Protein AF-0000000068189838 (afdb_homodimer)

Organism: Phaeodactylum tricornutum (strain CCAP 1055/1) (NCBI:txid556484)

Radius of gyration: 30.38 Å; Cα contacts (8 Å, |Δi|>4): 906; chains: 2; bounding box: 43×87×173 Å

Sequence (448 aa):
MSRKLQGMLAVVTLLLLLHHPIVLALGSSFTETLKPPLLDSPVFSLATVSPDGTLSTASPSTTNMNILTYATPVSMSPDRLWVIGLYKGTVTYDNFVASRRGTLQLLRPEHATLIPVLGGKSGRDTDKYNACKSLGFSWVASEMQSANNEEPWRLPSCSCYLQLECVELCEAGSHDVAICKVVGMQTDNSSNDDEDSGTRGTHLGTQALRSMGIITEQGRVAEQMSRKLQGMLAVVTLLLLLHHPIVLALGSSFTETLKPPLLDSPVFSLATVSPDGTLSTASPSTTNMNILTYATPVSMSPDRLWVIGLYKGTVTYDNFVASRRGTLQLLRPEHATLIPVLGGKSGRDTDKYNACKSLGFSWVASEMQSANNEEPWRLPSCSCYLQLECVELCEAGSHDVAICKVVGMQTDNSSNDDEDSGTRGTHLGTQALRSMGIITEQGRVAEQ

Solvent-accessible surface area (backbone atoms only — not comparable to full-atom values): 24982 Å² total; per-residue (Å²): 134,82,71,90,75,73,82,76,75,72,80,74,73,72,73,72,70,73,70,63,71,71,67,68,66,74,68,71,63,54,42,80,47,92,70,75,81,64,66,53,37,52,35,29,33,40,22,12,37,49,75,79,48,79,57,69,56,54,36,72,89,37,33,42,54,32,59,40,58,31,54,34,57,39,20,72,35,88,54,38,28,32,38,38,34,39,56,62,92,39,61,41,37,55,20,24,72,73,66,35,37,37,36,43,31,34,30,26,64,87,49,58,80,45,46,56,58,35,55,57,50,53,66,87,85,38,67,60,56,61,54,35,34,75,74,71,42,55,64,38,78,58,83,68,90,45,98,70,52,56,51,30,37,34,74,67,84,38,56,30,40,35,33,36,36,56,76,45,78,41,88,39,69,50,9,31,39,33,37,21,39,54,81,42,35,32,34,41,53,74,48,66,64,46,74,75,56,87,65,52,62,62,56,20,38,45,49,58,36,37,74,71,54,49,24,43,92,87,66,42,58,42,88,126,135,85,81,72,80,79,73,77,75,74,76,74,73,74,72,74,70,72,71,65,72,72,69,70,66,75,67,72,63,53,42,82,47,90,70,76,81,65,66,51,35,53,34,28,33,39,21,12,35,46,76,85,43,56,96,53,68,52,36,72,87,35,33,42,54,31,59,39,57,31,54,34,59,40,20,74,36,88,54,39,28,33,37,38,32,38,54,62,92,39,61,42,37,55,19,24,72,72,67,35,37,35,36,42,31,35,30,26,63,86,50,58,81,47,45,56,58,34,54,58,51,53,65,86,84,37,67,60,56,61,55,34,34,75,74,73,42,54,63,38,78,55,84,68,89,45,98,73,56,56,50,29,37,35,72,67,82,37,56,29,39,36,34,35,36,55,76,44,79,42,88,40,71,50,10,32,40,34,36,22,38,55,80,42,36,33,34,41,52,74,47,65,65,48,74,76,56,86,65,51,64,60,58,21,38,45,48,58,34,37,77,71,56,49,24,43,92,85,67,42,56,42,87,128

Structure (mmCIF, N/CA/C/O backbone):
data_AF-0000000068189838-model_v1
#
loop_
_entity.id
_entity.type
_entity.pdbx_description
1 polymer 'Flavin reductase like domain-containing protein'
#
loop_
_atom_site.group_PDB
_atom_site.id
_atom_site.type_symbol
_atom_site.label_atom_id
_atom_site.label_alt_id
_atom_site.label_comp_id
_atom_site.label_asym_id
_atom_site.label_entity_id
_atom_site.label_seq_id
_atom_site.pdbx_PDB_ins_code
_atom_site.Cartn_x
_atom_site.Cartn_y
_atom_site.Cartn_z
_atom_site.occupancy
_atom_site.B_iso_or_equiv
_atom_site.auth_seq_id
_atom_site.auth_comp_id
_atom_site.auth_asym_id
_atom_site.auth_atom_id
_atom_site.pdbx_PDB_model_num
ATOM 1 N N . MET A 1 1 ? 2.172 -43.531 -89.125 1 21.58 1 MET A N 1
ATOM 2 C CA . MET A 1 1 ? 0.889 -43.219 -88.5 1 21.58 1 MET A CA 1
ATOM 3 C C . MET A 1 1 ? 1.054 -42.969 -87 1 21.58 1 MET A C 1
ATOM 5 O O . MET A 1 1 ? 0.38 -42.094 -86.438 1 21.58 1 MET A O 1
ATOM 9 N N . SER A 1 2 ? 1.599 -44.031 -86.312 1 18.81 2 SER A N 1
ATOM 10 C CA . SER A 1 2 ? 0.991 -44.219 -85 1 18.81 2 SER A CA 1
ATOM 11 C C . SER A 1 2 ? 1.366 -43.094 -84.062 1 18.81 2 SER A C 1
ATOM 13 O O . SER A 1 2 ? 0.494 -42.375 -83.562 1 18.81 2 SER A O 1
ATOM 15 N N . ARG A 1 3 ? 1.93 -43.469 -82.812 1 18.61 3 ARG A N 1
ATOM 16 C CA . ARG A 1 3 ? 1.511 -43.406 -81.438 1 18.61 3 ARG A CA 1
ATOM 17 C C . ARG A 1 3 ? 2.057 -42.188 -80.75 1 18.61 3 ARG A C 1
ATOM 19 O O . ARG A 1 3 ? 2.152 -42.156 -79.5 1 18.61 3 ARG A O 1
ATOM 26 N N . LYS A 1 4 ? 3.053 -41.438 -81.438 1 27.55 4 LYS A N 1
ATOM 27 C CA . LYS A 1 4 ? 3.98 -40.781 -80.562 1 27.55 4 LYS A CA 1
ATOM 28 C C . LYS A 1 4 ? 3.256 -39.75 -79.688 1 27.55 4 LYS A C 1
ATOM 30 O O . LYS A 1 4 ? 2.992 -38.625 -80.125 1 27.55 4 LYS A O 1
ATOM 35 N N . LEU A 1 5 ? 2.059 -40.406 -78.938 1 22.31 5 LEU A N 1
ATOM 36 C CA . LEU A 1 5 ? 1.198 -39.656 -78 1 22.31 5 LEU A CA 1
ATOM 37 C C . LEU A 1 5 ? 2.025 -38.75 -77.125 1 22.31 5 LEU A C 1
ATOM 39 O O . LEU A 1 5 ? 3.057 -39.188 -76.562 1 22.31 5 LEU A O 1
ATOM 43 N N . GLN A 1 6 ? 1.684 -37.469 -76.938 1 23.56 6 GLN A N 1
ATOM 44 C CA . GLN A 1 6 ? 1.866 -36.125 -76.438 1 23.56 6 GLN A CA 1
ATOM 45 C C . GLN A 1 6 ? 1.918 -36.094 -74.938 1 23.56 6 GLN A C 1
ATOM 47 O O . GLN A 1 6 ? 2.402 -35.125 -74.312 1 23.56 6 GLN A O 1
ATOM 52 N N . GLY A 1 7 ? 1.148 -37.062 -74.125 1 23.88 7 GLY A N 1
ATOM 53 C CA . GLY A 1 7 ? 0.463 -36.375 -73.062 1 23.88 7 GLY A CA 1
ATOM 54 C C . GLY A 1 7 ? 1.399 -35.906 -71.938 1 23.88 7 GLY A C 1
ATOM 55 O O . GLY A 1 7 ? 2.262 -36.656 -71.5 1 23.88 7 GLY A O 1
ATOM 56 N N . MET A 1 8 ? 1.832 -34.625 -71.938 1 24.47 8 MET A N 1
ATOM 57 C CA . MET A 1 8 ? 2.574 -33.812 -70.938 1 24.47 8 MET A CA 1
ATOM 58 C C . MET A 1 8 ? 2.039 -34.031 -69.562 1 24.47 8 MET A C 1
ATOM 60 O O . MET A 1 8 ? 0.897 -33.688 -69.25 1 24.47 8 MET A O 1
ATOM 64 N N . LEU A 1 9 ? 2.156 -35.219 -68.938 1 25.8 9 LEU A N 1
ATOM 65 C CA . LEU A 1 9 ? 1.749 -35.5 -67.562 1 25.8 9 LEU A CA 1
ATOM 66 C C . LEU A 1 9 ? 2.369 -34.469 -66.625 1 25.8 9 LEU A C 1
ATOM 68 O O . LEU A 1 9 ? 3.586 -34.469 -66.438 1 25.8 9 LEU A O 1
ATOM 72 N N . ALA A 1 10 ? 2.236 -33.188 -66.875 1 26.25 10 ALA A N 1
ATOM 73 C CA . ALA A 1 10 ? 2.848 -32.344 -65.875 1 26.25 10 ALA A CA 1
ATOM 74 C C . ALA A 1 10 ? 2.371 -32.719 -64.438 1 26.25 10 ALA A C 1
ATOM 76 O O . ALA A 1 10 ? 1.178 -32.938 -64.25 1 26.25 10 ALA A O 1
ATOM 77 N N . VAL A 1 11 ? 3.186 -33.469 -63.656 1 26.7 11 VAL A N 1
ATOM 78 C CA . VAL A 1 11 ? 3.195 -33.75 -62.219 1 26.7 11 VAL A CA 1
ATOM 79 C C . VAL A 1 11 ? 2.801 -32.5 -61.438 1 26.7 11 VAL A C 1
ATOM 81 O O . VAL A 1 11 ? 3.486 -31.484 -61.5 1 26.7 11 VAL A O 1
ATOM 84 N N . VAL A 1 12 ? 1.462 -32.125 -61.375 1 25.47 12 VAL A N 1
ATOM 85 C CA . VAL A 1 12 ? 0.923 -31.156 -60.438 1 25.47 12 VAL A CA 1
ATOM 86 C C . VAL A 1 12 ? 1.459 -31.453 -59.031 1 25.47 12 VAL A C 1
ATOM 88 O O . VAL A 1 12 ? 1.178 -32.5 -58.469 1 25.47 12 VAL A O 1
ATOM 91 N N . THR A 1 13 ? 2.742 -31.188 -58.781 1 26.47 13 THR A N 1
ATOM 92 C CA . THR A 1 13 ? 3.172 -31.172 -57.406 1 26.47 13 THR A CA 1
ATOM 93 C C . THR A 1 13 ? 2.15 -30.453 -56.531 1 26.47 13 THR A C 1
ATOM 95 O O . THR A 1 13 ? 1.904 -29.266 -56.719 1 26.47 13 THR A O 1
ATOM 98 N N . LEU A 1 14 ? 0.998 -31.109 -56.281 1 27 14 LEU A N 1
ATOM 99 C CA . LEU A 1 14 ? 0.135 -30.625 -55.188 1 27 14 LEU A CA 1
ATOM 100 C C . LEU A 1 14 ? 0.961 -30.188 -54 1 27 14 LEU A C 1
ATOM 102 O O . LEU A 1 14 ? 1.624 -31 -53.375 1 27 14 LEU A O 1
ATOM 106 N N . LEU A 1 15 ? 1.656 -29.047 -54.125 1 26.8 15 LEU A N 1
ATOM 107 C CA . LEU A 1 15 ? 2.117 -28.391 -52.906 1 26.8 15 LEU A CA 1
ATOM 108 C C . LEU A 1 15 ? 1.039 -28.453 -51.812 1 26.8 15 LEU A C 1
ATOM 110 O O . LEU A 1 15 ? -0.02 -27.828 -51.969 1 26.8 15 LEU A O 1
ATOM 114 N N . LEU A 1 16 ? 0.743 -29.641 -51.312 1 26.95 16 LEU A N 1
ATOM 115 C CA . LEU A 1 16 ? 0.011 -29.656 -50.062 1 26.95 16 LEU A CA 1
ATOM 116 C C . LEU A 1 16 ? 0.484 -28.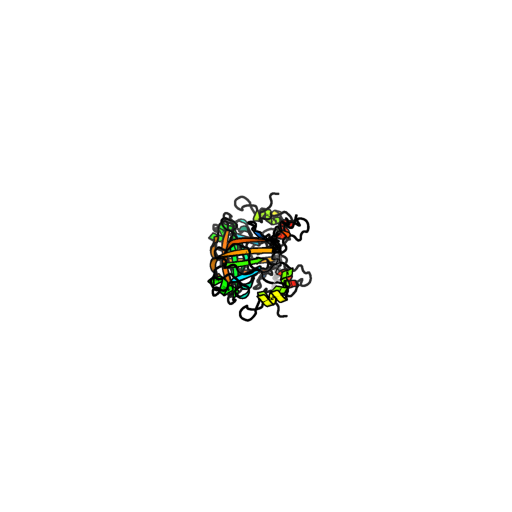547 -49.156 1 26.95 16 LEU A C 1
ATOM 118 O O . LEU A 1 16 ? 1.61 -28.578 -48.656 1 26.95 16 LEU A O 1
ATOM 122 N N . LEU A 1 17 ? 0.289 -27.266 -49.562 1 28.08 17 LEU A N 1
ATOM 123 C CA . LEU A 1 17 ? 0.357 -26.234 -48.531 1 28.08 17 LEU A CA 1
ATOM 124 C C . LEU A 1 17 ? -0.332 -26.688 -47.25 1 28.08 17 LEU A C 1
ATOM 126 O O . LEU A 1 17 ? -1.55 -26.891 -47.219 1 28.08 17 LEU A O 1
ATOM 130 N N . LEU A 1 18 ? 0.234 -27.688 -46.562 1 30.52 18 LEU A N 1
ATOM 131 C CA . LEU A 1 18 ? -0.16 -27.844 -45.188 1 30.52 18 LEU A CA 1
ATOM 132 C C . LEU A 1 18 ? -0.511 -26.5 -44.531 1 30.52 18 LEU A C 1
ATOM 134 O O . LEU A 1 18 ? 0.342 -25.609 -44.438 1 30.52 18 LEU A O 1
ATOM 138 N N . HIS A 1 19 ? -1.674 -25.938 -44.875 1 29.81 19 HIS A N 1
ATOM 139 C CA . HIS A 1 19 ? -2.279 -24.906 -44.062 1 29.81 19 HIS A CA 1
ATOM 140 C C . HIS A 1 19 ? -2.01 -25.156 -42.562 1 29.81 19 HIS A C 1
ATOM 142 O O . HIS A 1 19 ? -2.543 -26.109 -42 1 29.81 19 HIS A O 1
ATOM 148 N N . HIS A 1 20 ? -0.755 -25.188 -42.188 1 31.17 20 HIS A N 1
ATOM 149 C CA . HIS A 1 20 ? -0.669 -25.047 -40.719 1 31.17 20 HIS A CA 1
ATOM 150 C C . HIS A 1 20 ? -1.706 -24.062 -40.219 1 31.17 20 HIS A C 1
ATOM 152 O O . HIS A 1 20 ? -1.784 -22.938 -40.688 1 31.17 20 HIS A O 1
ATOM 158 N N . PRO A 1 21 ? -2.852 -24.531 -39.844 1 30.75 21 PRO A N 1
ATOM 159 C CA . PRO A 1 21 ? -3.682 -23.516 -39.219 1 30.75 21 PRO A CA 1
ATOM 160 C C . PRO A 1 21 ? -2.863 -22.531 -38.375 1 30.75 21 PRO A C 1
ATOM 162 O O . PRO A 1 21 ? -1.946 -22.938 -37.656 1 30.75 21 PRO A O 1
ATOM 165 N N . ILE A 1 22 ? -2.459 -21.438 -39.031 1 30.92 22 ILE A N 1
ATOM 166 C CA . ILE A 1 22 ? -2.092 -20.344 -38.125 1 30.92 22 ILE A CA 1
ATOM 167 C C . ILE A 1 22 ? -2.951 -20.422 -36.875 1 30.92 22 ILE A C 1
ATOM 169 O O . ILE A 1 22 ? -4.168 -20.234 -36.906 1 30.92 22 ILE A O 1
ATOM 173 N N . VAL A 1 23 ? -2.779 -21.422 -36.094 1 29.28 23 VAL A N 1
ATOM 174 C CA . VAL A 1 23 ? -3.326 -21.141 -34.781 1 29.28 23 VAL A CA 1
ATOM 175 C C . VAL A 1 23 ? -3.26 -19.641 -34.5 1 29.28 23 VAL A C 1
ATOM 177 O O . VAL A 1 23 ? -2.174 -19.062 -34.438 1 29.28 23 VAL A O 1
ATOM 180 N N . LEU A 1 24 ? -4.117 -18.906 -35.062 1 28.78 24 LEU A N 1
ATOM 181 C CA . LEU A 1 24 ? -4.32 -17.578 -34.5 1 28.78 24 LEU A CA 1
ATOM 182 C C . LEU A 1 24 ? -4.008 -17.578 -33 1 28.78 24 LEU A C 1
ATOM 184 O O . LEU A 1 24 ? -4.73 -18.188 -32.219 1 28.78 24 LEU A O 1
ATOM 188 N N . ALA A 1 25 ? -2.795 -17.734 -32.688 1 33.5 25 ALA A N 1
ATOM 189 C CA . ALA A 1 25 ? -2.512 -17.297 -31.344 1 33.5 25 ALA A CA 1
ATOM 190 C C . ALA A 1 25 ? -3.463 -16.172 -30.922 1 33.5 25 ALA A C 1
ATOM 192 O O . ALA A 1 25 ? -3.467 -15.094 -31.5 1 33.5 25 ALA A O 1
ATOM 193 N N . LEU A 1 26 ? -4.715 -16.375 -30.688 1 37.84 26 LEU A N 1
ATOM 194 C CA . LEU A 1 26 ? -5.52 -15.375 -30.016 1 37.84 26 LEU A CA 1
ATOM 195 C C . LEU A 1 26 ? -4.633 -14.359 -29.297 1 37.84 26 LEU A C 1
ATOM 197 O O . LEU A 1 26 ? -3.861 -14.727 -28.406 1 37.84 26 LEU A O 1
ATOM 201 N N . GLY A 1 27 ? -3.975 -13.438 -29.953 1 43.34 27 GLY A N 1
ATOM 202 C CA . GLY A 1 27 ? -3.111 -12.344 -29.531 1 43.34 27 GLY A CA 1
ATOM 203 C C . GLY A 1 27 ? -3.33 -11.93 -28.094 1 43.34 27 GLY A C 1
ATOM 204 O O . GLY A 1 27 ? -4.473 -11.805 -27.641 1 43.34 27 GLY A O 1
ATOM 205 N N . SER A 1 28 ? -2.494 -12.305 -27.219 1 54.62 28 SER A N 1
ATOM 206 C CA . SER A 1 28 ? -2.549 -11.883 -25.828 1 54.62 28 SER A CA 1
ATOM 207 C C . SER A 1 28 ? -3.021 -10.438 -25.703 1 54.62 28 SER A C 1
ATOM 209 O O . SER A 1 28 ? -2.521 -9.555 -26.406 1 54.62 28 SER A O 1
ATOM 211 N N . SER A 1 29 ? -4.289 -10.117 -25.422 1 67.69 29 SER A N 1
ATOM 212 C CA . SER A 1 29 ? -4.953 -8.852 -25.141 1 67.69 29 SER A CA 1
ATOM 213 C C . SER A 1 29 ? -4.117 -7.988 -24.203 1 67.69 29 SER A C 1
ATOM 215 O O . SER A 1 29 ? -4.539 -6.898 -23.812 1 67.69 29 SER A O 1
ATOM 217 N N . PHE A 1 30 ? -2.867 -8.469 -23.953 1 77.56 30 PHE A N 1
ATOM 218 C CA . PHE A 1 30 ? -2.053 -7.664 -23.047 1 77.56 30 PHE A CA 1
ATOM 219 C C . PHE A 1 30 ? -0.914 -6.992 -23.812 1 77.56 30 PHE A C 1
ATOM 221 O O . PHE A 1 30 ? -0.324 -7.586 -24.719 1 77.56 30 PHE A O 1
ATOM 228 N N . THR A 1 31 ? -0.65 -5.809 -23.578 1 80.31 31 THR A N 1
ATOM 229 C CA . THR A 1 31 ? 0.405 -5.012 -24.203 1 80.31 31 THR A CA 1
ATOM 230 C C . THR A 1 31 ? 1.404 -4.531 -23.141 1 80.31 31 THR A C 1
ATOM 232 O O . THR A 1 31 ? 1.021 -4.211 -22.016 1 80.31 31 THR A O 1
ATOM 235 N N . GLU A 1 32 ? 2.652 -4.574 -23.562 1 85.81 32 GLU A N 1
ATOM 236 C CA . GLU A 1 32 ? 3.666 -3.959 -22.703 1 85.81 32 GLU A CA 1
ATOM 237 C C . GLU A 1 32 ? 3.422 -2.461 -22.547 1 85.81 32 GLU A C 1
ATOM 239 O O . GLU A 1 32 ? 3.059 -1.783 -23.516 1 85.81 32 GLU A O 1
ATOM 244 N N . THR A 1 33 ? 3.557 -1.994 -21.328 1 83.44 33 THR A N 1
ATOM 245 C CA . THR A 1 33 ? 3.283 -0.583 -21.078 1 83.44 33 THR A CA 1
ATOM 246 C C . THR A 1 33 ? 4.281 -0.008 -20.078 1 83.44 33 THR A C 1
ATOM 248 O O . THR A 1 33 ? 4.871 -0.747 -19.281 1 83.44 33 THR A O 1
ATOM 251 N N . LEU A 1 34 ? 4.508 1.255 -20.203 1 81.06 34 LEU A N 1
ATOM 252 C CA . LEU A 1 34 ? 5.281 1.981 -19.188 1 81.06 34 LEU A CA 1
ATOM 253 C C . LEU A 1 34 ? 4.359 2.695 -18.203 1 81.06 34 LEU A C 1
ATOM 255 O O . LEU A 1 34 ? 4.816 3.221 -17.188 1 81.06 34 LEU A O 1
ATOM 259 N N . LYS A 1 35 ? 3.092 2.637 -18.484 1 82.38 35 LYS A N 1
ATOM 260 C CA . LYS A 1 35 ? 2.111 3.268 -17.609 1 82.38 35 LYS A CA 1
ATOM 261 C C . LYS A 1 35 ? 1.677 2.32 -16.5 1 82.38 35 LYS A C 1
ATOM 263 O O . LYS A 1 35 ? 1.223 1.206 -16.766 1 82.38 35 LYS A O 1
ATOM 268 N N . PRO A 1 36 ? 1.81 2.797 -15.289 1 85.38 36 PRO A N 1
ATOM 269 C CA . PRO A 1 36 ? 1.371 1.921 -14.203 1 85.38 36 PRO A CA 1
ATOM 270 C C . PRO A 1 36 ? -0.147 1.77 -14.141 1 85.38 36 PRO A C 1
ATOM 272 O O . PRO A 1 36 ? -0.877 2.602 -14.688 1 85.38 36 PRO A O 1
ATOM 275 N N . PRO A 1 37 ? -0.559 0.713 -13.531 1 84.94 37 PRO A N 1
ATOM 276 C CA . PRO A 1 37 ? -2.006 0.575 -13.352 1 84.94 37 PRO A CA 1
ATOM 277 C C . PRO A 1 37 ? -2.598 1.659 -12.453 1 84.94 37 PRO A C 1
ATOM 279 O O . PRO A 1 37 ? -1.925 2.141 -11.539 1 84.94 37 PRO A O 1
ATOM 282 N N . LEU A 1 38 ? -3.822 2.004 -12.758 1 88 38 LEU A N 1
ATOM 283 C CA . LEU A 1 38 ? -4.535 2.912 -11.867 1 88 38 LEU A CA 1
ATOM 284 C C . LEU A 1 38 ? -5.098 2.164 -10.664 1 88 38 LEU A C 1
ATOM 286 O O . LEU A 1 38 ? -6.109 1.469 -10.773 1 88 38 LEU A O 1
ATOM 290 N N . LEU A 1 39 ? -4.48 2.332 -9.594 1 92.44 39 LEU A N 1
ATOM 291 C CA . LEU A 1 39 ? -4.922 1.708 -8.352 1 92.44 39 LEU A CA 1
ATOM 292 C C . LEU A 1 39 ? -5.941 2.584 -7.637 1 92.44 39 LEU A C 1
ATOM 294 O O . LEU A 1 39 ? -5.973 3.801 -7.832 1 92.44 39 LEU A O 1
ATOM 298 N N . ASP A 1 40 ? -6.793 1.951 -6.926 1 94.12 40 ASP A N 1
ATOM 299 C CA . ASP A 1 40 ? -7.547 2.656 -5.895 1 94.12 40 ASP A CA 1
ATOM 300 C C . ASP A 1 40 ? -6.918 2.447 -4.516 1 94.12 40 ASP A C 1
ATOM 302 O O . ASP A 1 40 ? -7.203 1.455 -3.844 1 94.12 40 ASP A O 1
ATOM 306 N N . SER A 1 41 ? -6.145 3.406 -4.105 1 95.5 41 SER A N 1
ATOM 307 C CA . SER A 1 41 ? -5.398 3.322 -2.855 1 95.5 41 SER A CA 1
ATOM 308 C C . SER A 1 41 ? -6.016 4.211 -1.78 1 95.5 41 SER A C 1
ATOM 310 O O . SER A 1 41 ? -6.562 5.273 -2.084 1 95.5 41 SER A O 1
ATOM 312 N N . PRO A 1 42 ? -5.906 3.75 -0.537 1 96.75 42 PRO A N 1
ATOM 313 C CA . PRO A 1 42 ? -6.273 4.672 0.542 1 96.75 42 PRO A CA 1
ATOM 314 C C . PRO A 1 42 ? -5.461 5.965 0.517 1 96.75 42 PRO A C 1
ATOM 316 O O . PRO A 1 42 ? -4.285 5.953 0.153 1 96.75 42 PRO A O 1
ATOM 319 N N . VAL A 1 43 ? -6.055 7.027 0.912 1 98.25 43 VAL A N 1
ATOM 320 C CA . VAL A 1 43 ? -5.398 8.328 0.936 1 98.25 43 VAL A CA 1
ATOM 321 C C . VAL A 1 43 ? -5.094 8.727 2.377 1 98.25 43 VAL A C 1
ATOM 323 O O . VAL A 1 43 ? -5.98 8.703 3.236 1 98.25 43 VAL A O 1
ATOM 326 N N . PHE A 1 44 ? -3.857 9.133 2.592 1 98.62 44 PHE A N 1
ATOM 327 C CA . PHE A 1 44 ? -3.416 9.547 3.918 1 98.62 44 PHE A CA 1
ATOM 328 C C . PHE A 1 44 ? -2.877 10.977 3.893 1 98.62 44 PHE A C 1
ATOM 330 O O . PHE A 1 44 ? -2.492 11.477 2.834 1 98.62 44 PHE A O 1
ATOM 337 N N . SER A 1 45 ? -2.863 11.578 5.016 1 98.81 45 SER A N 1
ATOM 338 C CA . SER A 1 45 ? -2.002 12.727 5.305 1 98.81 45 SER A CA 1
ATOM 339 C C . SER A 1 45 ? -0.93 12.359 6.328 1 98.81 45 SER A C 1
ATOM 341 O O . SER A 1 45 ? -1.201 11.648 7.293 1 98.81 45 SER A O 1
ATOM 343 N N . LEU A 1 46 ? 0.253 12.805 6.129 1 98.69 46 LEU A N 1
ATOM 344 C CA . LEU A 1 46 ? 1.326 12.672 7.109 1 98.69 46 LEU A CA 1
ATOM 345 C C . LEU A 1 46 ? 1.603 14 7.801 1 98.69 46 LEU A C 1
ATOM 347 O O . LEU A 1 46 ? 2.006 14.969 7.152 1 98.69 46 LEU A O 1
ATOM 351 N N . ALA A 1 47 ? 1.398 14.031 9.055 1 97.38 47 ALA A N 1
ATOM 352 C CA . ALA A 1 47 ? 1.703 15.211 9.867 1 97.38 47 ALA A CA 1
ATOM 353 C C . ALA A 1 47 ? 3.066 15.078 10.531 1 97.38 47 ALA A C 1
ATOM 355 O O . ALA A 1 47 ? 3.408 14.008 11.055 1 97.38 47 ALA A O 1
ATOM 356 N N . THR A 1 48 ? 3.826 16.109 10.508 1 95.31 48 THR A N 1
ATOM 357 C CA . THR A 1 48 ? 5.156 16.141 11.109 1 95.31 48 THR A CA 1
ATOM 358 C C . THR A 1 48 ? 5.383 17.469 11.844 1 95.31 48 THR A C 1
ATOM 360 O O . THR A 1 48 ? 4.629 18.422 11.656 1 95.31 48 THR A O 1
ATOM 363 N N . VAL A 1 49 ? 6.41 17.484 12.68 1 92.44 49 VAL A N 1
ATOM 364 C CA . VAL A 1 49 ? 6.754 18.672 13.453 1 92.44 49 VAL A CA 1
ATOM 365 C C . VAL A 1 49 ? 8.141 19.156 13.047 1 92.44 49 VAL A C 1
ATOM 367 O O . VAL A 1 49 ? 9.062 18.359 12.875 1 92.44 49 VAL A O 1
ATOM 370 N N . SER A 1 50 ? 8.258 20.438 12.852 1 88.88 50 SER A N 1
ATOM 371 C CA . SER A 1 50 ? 9.57 21.031 12.609 1 88.88 50 SER A CA 1
ATOM 372 C C . SER A 1 50 ? 10.477 20.891 13.836 1 88.88 50 SER A C 1
ATOM 374 O O . SER A 1 50 ? 10.031 21.109 14.961 1 88.88 50 SER A O 1
ATOM 376 N N . PRO A 1 51 ? 11.695 20.391 13.578 1 76.44 51 PRO A N 1
ATOM 377 C CA . PRO A 1 51 ? 12.602 20.188 14.711 1 76.44 51 PRO A CA 1
ATOM 378 C C . PRO A 1 51 ? 12.914 21.484 15.453 1 76.44 51 PRO A C 1
ATOM 380 O O . PRO A 1 51 ? 13.281 21.453 16.625 1 76.44 51 PRO A O 1
ATOM 383 N N . ASP A 1 52 ? 13.234 22.594 14.68 1 64.88 52 ASP A N 1
ATOM 384 C CA . ASP A 1 52 ? 13.648 23.828 15.344 1 64.88 52 ASP A CA 1
ATOM 385 C C . ASP A 1 52 ? 12.586 24.297 16.344 1 64.88 52 ASP A C 1
ATOM 387 O O . ASP A 1 52 ? 12.766 25.328 17.016 1 64.88 52 ASP A O 1
ATOM 391 N N . GLY A 1 53 ? 11.562 23.75 16.203 1 51.44 53 GLY A N 1
ATOM 392 C CA . GLY A 1 53 ? 10.633 24.328 17.156 1 51.44 53 GLY A CA 1
ATOM 393 C C . GLY A 1 53 ? 11.117 24.25 18.594 1 51.44 53 GLY A C 1
ATOM 394 O O . GLY A 1 53 ? 11.43 23.172 19.094 1 51.44 53 GLY A O 1
ATOM 395 N N . THR A 1 54 ? 11.891 25.219 18.875 1 45.88 54 THR A N 1
ATOM 396 C CA . THR A 1 54 ? 12.273 25.469 20.25 1 45.88 54 THR A CA 1
ATOM 397 C C . THR A 1 54 ? 11.18 24.984 21.203 1 45.88 54 THR A C 1
ATOM 399 O O . THR A 1 54 ? 11.375 24.984 22.422 1 45.88 54 THR A O 1
ATOM 402 N N . LEU A 1 55 ? 9.945 25.203 20.75 1 47.25 55 LEU A N 1
ATOM 403 C CA . LEU A 1 55 ? 8.938 25 21.781 1 47.25 55 LEU A CA 1
ATOM 404 C C . LEU A 1 55 ? 8.578 23.531 21.922 1 47.25 55 LEU A C 1
ATOM 406 O O . LEU A 1 55 ? 8.445 22.828 20.906 1 47.25 55 LEU A O 1
ATOM 410 N N . SER A 1 56 ? 8.977 22.938 22.953 1 51.59 56 SER A N 1
ATOM 411 C CA . SER A 1 56 ? 8.711 21.672 23.609 1 51.59 56 SER A CA 1
ATOM 412 C C . SER A 1 56 ? 7.332 21.125 23.25 1 51.59 56 SER A C 1
ATOM 414 O O . SER A 1 56 ? 7.082 19.922 23.328 1 51.59 56 SER A O 1
ATOM 416 N N . THR A 1 57 ? 6.406 22.047 22.812 1 64.75 57 THR A N 1
ATOM 417 C CA . THR A 1 57 ? 5.035 21.594 22.609 1 64.75 57 THR A CA 1
ATOM 418 C C . THR A 1 57 ? 4.574 21.859 21.188 1 64.75 57 THR A C 1
ATOM 420 O O . THR A 1 57 ? 4.637 23 20.719 1 64.75 57 THR A O 1
ATOM 423 N N . ALA A 1 58 ? 4.328 20.891 20.391 1 71.88 58 ALA A N 1
ATOM 424 C CA . ALA A 1 58 ? 3.801 21.016 19.031 1 71.88 58 ALA A CA 1
ATOM 425 C C . ALA A 1 58 ? 2.629 22 19 1 71.88 58 ALA A C 1
ATOM 427 O O . ALA A 1 58 ? 1.869 22.109 19.953 1 71.88 58 ALA A O 1
ATOM 428 N N . SER A 1 59 ? 2.592 22.812 18.031 1 79.31 59 SER A N 1
ATOM 429 C CA . SER A 1 59 ? 1.567 23.812 17.734 1 79.31 59 SER A CA 1
ATOM 430 C C . SER A 1 59 ? 1.208 23.828 16.25 1 79.31 59 SER A C 1
ATOM 432 O O . SER A 1 59 ? 1.833 23.125 15.453 1 79.31 59 SER A O 1
ATOM 434 N N . PRO A 1 60 ? 0.127 24.484 15.922 1 84.88 60 PRO A N 1
ATOM 435 C CA . PRO A 1 60 ? -0.172 24.594 14.492 1 84.88 60 PRO A CA 1
ATOM 436 C C . PRO A 1 60 ? 0.986 25.188 13.695 1 84.88 60 PRO A C 1
ATOM 438 O O . PRO A 1 60 ? 1.217 24.781 12.547 1 84.88 60 PRO A O 1
ATOM 441 N N . SER A 1 61 ? 1.728 26.047 14.328 1 83.75 61 SER A N 1
ATOM 442 C CA . SER A 1 61 ? 2.801 26.734 13.609 1 83.75 61 SER A CA 1
ATOM 443 C C . SER A 1 61 ? 4.008 25.812 13.422 1 83.75 61 SER A C 1
ATOM 445 O O . SER A 1 61 ? 4.828 26.047 12.531 1 83.75 61 SER A O 1
ATOM 447 N N . THR A 1 62 ? 4.129 24.812 14.242 1 89.75 62 THR A N 1
ATOM 448 C CA . THR A 1 62 ? 5.277 23.922 14.117 1 89.75 62 THR A CA 1
ATOM 449 C C . THR A 1 62 ? 4.879 22.625 13.414 1 89.75 62 THR A C 1
ATOM 451 O O . THR A 1 62 ? 5.723 21.766 13.156 1 89.75 62 THR A O 1
ATOM 454 N N . THR A 1 63 ? 3.598 22.469 13.094 1 94.69 63 THR A N 1
ATOM 455 C CA . THR A 1 63 ? 3.098 21.281 12.414 1 94.69 63 THR A CA 1
ATOM 456 C C . THR A 1 63 ? 2.971 21.531 10.914 1 94.69 63 THR A C 1
ATOM 458 O O . THR A 1 63 ? 2.523 22.609 10.492 1 94.69 63 THR A O 1
ATOM 461 N N . ASN A 1 64 ? 3.451 20.609 10.102 1 96.31 64 ASN A N 1
ATOM 462 C CA . ASN A 1 64 ? 3.166 20.547 8.672 1 96.31 64 ASN A CA 1
ATOM 463 C C . ASN A 1 64 ? 2.617 19.172 8.273 1 96.31 64 ASN A C 1
ATOM 465 O O . ASN A 1 64 ? 2.836 18.188 8.969 1 96.31 64 ASN A O 1
ATOM 469 N N . MET A 1 65 ? 1.824 19.172 7.207 1 97.94 65 MET A N 1
ATOM 470 C CA . MET A 1 65 ? 1.356 17.875 6.723 1 97.94 65 MET A CA 1
ATOM 471 C C . MET A 1 65 ? 1.159 17.891 5.211 1 97.94 65 MET A C 1
ATOM 473 O O . MET A 1 65 ? 1.034 18.969 4.613 1 97.94 65 MET A O 1
ATOM 477 N N . ASN A 1 66 ? 1.239 16.797 4.594 1 98.38 66 ASN A N 1
ATOM 478 C CA . ASN A 1 66 ? 1.003 16.594 3.168 1 98.38 66 ASN A CA 1
ATOM 479 C C . ASN A 1 66 ? 0.135 15.359 2.912 1 98.38 66 ASN A C 1
ATOM 481 O O . ASN A 1 66 ? -0.492 14.836 3.832 1 98.38 66 ASN A O 1
ATOM 485 N N . ILE A 1 67 ? -0.061 15.023 1.605 1 98.44 67 ILE A N 1
ATOM 486 C CA . ILE A 1 67 ? -0.836 13.859 1.197 1 98.44 67 ILE A CA 1
ATOM 487 C C . ILE A 1 67 ? 0.107 12.719 0.827 1 98.44 67 ILE A C 1
ATOM 489 O O . ILE A 1 67 ? 1.151 12.938 0.21 1 98.44 67 ILE A O 1
ATOM 493 N N . LEU A 1 68 ? -0.267 11.609 1.243 1 96.88 68 LEU A N 1
ATOM 494 C CA . LEU A 1 68 ? 0.499 10.391 1.01 1 96.88 68 LEU A CA 1
ATOM 495 C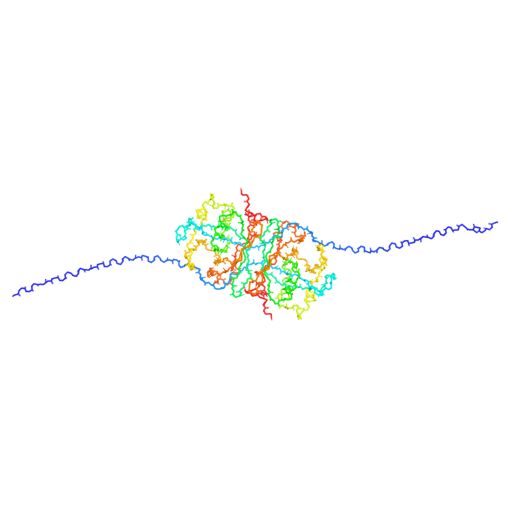 C . LEU A 1 68 ? -0.417 9.25 0.59 1 96.88 68 LEU A C 1
ATOM 497 O O . LEU A 1 68 ? -1.416 8.969 1.258 1 96.88 68 LEU A O 1
ATOM 501 N N . THR A 1 69 ? -0.102 8.57 -0.562 1 96.94 69 THR A N 1
ATOM 502 C CA . THR A 1 69 ? -0.888 7.418 -0.978 1 96.94 69 THR A CA 1
ATOM 503 C C . THR A 1 69 ? -0.009 6.172 -1.071 1 96.94 69 THR A C 1
ATOM 505 O O . THR A 1 69 ? -0.517 5.059 -1.205 1 96.94 69 THR A O 1
ATOM 508 N N . TYR A 1 70 ? 1.296 6.367 -1.057 1 97.12 70 TYR A N 1
ATOM 509 C CA . TYR A 1 70 ? 2.248 5.262 -1.015 1 97.12 70 TYR A CA 1
ATOM 510 C C . TYR A 1 70 ? 2.459 4.777 0.415 1 97.12 70 TYR A C 1
ATOM 512 O O . TYR A 1 70 ? 3.443 5.141 1.062 1 97.12 70 TYR A O 1
ATOM 520 N N . ALA A 1 71 ? 1.54 3.998 0.885 1 97.88 71 ALA A N 1
ATOM 521 C CA . ALA A 1 71 ? 1.559 3.504 2.26 1 97.88 71 ALA A CA 1
ATOM 522 C C . ALA A 1 71 ? 0.912 2.125 2.355 1 97.88 71 ALA A C 1
ATOM 524 O O . ALA A 1 71 ? -0.106 1.863 1.711 1 97.88 71 ALA A O 1
ATOM 525 N N . THR A 1 72 ? 1.511 1.271 3.16 1 97.12 72 THR A N 1
ATOM 526 C CA . THR A 1 72 ? 0.934 -0.052 3.379 1 97.12 72 THR A CA 1
ATOM 527 C C . THR A 1 72 ? 1.473 -0.67 4.664 1 97.12 72 THR A C 1
ATOM 529 O O . THR A 1 72 ? 2.637 -0.467 5.02 1 97.12 72 THR A O 1
ATOM 532 N N . PRO A 1 73 ? 0.595 -1.394 5.363 1 95.75 73 PRO A N 1
ATOM 533 C CA . PRO A 1 73 ? 1.175 -2.258 6.395 1 95.75 73 PRO A CA 1
ATOM 534 C C . PRO A 1 73 ? 2.1 -3.328 5.816 1 95.75 73 PRO A C 1
ATOM 536 O O . PRO A 1 73 ? 1.98 -3.68 4.641 1 95.75 73 PRO A O 1
ATOM 539 N N . VAL A 1 74 ? 3.029 -3.812 6.707 1 93.88 74 VAL A N 1
ATOM 540 C CA . VAL A 1 74 ? 3.932 -4.832 6.184 1 93.88 74 VAL A CA 1
ATOM 541 C C . VAL A 1 74 ? 4.195 -5.887 7.254 1 93.88 74 VAL A C 1
ATOM 543 O O . VAL A 1 74 ? 4.848 -6.902 6.988 1 93.88 74 VAL A O 1
ATOM 546 N N . SER A 1 75 ? 3.76 -5.66 8.414 1 88.81 75 SER A N 1
ATOM 547 C CA . SER A 1 75 ? 3.91 -6.652 9.477 1 88.81 75 SER A CA 1
ATOM 548 C C . SER A 1 75 ? 2.889 -6.43 10.586 1 88.81 75 SER A C 1
ATOM 550 O O . SER A 1 75 ? 2.588 -5.285 10.945 1 88.81 75 SER A O 1
ATOM 552 N N . MET A 1 76 ? 2.43 -7.461 11.117 1 83.12 76 MET A N 1
ATOM 553 C CA . MET A 1 76 ? 1.468 -7.387 12.211 1 83.12 76 MET A CA 1
ATOM 554 C C . MET A 1 76 ? 2.115 -7.785 13.531 1 83.12 76 MET A C 1
ATOM 556 O O . MET A 1 76 ? 1.7 -7.324 14.594 1 83.12 76 MET A O 1
ATOM 560 N N . SER A 1 77 ? 3.047 -8.664 13.438 1 84.56 77 SER A N 1
ATOM 561 C CA . SER A 1 77 ? 3.709 -9.195 14.625 1 84.56 77 SER A CA 1
ATOM 562 C C . SER A 1 77 ? 5.184 -9.477 14.352 1 84.56 77 SER A C 1
ATOM 564 O O . SER A 1 77 ? 5.555 -9.852 13.242 1 84.56 77 SER A O 1
ATOM 566 N N . PRO A 1 78 ? 6.016 -9.219 15.391 1 88.12 78 PRO A N 1
ATOM 567 C CA . PRO A 1 78 ? 5.699 -8.781 16.75 1 88.12 78 PRO A CA 1
ATOM 568 C C . PRO A 1 78 ? 5.348 -7.293 16.828 1 88.12 78 PRO A C 1
ATOM 570 O O . PRO A 1 78 ? 4.637 -6.867 17.734 1 88.12 78 PRO A O 1
ATOM 573 N N . ASP A 1 79 ? 5.996 -6.547 15.969 1 90.12 79 ASP A N 1
ATOM 574 C CA . ASP A 1 79 ? 5.656 -5.129 15.875 1 90.12 79 ASP A CA 1
ATOM 575 C C . ASP A 1 79 ? 4.797 -4.848 14.641 1 90.12 79 ASP A C 1
ATOM 577 O O . ASP A 1 79 ? 4.949 -5.508 13.617 1 90.12 79 ASP A O 1
ATOM 581 N N . ARG A 1 80 ? 3.926 -3.896 14.82 1 93.19 80 ARG A N 1
ATOM 582 C CA . ARG A 1 80 ? 3.217 -3.398 13.648 1 93.19 80 ARG A CA 1
ATOM 583 C C . ARG A 1 80 ? 4.094 -2.445 12.844 1 93.19 80 ARG A C 1
ATOM 585 O O . ARG A 1 80 ? 4.477 -1.383 13.336 1 93.19 80 ARG A O 1
ATOM 592 N N . LEU A 1 81 ? 4.398 -2.893 11.664 1 95.81 81 LEU A N 1
ATOM 593 C CA . LEU A 1 81 ? 5.254 -2.082 10.805 1 95.81 81 LEU A CA 1
ATOM 594 C C . LEU A 1 81 ? 4.488 -1.606 9.57 1 95.81 81 LEU A C 1
ATOM 596 O O . LEU A 1 81 ? 3.672 -2.348 9.023 1 95.81 81 LEU A O 1
ATOM 600 N N . TRP A 1 82 ? 4.758 -0.432 9.211 1 97.38 82 TRP A N 1
ATOM 601 C CA . TRP A 1 82 ? 4.25 0.17 7.984 1 97.38 82 TRP A CA 1
ATOM 602 C C . TRP A 1 82 ? 5.395 0.684 7.117 1 97.38 82 TRP A C 1
ATOM 604 O O . TRP A 1 82 ? 6.457 1.036 7.629 1 97.38 82 TRP A O 1
ATOM 614 N N . VAL A 1 83 ? 5.148 0.653 5.852 1 97.69 83 VAL A N 1
ATOM 615 C CA . VAL A 1 83 ? 6.023 1.345 4.91 1 97.69 83 VAL A CA 1
ATOM 616 C C . VAL A 1 83 ? 5.301 2.559 4.328 1 97.69 83 VAL A C 1
ATOM 618 O O . VAL A 1 83 ? 4.121 2.479 3.982 1 97.69 83 VAL A O 1
ATOM 621 N N . ILE A 1 84 ? 6.016 3.646 4.23 1 98.25 84 ILE A N 1
ATOM 622 C CA . ILE A 1 84 ? 5.484 4.832 3.566 1 98.25 84 ILE A CA 1
ATOM 623 C C . ILE A 1 84 ? 6.516 5.371 2.574 1 98.25 84 ILE A C 1
ATOM 625 O O . ILE A 1 84 ? 7.723 5.254 2.797 1 98.25 84 ILE A O 1
ATOM 629 N N . GLY A 1 85 ? 6.066 5.875 1.513 1 97.44 85 GLY A N 1
ATOM 630 C CA . GLY A 1 85 ? 6.891 6.609 0.565 1 97.44 85 GLY A CA 1
ATOM 631 C C . GLY A 1 85 ? 6.887 8.109 0.808 1 97.44 85 GLY A C 1
ATOM 632 O O . GLY A 1 85 ? 5.832 8.742 0.779 1 97.44 85 GLY A O 1
ATOM 633 N N . LEU A 1 86 ? 8.062 8.648 1.022 1 97.75 86 LEU A N 1
ATOM 634 C CA . LEU A 1 86 ? 8.203 10.07 1.332 1 97.75 86 LEU A CA 1
ATOM 635 C C . LEU A 1 86 ? 8.672 10.844 0.108 1 97.75 86 LEU A C 1
ATOM 637 O O . LEU A 1 86 ? 9.812 10.688 -0.335 1 97.75 86 LEU A O 1
ATOM 641 N N . TYR A 1 87 ? 7.746 11.695 -0.419 1 96.19 87 TYR A N 1
ATOM 642 C CA . TYR A 1 87 ? 8.148 12.547 -1.536 1 96.19 87 TYR A CA 1
ATOM 643 C C . TYR A 1 87 ? 9.211 13.547 -1.107 1 96.19 87 TYR A C 1
ATOM 645 O O . TYR A 1 87 ? 8.992 14.336 -0.19 1 96.19 87 TYR A O 1
ATOM 653 N N . LYS A 1 88 ? 10.312 13.516 -1.771 1 95.25 88 LYS A N 1
ATOM 654 C CA . LYS A 1 88 ? 11.445 14.352 -1.398 1 95.25 88 LYS A CA 1
ATOM 655 C C . LYS A 1 88 ? 11.188 15.812 -1.75 1 95.25 88 LYS A C 1
ATOM 657 O O . LYS A 1 88 ? 10.422 16.109 -2.664 1 95.25 88 LYS A O 1
ATOM 662 N N . GLY A 1 89 ? 11.812 16.672 -0.983 1 94.56 89 GLY A N 1
ATOM 663 C CA . GLY A 1 89 ? 11.766 18.094 -1.29 1 94.56 89 GLY A CA 1
ATOM 664 C C . GLY A 1 89 ? 10.594 18.797 -0.632 1 94.56 89 GLY A C 1
ATOM 665 O O . GLY A 1 89 ? 10.359 19.984 -0.892 1 94.56 89 GLY A O 1
ATOM 666 N N . THR A 1 90 ? 9.828 18.172 0.143 1 96.94 90 THR A N 1
ATOM 667 C CA . THR A 1 90 ? 8.742 18.797 0.885 1 96.94 90 THR A CA 1
ATOM 668 C C . THR A 1 90 ? 9.188 19.141 2.309 1 96.94 90 THR A C 1
ATOM 670 O O . THR A 1 90 ? 10.141 18.547 2.82 1 96.94 90 THR A O 1
ATOM 673 N N . VAL A 1 91 ? 8.508 20.031 2.943 1 96.75 91 VAL A N 1
ATOM 674 C CA . VAL A 1 91 ? 8.766 20.359 4.344 1 96.75 91 VAL A CA 1
ATOM 675 C C . VAL A 1 91 ? 8.492 19.125 5.211 1 96.75 91 VAL A C 1
ATOM 677 O O . VAL A 1 91 ? 9.258 18.828 6.133 1 96.75 91 VAL A O 1
ATOM 680 N N . THR A 1 92 ? 7.406 18.422 4.914 1 97 92 THR A N 1
ATOM 681 C CA . THR A 1 92 ? 7.051 17.219 5.664 1 97 92 THR A CA 1
ATOM 682 C C . THR A 1 92 ? 8.164 16.172 5.586 1 97 92 THR A C 1
ATOM 684 O O . THR A 1 92 ? 8.492 15.531 6.582 1 97 92 THR A O 1
ATOM 687 N N . TYR A 1 93 ? 8.75 16.062 4.414 1 97.44 93 TYR A N 1
ATOM 688 C CA . TYR A 1 93 ? 9.891 15.164 4.246 1 97.44 93 TYR A CA 1
ATOM 689 C C . TYR A 1 93 ? 11.039 15.578 5.16 1 97.44 93 TYR A C 1
ATOM 691 O O . TYR A 1 93 ? 11.578 14.75 5.898 1 97.44 93 TYR A O 1
ATOM 699 N N . ASP A 1 94 ? 11.43 16.797 5.078 1 96.44 94 ASP A N 1
ATOM 700 C CA . ASP A 1 94 ? 12.531 17.297 5.883 1 96.44 94 ASP A CA 1
ATOM 701 C C . ASP A 1 94 ? 12.281 17.078 7.371 1 96.44 94 ASP A C 1
ATOM 703 O O . ASP A 1 94 ? 13.172 16.609 8.094 1 96.44 94 ASP A O 1
ATOM 707 N N . ASN A 1 95 ? 11.07 17.422 7.793 1 94.56 95 ASN A N 1
ATOM 708 C CA . ASN A 1 95 ? 10.703 17.234 9.188 1 94.56 95 ASN A CA 1
ATOM 709 C C . ASN A 1 95 ? 10.82 15.766 9.602 1 94.56 95 ASN A C 1
ATOM 711 O O . ASN A 1 95 ? 11.367 15.461 10.656 1 94.56 95 ASN A O 1
ATOM 715 N N . PHE A 1 96 ? 10.305 14.867 8.812 1 96 96 PHE A N 1
ATOM 716 C CA . PHE A 1 96 ? 10.258 13.445 9.133 1 96 96 PHE A CA 1
ATOM 717 C C . PHE A 1 96 ? 11.656 12.859 9.219 1 96 96 PHE A C 1
ATOM 719 O O . PHE A 1 96 ? 11.961 12.086 10.125 1 96 96 PHE A O 1
ATOM 726 N N . VAL A 1 97 ? 12.469 13.219 8.242 1 95.56 97 VAL A N 1
ATOM 727 C CA . VAL A 1 97 ? 13.844 12.711 8.219 1 95.56 97 VAL A CA 1
ATOM 728 C C . VAL A 1 97 ? 14.586 13.188 9.469 1 95.56 97 VAL A C 1
ATOM 730 O O . VAL A 1 97 ? 15.359 12.43 10.062 1 95.56 97 VAL A O 1
ATOM 733 N N . ALA A 1 98 ? 14.328 14.367 9.867 1 93.12 98 ALA A N 1
ATOM 734 C CA . ALA A 1 98 ? 15.016 14.93 11.023 1 93.12 98 ALA A CA 1
ATOM 735 C C . ALA A 1 98 ? 14.523 14.289 12.32 1 93.12 98 ALA A C 1
ATOM 737 O O . ALA A 1 98 ? 15.32 13.953 13.195 1 93.12 98 ALA A O 1
ATOM 738 N N . SER A 1 99 ? 13.211 14.109 12.453 1 90.75 99 SER A N 1
ATOM 739 C CA . SER A 1 99 ? 12.633 13.672 13.719 1 90.75 99 SER A CA 1
ATOM 740 C C . SER A 1 99 ? 12.477 12.156 13.758 1 90.75 99 SER A C 1
ATOM 742 O O . SER A 1 99 ? 12.344 11.57 14.836 1 90.75 99 SER A O 1
ATOM 744 N N . ARG A 1 100 ? 12.281 11.586 12.547 1 94.38 100 ARG A N 1
ATOM 745 C CA . ARG A 1 100 ? 12.031 10.156 12.383 1 94.38 100 ARG A CA 1
ATOM 746 C C . ARG A 1 100 ? 10.672 9.766 12.953 1 94.38 100 ARG A C 1
ATOM 748 O O . ARG A 1 100 ? 10.477 8.625 13.391 1 94.38 100 ARG A O 1
ATOM 755 N N . ARG A 1 101 ? 9.82 10.766 13.023 1 93.88 101 ARG A N 1
ATOM 756 C CA . ARG A 1 101 ? 8.484 10.539 13.57 1 93.88 101 ARG A CA 1
ATOM 757 C C . ARG A 1 101 ? 7.426 11.289 12.766 1 93.88 101 ARG A C 1
ATOM 759 O O . ARG A 1 101 ? 7.723 12.305 12.141 1 93.88 101 ARG A O 1
ATOM 766 N N . GLY A 1 102 ? 6.207 10.852 12.859 1 95.31 102 GLY A N 1
ATOM 767 C CA . GLY A 1 102 ? 5.043 11.492 12.266 1 95.31 102 GLY A CA 1
ATOM 768 C C . GLY A 1 102 ? 3.742 10.781 12.586 1 95.31 102 GLY A C 1
ATOM 769 O O . GLY A 1 102 ? 3.75 9.703 13.195 1 95.31 102 GLY A O 1
ATOM 770 N N . THR A 1 103 ? 2.68 11.43 12.281 1 96.44 103 THR A N 1
ATOM 771 C CA . THR A 1 103 ? 1.36 10.828 12.422 1 96.44 103 THR A CA 1
ATOM 772 C C . THR A 1 103 ? 0.708 10.625 11.055 1 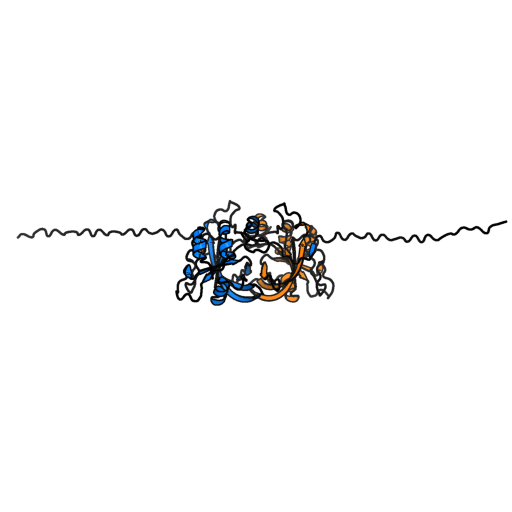96.44 103 THR A C 1
ATOM 774 O O . THR A 1 103 ? 0.479 11.594 10.328 1 96.44 103 THR A O 1
ATOM 777 N N . LEU A 1 104 ? 0.517 9.406 10.734 1 98 104 LEU A N 1
ATOM 778 C CA . LEU A 1 104 ? -0.211 9.047 9.523 1 98 104 LEU A CA 1
ATOM 779 C C . LEU A 1 104 ? -1.716 9.055 9.773 1 98 104 LEU A C 1
ATOM 781 O O . LEU A 1 104 ? -2.199 8.375 10.688 1 98 104 LEU A O 1
ATOM 785 N N . GLN A 1 105 ? -2.439 9.82 9.008 1 97.62 105 GLN A N 1
ATOM 786 C CA . GLN A 1 105 ? -3.865 10.039 9.219 1 97.62 105 GLN A CA 1
ATOM 787 C C . GLN A 1 105 ? -4.684 9.516 8.039 1 97.62 105 GLN A C 1
ATOM 789 O O . GLN A 1 105 ? -4.523 9.984 6.91 1 97.62 105 GLN A O 1
ATOM 794 N N . LEU A 1 106 ? -5.531 8.539 8.258 1 97.5 106 LEU A N 1
ATOM 795 C CA . LEU A 1 106 ? -6.375 7.961 7.219 1 97.5 106 LEU A CA 1
ATOM 796 C C . LEU A 1 106 ? -7.582 8.852 6.941 1 97.5 106 LEU A C 1
ATOM 798 O O . LEU A 1 106 ? -8.469 8.984 7.789 1 97.5 106 LEU A O 1
ATOM 802 N N . LEU A 1 107 ? -7.664 9.398 5.715 1 97.56 107 LEU A N 1
ATOM 803 C CA . LEU A 1 107 ? -8.648 10.43 5.387 1 97.56 107 LEU A CA 1
ATOM 804 C C . LEU A 1 107 ? -9.992 9.797 5.027 1 97.56 107 LEU A C 1
ATOM 806 O O . LEU A 1 107 ? -10.039 8.664 4.547 1 97.56 107 LEU A O 1
ATOM 810 N N . ARG A 1 108 ? -11.008 10.547 5.254 1 96.12 108 ARG A N 1
ATOM 811 C CA . ARG A 1 108 ? -12.367 10.219 4.848 1 96.12 108 ARG A CA 1
ATOM 812 C C . ARG A 1 108 ? -12.789 11.047 3.639 1 96.12 108 ARG A C 1
ATOM 814 O O . ARG A 1 108 ? -12.102 11.992 3.256 1 96.12 108 ARG A O 1
ATOM 821 N N . PRO A 1 109 ? -13.883 10.617 3.047 1 96.19 109 PRO A N 1
ATOM 822 C CA . PRO A 1 109 ? -14.336 11.352 1.862 1 96.19 109 PRO A CA 1
ATOM 823 C C . PRO A 1 109 ? -14.531 12.836 2.127 1 96.19 109 PRO A C 1
ATOM 825 O O . PRO A 1 109 ? -14.297 13.664 1.239 1 96.19 109 PRO A O 1
ATOM 828 N N . GLU A 1 110 ? -14.914 13.25 3.307 1 96.12 110 GLU A N 1
ATOM 829 C CA . GLU A 1 110 ? -15.148 14.656 3.619 1 96.12 110 GLU A CA 1
ATOM 830 C C . GLU A 1 110 ? -13.852 15.453 3.547 1 96.12 110 GLU A C 1
ATOM 832 O O . GLU A 1 110 ? -13.875 16.688 3.443 1 96.12 110 GLU A O 1
ATOM 837 N N . HIS A 1 111 ? -12.75 14.797 3.58 1 97.94 111 HIS A N 1
ATOM 838 C CA . HIS A 1 111 ? -11.461 15.477 3.561 1 97.94 111 HIS A CA 1
ATOM 839 C C . HIS A 1 111 ? -11.008 15.758 2.133 1 97.94 111 HIS A C 1
ATOM 841 O O . HIS A 1 111 ? -9.945 16.359 1.918 1 97.94 111 HIS A O 1
ATOM 847 N N . ALA A 1 112 ? -11.766 15.367 1.14 1 98.12 112 ALA A N 1
ATOM 848 C CA . ALA A 1 112 ? -11.375 15.5 -0.262 1 98.12 112 ALA A CA 1
ATOM 849 C C . ALA A 1 112 ? -11.016 16.938 -0.602 1 98.12 112 ALA A C 1
ATOM 851 O O . ALA A 1 112 ? -10.109 17.188 -1.395 1 98.12 112 ALA A O 1
ATOM 852 N N . THR A 1 113 ? -11.648 17.875 -0.011 1 97.81 113 THR A N 1
ATOM 853 C CA . THR A 1 113 ? -11.453 19.297 -0.317 1 97.81 113 THR A CA 1
ATOM 854 C C . THR A 1 113 ? -10.07 19.75 0.143 1 97.81 113 THR A C 1
ATOM 856 O O . THR A 1 113 ? -9.602 20.812 -0.262 1 97.81 113 THR A O 1
ATOM 859 N N . LEU A 1 114 ? -9.398 19.016 0.972 1 98.56 114 LEU A N 1
ATOM 860 C CA . LEU A 1 114 ? -8.102 19.391 1.528 1 98.56 114 LEU A CA 1
ATOM 861 C C . LEU A 1 114 ? -6.969 19.031 0.577 1 98.56 114 LEU A C 1
ATOM 863 O O . LEU A 1 114 ? -5.844 19.5 0.733 1 98.56 114 LEU A O 1
ATOM 867 N N . ILE A 1 115 ? -7.215 18.172 -0.392 1 98.56 115 ILE A N 1
ATOM 868 C CA . ILE A 1 115 ? -6.176 17.547 -1.21 1 98.56 115 ILE A CA 1
ATOM 869 C C . ILE A 1 115 ? -5.41 18.625 -1.973 1 98.56 115 ILE A C 1
ATOM 871 O O . ILE A 1 115 ? -4.176 18.625 -1.98 1 98.56 115 ILE A O 1
ATOM 875 N N . PRO A 1 116 ? -6.035 19.656 -2.533 1 97.88 116 PRO A N 1
ATOM 876 C CA . PRO A 1 116 ? -5.262 20.672 -3.234 1 97.88 116 PRO A CA 1
ATOM 877 C C . PRO A 1 116 ? -4.32 21.438 -2.309 1 97.88 116 PRO A C 1
ATOM 879 O O . PRO A 1 116 ? -3.221 21.828 -2.719 1 97.88 116 PRO A O 1
ATOM 882 N N . VAL A 1 117 ? -4.727 21.672 -1.107 1 98 117 VAL A N 1
ATOM 883 C CA . VAL A 1 117 ? -3.916 22.422 -0.153 1 98 117 VAL A CA 1
ATOM 884 C C . VAL A 1 117 ? -2.777 21.547 0.361 1 98 117 VAL A C 1
ATOM 886 O O . VAL A 1 117 ? -1.606 21.938 0.28 1 98 117 VAL A O 1
ATOM 889 N N . LEU A 1 118 ? -3.092 20.359 0.801 1 98.44 118 LEU A N 1
ATOM 890 C CA . LEU A 1 118 ? -2.123 19.516 1.488 1 98.44 118 LEU A CA 1
ATOM 891 C C . LEU A 1 118 ? -1.237 18.781 0.488 1 98.44 118 LEU A C 1
ATOM 893 O O . LEU A 1 118 ? -0.104 18.406 0.808 1 98.44 118 LEU A O 1
ATOM 897 N N . GLY A 1 119 ? -1.75 18.5 -0.685 1 97.62 119 GLY A N 1
ATOM 898 C CA . GLY A 1 119 ? -1.006 17.75 -1.68 1 97.62 119 GLY A CA 1
ATOM 899 C C . GLY A 1 119 ? -0.474 18.609 -2.811 1 97.62 119 GLY A C 1
ATOM 900 O O . GLY A 1 119 ? 0.402 18.172 -3.564 1 97.62 119 GLY A O 1
ATOM 901 N N . GLY A 1 120 ? -0.932 19.812 -2.922 1 96.38 120 GLY A N 1
ATOM 902 C CA . GLY A 1 120 ? -0.609 20.625 -4.082 1 96.38 120 GLY A CA 1
ATOM 903 C C . GLY A 1 120 ? 0.163 21.891 -3.729 1 96.38 120 GLY A C 1
ATOM 904 O O . GLY A 1 120 ? 0.594 22.625 -4.617 1 96.38 120 GLY A O 1
ATOM 905 N N . LYS A 1 121 ? 0.332 22.172 -2.498 1 95.94 121 LYS A N 1
ATOM 906 C CA . LYS A 1 121 ? 1.054 23.375 -2.053 1 95.94 121 LYS A CA 1
ATOM 907 C C . LYS A 1 121 ? 2.162 23 -1.07 1 95.94 121 LYS A C 1
ATOM 909 O O . LYS A 1 121 ? 2.057 22 -0.35 1 95.94 121 LYS A O 1
ATOM 914 N N . SER A 1 122 ? 3.16 23.828 -1.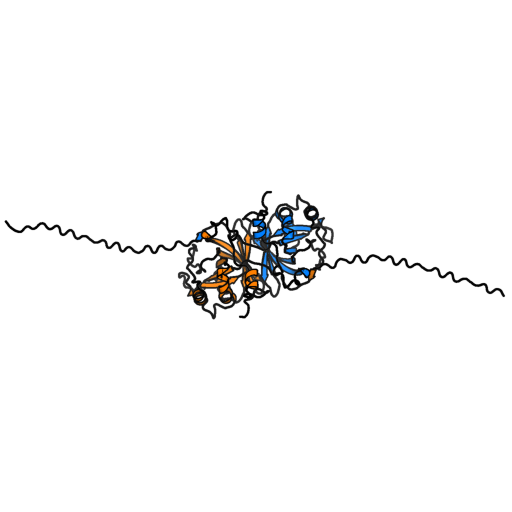019 1 96.5 122 SER A N 1
ATOM 915 C CA . SER A 1 122 ? 4.273 23.625 -0.095 1 96.5 122 SER A CA 1
ATOM 916 C C . SER A 1 122 ? 4.078 24.438 1.186 1 96.5 122 SER A C 1
ATOM 918 O O . SER A 1 122 ? 3.629 25.578 1.142 1 96.5 122 SER A O 1
ATOM 920 N N . GLY A 1 123 ? 4.426 23.844 2.262 1 95.69 123 GLY A N 1
ATOM 921 C CA . GLY A 1 123 ? 4.418 24.547 3.531 1 95.69 123 GLY A CA 1
ATOM 922 C C . GLY A 1 123 ? 5.453 25.656 3.605 1 95.69 123 GLY A C 1
ATOM 923 O O . GLY A 1 123 ? 5.453 26.438 4.547 1 95.69 123 GLY A O 1
ATOM 924 N N . ARG A 1 124 ? 6.293 25.703 2.654 1 95.44 124 ARG A N 1
ATOM 925 C CA . ARG A 1 124 ? 7.297 26.766 2.604 1 95.44 124 ARG A CA 1
ATOM 926 C C . ARG A 1 124 ? 6.668 28.094 2.242 1 95.44 124 ARG A C 1
ATOM 928 O O . ARG A 1 124 ? 7.121 29.156 2.699 1 95.44 124 ARG A O 1
ATOM 935 N N . ASP A 1 125 ? 5.578 28.047 1.46 1 95.5 125 ASP A N 1
ATOM 936 C CA . ASP A 1 125 ? 5 29.281 0.935 1 95.5 125 ASP A CA 1
ATOM 937 C C . ASP A 1 125 ? 3.529 29.406 1.323 1 95.5 125 ASP A C 1
ATOM 939 O O . ASP A 1 125 ? 2.889 30.406 1.028 1 95.5 125 ASP A O 1
ATOM 943 N N . THR A 1 126 ? 3.027 28.391 1.907 1 96.19 126 THR A N 1
ATOM 944 C CA . THR A 1 126 ? 1.612 28.375 2.262 1 96.19 126 THR A CA 1
ATOM 945 C C . THR A 1 126 ? 1.431 28.031 3.738 1 96.19 126 THR A C 1
ATOM 947 O O . THR A 1 126 ? 2.051 27.094 4.25 1 96.19 126 THR A O 1
ATOM 950 N N . ASP A 1 127 ? 0.649 28.844 4.41 1 96.69 127 ASP A N 1
ATOM 951 C CA . ASP A 1 127 ? 0.173 28.469 5.738 1 96.69 127 ASP A CA 1
ATOM 952 C C . ASP A 1 127 ? -0.928 27.422 5.656 1 96.69 127 ASP A C 1
ATOM 954 O O . ASP A 1 127 ? -2.109 27.75 5.555 1 96.69 127 ASP A O 1
ATOM 958 N N . LYS A 1 128 ? -0.601 26.25 5.793 1 97.31 128 LYS A N 1
ATOM 959 C CA . LYS A 1 128 ? -1.528 25.156 5.527 1 97.31 128 LYS A CA 1
ATOM 960 C C . LYS A 1 128 ? -2.543 25 6.66 1 97.31 128 LYS A C 1
ATOM 962 O O . LYS A 1 128 ? -3.67 24.562 6.434 1 97.31 128 LYS A O 1
ATOM 967 N N . TYR A 1 129 ? -2.139 25.406 7.844 1 97.56 129 TYR A N 1
ATOM 968 C CA . TYR A 1 129 ? -3.1 25.359 8.938 1 97.56 129 TYR A CA 1
ATOM 969 C C . TYR A 1 129 ? -4.277 26.297 8.672 1 97.56 129 TYR A C 1
ATOM 971 O O . TYR A 1 129 ? -5.434 25.859 8.711 1 97.56 129 TYR A O 1
ATOM 979 N N . ASN A 1 130 ? -3.945 27.469 8.391 1 97.88 130 ASN A N 1
ATOM 980 C CA . ASN A 1 130 ? -5.012 28.438 8.148 1 97.88 130 ASN A CA 1
ATOM 981 C C . ASN A 1 130 ? -5.824 28.078 6.91 1 97.88 130 ASN A C 1
ATOM 983 O O . ASN A 1 130 ? -7.035 28.281 6.871 1 97.88 130 ASN A O 1
ATOM 987 N N . ALA A 1 131 ? -5.164 27.609 5.902 1 98 131 ALA A N 1
ATOM 988 C CA . ALA A 1 131 ? -5.879 27.172 4.707 1 98 131 ALA A CA 1
ATOM 989 C C . ALA A 1 131 ? -6.871 26.062 5.039 1 98 131 ALA A C 1
ATOM 991 O O . ALA A 1 131 ? -8.023 26.094 4.602 1 98 131 ALA A O 1
ATOM 992 N N . CYS A 1 132 ? -6.453 25.094 5.812 1 98.38 132 CYS A N 1
ATOM 993 C CA . CYS A 1 132 ? -7.34 24 6.211 1 98.38 132 CYS A CA 1
ATOM 994 C C . CYS A 1 132 ? -8.469 24.516 7.09 1 98.38 132 CYS A C 1
ATOM 996 O O . CYS A 1 132 ? -9.617 24.094 6.945 1 98.38 132 CYS A O 1
ATOM 998 N N . LYS A 1 133 ? -8.109 25.406 7.965 1 98.12 133 LYS A N 1
ATOM 999 C CA . LYS A 1 133 ? -9.109 26 8.844 1 98.12 133 LYS A CA 1
ATOM 1000 C C . LYS A 1 133 ? -10.203 26.703 8.047 1 98.12 133 LYS A C 1
ATOM 1002 O O . LYS A 1 133 ? -11.391 26.578 8.352 1 98.12 133 LYS A O 1
ATOM 1007 N N . SER A 1 134 ? -9.805 27.406 7.047 1 98.12 134 SER A N 1
ATOM 1008 C CA . SER A 1 134 ? -10.758 28.125 6.207 1 98.12 134 SER A CA 1
ATOM 1009 C C . SER A 1 134 ? -11.68 27.156 5.465 1 98.12 134 SER A C 1
ATOM 1011 O O . SER A 1 134 ? -12.773 27.547 5.039 1 98.12 134 SER A O 1
ATOM 1013 N N . LEU A 1 135 ? -11.273 25.953 5.309 1 98.06 135 LEU A N 1
ATOM 1014 C CA . LEU A 1 135 ? -12.078 24.938 4.645 1 98.06 135 LEU A CA 1
ATOM 1015 C C . LEU A 1 135 ? -12.891 24.141 5.66 1 98.06 135 LEU A C 1
ATOM 1017 O O . LEU A 1 135 ? -13.547 23.156 5.305 1 98.06 135 LEU A O 1
ATOM 1021 N N . GLY A 1 136 ? -12.734 24.5 6.945 1 97.88 136 GLY A N 1
ATOM 1022 C CA . GLY A 1 136 ? -13.562 23.875 7.969 1 97.88 136 GLY A CA 1
ATOM 1023 C C . GLY A 1 136 ? -12.836 22.812 8.758 1 97.88 136 GLY A C 1
ATOM 1024 O O . GLY A 1 136 ? -13.453 22.047 9.5 1 97.88 136 GLY A O 1
ATOM 1025 N N . PHE A 1 137 ? -11.523 22.734 8.57 1 97.94 137 PHE A N 1
ATOM 1026 C CA . PHE A 1 137 ? -10.758 21.688 9.242 1 97.94 137 PHE A CA 1
ATOM 1027 C C . PHE A 1 137 ? -9.641 22.297 10.086 1 97.94 137 PHE A C 1
ATOM 1029 O O . PHE A 1 137 ? -8.469 22.25 9.703 1 97.94 137 PHE A O 1
ATOM 1036 N N . SER A 1 138 ? -10.016 22.734 11.234 1 97.69 138 SER A N 1
ATOM 1037 C CA . SER A 1 138 ? -9.008 23.203 12.18 1 97.69 138 SER A CA 1
ATOM 1038 C C . SER A 1 138 ? -8.242 22.047 12.797 1 97.69 138 SER A C 1
ATOM 1040 O O . SER A 1 138 ? -8.836 21.125 13.352 1 97.69 138 SER A O 1
ATOM 1042 N N . TRP A 1 139 ? -6.941 22.156 12.641 1 97.06 139 TRP A N 1
ATOM 1043 C CA . TRP A 1 139 ? -6.133 21.109 13.242 1 97.06 139 TRP A CA 1
ATOM 1044 C C . TRP A 1 139 ? -6.305 21.078 14.758 1 97.06 139 TRP A C 1
ATOM 1046 O O . TRP A 1 139 ? -6.586 22.125 15.375 1 97.06 139 TRP A O 1
ATOM 1056 N N . VAL A 1 140 ? -6.16 19.938 15.367 1 93.38 140 VAL A N 1
ATOM 1057 C CA . VAL A 1 140 ? -6.336 19.797 16.812 1 93.38 140 VAL A CA 1
ATOM 1058 C C . VAL A 1 140 ? -5.105 19.109 17.406 1 93.38 140 VAL A C 1
ATOM 1060 O O . VAL A 1 140 ? -4.41 18.359 16.734 1 93.38 140 VAL A O 1
ATOM 1063 N N . ALA A 1 141 ? -4.832 19.406 18.656 1 89.38 141 ALA A N 1
ATOM 1064 C CA . ALA A 1 141 ? -3.727 18.75 19.359 1 89.38 141 ALA A CA 1
ATOM 1065 C C . ALA A 1 141 ? -3.945 17.25 19.453 1 89.38 141 ALA A C 1
ATOM 1067 O O . ALA A 1 141 ? -5.078 16.781 19.625 1 89.38 141 ALA A O 1
ATOM 1068 N N . SER A 1 142 ? -2.865 16.562 19.312 1 87.75 142 SER A N 1
ATOM 1069 C CA . SER A 1 142 ? -2.953 15.117 19.469 1 87.75 142 SER A CA 1
ATOM 1070 C C . SER A 1 142 ? -3.164 14.727 20.922 1 87.75 142 SER A C 1
ATOM 1072 O O . SER A 1 142 ? -2.566 15.32 21.828 1 87.75 142 SER A O 1
ATOM 1074 N N . GLU A 1 143 ? -3.992 13.711 21.172 1 78.38 143 GLU A N 1
ATOM 1075 C CA . GLU A 1 143 ? -4.195 13.172 22.5 1 78.38 143 GLU A CA 1
ATOM 1076 C C . GLU A 1 143 ? -3.334 11.938 22.734 1 78.38 143 GLU A C 1
ATOM 1078 O O . GLU A 1 143 ? -3.334 11.367 23.828 1 78.38 143 GLU A O 1
ATOM 1083 N N . MET A 1 144 ? -2.717 11.602 21.703 1 78.62 144 MET A N 1
ATOM 1084 C CA . MET A 1 144 ? -1.9 10.398 21.828 1 78.62 144 MET A CA 1
ATOM 1085 C C . MET A 1 144 ? -0.604 10.695 22.578 1 78.62 144 MET A C 1
ATOM 1087 O O . MET A 1 144 ? -0.002 11.75 22.391 1 78.62 144 MET A O 1
ATOM 1091 N N . GLN A 1 145 ? -0.361 9.797 23.547 1 65.81 145 GLN A N 1
ATOM 1092 C CA . GLN A 1 145 ? 0.827 9.961 24.391 1 65.81 145 GLN A CA 1
ATOM 1093 C C . GLN A 1 145 ? 2.102 9.742 23.578 1 65.81 145 GLN A C 1
ATOM 1095 O O . GLN A 1 145 ? 2.143 8.875 22.688 1 65.81 145 GLN A O 1
ATOM 1100 N N . SER A 1 146 ? 2.932 10.773 23.406 1 64.25 146 SER A N 1
ATOM 1101 C CA . SER A 1 146 ? 4.273 10.523 22.875 1 64.25 146 SER A CA 1
ATOM 1102 C C . SER A 1 146 ? 5.34 10.859 23.906 1 64.25 146 SER A C 1
ATOM 1104 O O . SER A 1 146 ? 5.109 11.672 24.812 1 64.25 146 SER A O 1
ATOM 1106 N N . ALA A 1 147 ? 6.316 9.945 24.016 1 53.62 147 ALA A N 1
ATOM 1107 C CA . ALA A 1 147 ? 7.371 10.125 25.016 1 53.62 147 ALA A CA 1
ATOM 1108 C C . ALA A 1 147 ? 7.848 11.578 25.062 1 53.62 147 ALA A C 1
ATOM 1110 O O . ALA A 1 147 ? 8.211 12.086 26.125 1 53.62 147 ALA A O 1
ATOM 1111 N N . ASN A 1 148 ? 7.977 12.242 23.969 1 54.09 148 ASN A N 1
ATOM 1112 C CA . ASN A 1 148 ? 8.602 13.555 24.047 1 54.09 148 ASN A CA 1
ATOM 1113 C C . ASN A 1 148 ? 7.613 14.664 23.672 1 54.09 148 ASN A C 1
ATOM 1115 O O . ASN A 1 148 ? 8.016 15.805 23.422 1 54.09 148 ASN A O 1
ATOM 1119 N N . ASN A 1 149 ? 6.273 14.438 24.062 1 53.56 149 ASN A N 1
ATOM 1120 C CA . ASN A 1 149 ? 5.234 15.453 23.953 1 53.56 149 ASN A CA 1
ATOM 1121 C C . ASN A 1 149 ? 5.316 16.188 22.625 1 53.56 149 ASN A C 1
ATOM 1123 O O . ASN A 1 149 ? 5.02 17.391 22.562 1 53.56 149 ASN A O 1
ATOM 1127 N N . GLU A 1 150 ? 5.961 15.562 21.703 1 71.81 150 GLU A N 1
ATOM 1128 C CA . GLU A 1 150 ? 6.125 16.344 20.469 1 71.81 150 GLU A CA 1
ATOM 1129 C C . GLU A 1 150 ? 5.332 15.734 19.328 1 71.81 150 GLU A C 1
ATOM 1131 O O . GLU A 1 150 ? 5.836 15.625 18.203 1 71.81 150 GLU A O 1
ATOM 1136 N N . GLU A 1 151 ? 4 15.523 19.594 1 85.62 151 GLU A N 1
ATOM 1137 C CA . GLU A 1 151 ? 3.186 14.992 18.5 1 85.62 151 GLU A CA 1
ATOM 1138 C C . GLU A 1 151 ? 2.6 16.109 17.656 1 85.62 151 GLU A C 1
ATOM 1140 O O . GLU A 1 151 ? 2.107 17.109 18.188 1 85.62 151 GLU A O 1
ATOM 1145 N N . PRO A 1 152 ? 2.76 15.961 16.375 1 92.81 152 PRO A N 1
ATOM 1146 C CA . PRO A 1 152 ? 2.141 16.984 15.531 1 92.81 152 PRO A CA 1
ATOM 1147 C C . PRO A 1 152 ? 0.636 17.109 15.766 1 92.81 152 PRO A C 1
ATOM 1149 O O . PRO A 1 152 ? -0.007 16.156 16.203 1 92.81 152 PRO A O 1
ATOM 1152 N N . TRP A 1 153 ? 0.123 18.297 15.547 1 93.44 153 TRP A N 1
ATOM 1153 C CA . TRP A 1 153 ? -1.329 18.438 15.523 1 93.44 153 TRP A CA 1
ATOM 1154 C C . TRP A 1 153 ? -1.944 17.609 14.406 1 93.44 153 TRP A C 1
ATOM 1156 O O . TRP A 1 153 ? -1.25 17.203 13.469 1 93.44 153 TRP A O 1
ATOM 1166 N N . ARG A 1 154 ? -3.197 17.328 14.516 1 95.38 154 ARG A N 1
ATOM 1167 C CA . ARG A 1 154 ? -3.834 16.391 13.602 1 95.38 154 ARG A CA 1
ATOM 1168 C C . ARG A 1 154 ? -5.078 17 12.961 1 95.38 154 ARG A C 1
ATOM 1170 O O . ARG A 1 154 ? -5.641 17.969 13.492 1 95.38 154 ARG A O 1
ATOM 1177 N N . LEU A 1 155 ? -5.453 16.469 11.797 1 96.88 155 LEU A N 1
ATOM 1178 C CA . LEU A 1 155 ? -6.754 16.781 11.203 1 96.88 155 LEU A CA 1
ATOM 1179 C C . LEU A 1 155 ? -7.883 16.188 12.047 1 96.88 155 LEU A C 1
ATOM 1181 O O . LEU A 1 155 ? -7.758 15.094 12.586 1 96.88 155 LEU A O 1
ATOM 1185 N N . PRO A 1 156 ? -8.977 16.891 12.094 1 94.75 156 PRO A N 1
ATOM 1186 C CA . PRO A 1 156 ? -10.133 16.297 12.773 1 94.75 156 PRO A CA 1
ATOM 1187 C C . PRO A 1 156 ? -10.828 15.234 11.93 1 94.75 156 PRO A C 1
ATOM 1189 O O . PRO A 1 156 ? -10.727 15.25 10.703 1 94.75 156 PRO A O 1
ATOM 1192 N N . SER A 1 157 ? -11.445 14.227 12.516 1 92.12 157 SER A N 1
ATOM 1193 C CA . SER A 1 157 ? -12.461 13.328 11.977 1 92.12 157 SER A CA 1
ATOM 1194 C C . SER A 1 157 ? -11.844 12.312 11.023 1 92.12 157 SER A C 1
ATOM 1196 O O . SER A 1 157 ? -12.539 11.742 10.172 1 92.12 157 SER A O 1
ATOM 1198 N N . CYS A 1 158 ? -10.586 12.117 11.094 1 94.5 158 CYS A N 1
ATOM 1199 C CA . CYS A 1 158 ? -10.008 11.047 10.281 1 94.5 158 CYS A CA 1
ATOM 1200 C C . CYS A 1 158 ? -10.5 9.68 10.758 1 94.5 158 CYS A C 1
ATOM 1202 O O . CYS A 1 158 ? -10.992 9.547 11.875 1 94.5 158 CYS A O 1
ATOM 1204 N N . SER A 1 159 ? -10.398 8.727 9.859 1 92.81 159 SER A N 1
ATOM 1205 C CA . SER A 1 159 ? -10.836 7.379 10.188 1 92.81 159 SER A CA 1
ATOM 1206 C C . SER A 1 159 ? -9.914 6.738 11.219 1 92.81 159 SER A C 1
ATOM 1208 O O . SER A 1 159 ? -10.352 5.93 12.039 1 92.81 159 SER A O 1
ATOM 1210 N N . CYS A 1 160 ? -8.664 7.078 11.141 1 93.69 160 CYS A N 1
ATOM 1211 C CA . CYS A 1 160 ? -7.641 6.5 12 1 93.69 160 CYS A CA 1
ATOM 1212 C C . CYS A 1 160 ? -6.402 7.387 12.047 1 93.69 160 CYS A C 1
ATOM 1214 O O . CYS A 1 160 ? -6.113 8.109 11.094 1 93.69 160 CYS A O 1
ATOM 1216 N N . TYR A 1 161 ? -5.754 7.363 13.172 1 95.69 161 TYR A N 1
ATOM 1217 C CA . TYR A 1 161 ? -4.441 7.973 13.352 1 95.69 161 TYR A CA 1
ATOM 1218 C C . TYR A 1 161 ? -3.402 6.93 13.742 1 95.69 161 TYR A C 1
ATOM 1220 O O . TYR A 1 161 ? -3.617 6.145 14.664 1 95.69 161 TYR A O 1
ATOM 1228 N N . LEU A 1 162 ? -2.295 6.918 13.062 1 95.62 162 LEU A N 1
ATOM 1229 C CA . LEU A 1 162 ? -1.178 6.031 13.375 1 95.62 162 LEU A CA 1
ATOM 1230 C C . LEU A 1 162 ? 0.069 6.836 13.734 1 95.62 162 LEU A C 1
ATOM 1232 O O . LEU A 1 162 ? 0.579 7.598 12.914 1 95.62 162 LEU A O 1
ATOM 1236 N N . GLN A 1 163 ? 0.555 6.66 14.883 1 95.44 163 GLN A N 1
ATOM 1237 C CA . GLN A 1 163 ? 1.832 7.25 15.273 1 95.44 163 GLN A CA 1
ATOM 1238 C C . GLN A 1 163 ? 3.002 6.395 14.789 1 95.44 163 GLN A C 1
ATOM 1240 O O . GLN A 1 163 ? 3.09 5.211 15.125 1 95.44 163 GLN A O 1
ATOM 1245 N N . LEU A 1 164 ? 3.883 7.062 14.094 1 95.75 164 LEU A N 1
ATOM 1246 C CA . LEU A 1 164 ? 4.953 6.32 13.438 1 95.75 164 LEU A CA 1
ATOM 1247 C C . LEU A 1 164 ? 6.312 6.711 14 1 95.75 164 LEU A C 1
ATOM 1249 O O . LEU A 1 164 ? 6.562 7.891 14.258 1 95.75 164 LEU A O 1
ATOM 1253 N N . GLU A 1 165 ? 7.105 5.727 14.148 1 95.31 165 GLU A N 1
ATOM 1254 C CA . GLU A 1 165 ? 8.539 5.883 14.383 1 95.31 165 GLU A CA 1
ATOM 1255 C C . GLU A 1 165 ? 9.352 5.168 13.312 1 95.31 165 GLU A C 1
ATOM 1257 O O . GLU A 1 165 ? 9.227 3.955 13.133 1 95.31 165 GLU A O 1
ATOM 1262 N N . CYS A 1 166 ? 10.188 5.895 12.695 1 96.62 166 CYS A N 1
ATOM 1263 C CA . CYS A 1 166 ? 10.969 5.355 11.586 1 96.62 166 CYS A CA 1
ATOM 1264 C C . CYS A 1 166 ? 12.078 4.449 12.086 1 96.62 166 CYS A C 1
ATOM 1266 O O . CYS A 1 166 ? 12.883 4.852 12.93 1 96.62 166 CYS A O 1
ATOM 1268 N N . VAL A 1 167 ? 12.156 3.285 11.531 1 95.38 167 VAL A N 1
ATOM 1269 C CA . VAL A 1 167 ? 13.203 2.354 11.945 1 95.38 167 VAL A CA 1
ATOM 1270 C C . VAL A 1 167 ? 14.234 2.203 10.828 1 95.38 167 VAL A C 1
ATOM 1272 O O . VAL A 1 167 ? 15.398 1.885 11.094 1 95.38 167 VAL A O 1
ATOM 1275 N N . GLU A 1 168 ? 13.797 2.377 9.648 1 95.31 168 GLU A N 1
ATOM 1276 C CA . GLU A 1 168 ? 14.695 2.32 8.5 1 95.31 168 GLU A CA 1
ATOM 1277 C C . GLU A 1 168 ? 14.266 3.299 7.414 1 95.31 168 GLU A C 1
ATOM 1279 O O . GLU A 1 168 ? 13.07 3.453 7.148 1 95.31 168 GLU A O 1
ATOM 1284 N N . LEU A 1 169 ? 15.242 3.959 6.809 1 96.06 169 LEU A N 1
ATOM 1285 C CA . LEU A 1 169 ? 15.023 4.879 5.699 1 96.06 169 LEU A CA 1
ATOM 1286 C C . LEU A 1 169 ? 15.883 4.5 4.5 1 96.06 169 LEU A C 1
ATOM 1288 O O . LEU A 1 169 ? 17.109 4.477 4.594 1 96.06 169 LEU A O 1
ATOM 1292 N N . CYS A 1 170 ? 15.227 4.211 3.395 1 93.75 170 CYS A N 1
ATOM 1293 C CA . CYS A 1 170 ? 15.93 3.762 2.195 1 93.75 170 CYS A CA 1
ATOM 1294 C C . CYS A 1 170 ? 15.758 4.762 1.059 1 93.75 170 CYS A C 1
ATOM 1296 O O . CYS A 1 170 ? 14.641 5.199 0.772 1 93.75 170 CYS A O 1
ATOM 1298 N N . GLU A 1 171 ? 16.828 5.039 0.394 1 91.62 171 GLU A N 1
ATOM 1299 C CA . GLU A 1 171 ? 16.75 5.891 -0.789 1 91.62 171 GLU A CA 1
ATOM 1300 C C . GLU A 1 171 ? 16.062 5.16 -1.945 1 91.62 171 GLU A C 1
ATOM 1302 O O . GLU A 1 171 ? 16.344 3.99 -2.203 1 91.62 171 GLU A O 1
ATOM 1307 N N . ALA A 1 172 ? 15.102 5.863 -2.594 1 90.31 172 ALA A N 1
ATOM 1308 C CA . ALA A 1 172 ? 14.375 5.219 -3.688 1 90.31 172 ALA A CA 1
ATOM 1309 C C . ALA A 1 172 ? 13.969 6.23 -4.754 1 90.31 172 ALA A C 1
ATOM 1311 O O . ALA A 1 172 ? 12.82 6.246 -5.199 1 90.31 172 ALA A O 1
ATOM 1312 N N . GLY A 1 173 ? 14.883 7.094 -5.215 1 88.88 173 GLY A N 1
ATOM 1313 C CA . GLY A 1 173 ? 14.609 8.016 -6.305 1 88.88 173 GLY A CA 1
ATOM 1314 C C . GLY A 1 173 ? 13.867 9.258 -5.863 1 88.88 173 GLY A C 1
ATOM 1315 O O . GLY A 1 173 ? 14.344 10 -5.004 1 88.88 173 GLY A O 1
ATOM 1316 N N . SER A 1 174 ? 12.555 9.398 -6.465 1 89.38 174 SER A N 1
ATOM 1317 C CA . SER A 1 174 ? 11.734 10.57 -6.164 1 89.38 174 SER A CA 1
ATOM 1318 C C . SER A 1 174 ? 11.211 10.523 -4.734 1 89.38 174 SER A C 1
ATOM 1320 O O . SER A 1 174 ? 10.906 11.562 -4.145 1 89.38 174 SER A O 1
ATOM 1322 N N . HIS A 1 175 ? 11.016 9.359 -4.234 1 95.06 175 HIS A N 1
ATOM 1323 C CA . HIS A 1 175 ? 10.625 9.133 -2.848 1 95.06 175 HIS A CA 1
ATOM 1324 C C . HIS A 1 175 ? 11.703 8.375 -2.086 1 95.06 175 HIS A C 1
ATOM 1326 O O . HIS A 1 175 ? 12.492 7.637 -2.684 1 95.06 175 HIS A O 1
ATOM 1332 N N . ASP A 1 176 ? 11.781 8.609 -0.816 1 96.44 176 ASP A N 1
ATOM 1333 C CA . ASP A 1 176 ? 12.43 7.641 0.062 1 96.44 176 ASP A CA 1
ATOM 1334 C C . ASP A 1 176 ? 11.398 6.699 0.689 1 96.44 176 ASP A C 1
ATOM 1336 O O . ASP A 1 176 ? 10.227 7.051 0.819 1 96.44 176 ASP A O 1
ATOM 1340 N N . VAL A 1 177 ? 11.867 5.527 0.988 1 96.62 177 VAL A N 1
ATOM 1341 C CA . VAL A 1 177 ? 11.039 4.52 1.632 1 96.62 177 VAL A CA 1
ATOM 1342 C C . VAL A 1 177 ? 11.336 4.48 3.129 1 96.62 177 VAL A C 1
ATOM 1344 O O . VAL A 1 177 ? 12.477 4.25 3.535 1 96.62 177 VAL A O 1
ATOM 1347 N N . ALA A 1 178 ? 10.367 4.711 3.938 1 97.75 178 ALA A N 1
ATOM 1348 C CA . ALA A 1 178 ? 10.516 4.617 5.387 1 97.75 178 ALA A CA 1
ATOM 1349 C C . ALA A 1 178 ? 9.773 3.404 5.938 1 97.75 178 ALA A C 1
ATOM 1351 O O . ALA A 1 178 ? 8.586 3.225 5.676 1 97.75 178 ALA A O 1
ATOM 1352 N N . ILE A 1 179 ? 10.43 2.561 6.559 1 96.94 179 ILE A N 1
ATOM 1353 C CA . ILE A 1 179 ? 9.82 1.516 7.371 1 96.94 179 ILE A CA 1
ATOM 1354 C C . ILE A 1 179 ? 9.617 2.021 8.797 1 96.94 179 ILE A C 1
ATOM 1356 O O . ILE A 1 179 ? 10.57 2.459 9.453 1 96.94 179 ILE A O 1
ATOM 1360 N N . CYS A 1 180 ? 8.398 1.92 9.242 1 96.81 180 CYS A N 1
ATOM 1361 C CA . CYS A 1 180 ? 8.062 2.559 10.508 1 96.81 180 CYS A CA 1
ATOM 1362 C C . CYS A 1 180 ? 7.375 1.578 11.453 1 96.81 180 CYS A C 1
ATOM 1364 O O . CYS A 1 180 ? 6.551 0.771 11.016 1 96.81 180 CYS A O 1
ATOM 1366 N N . LYS A 1 181 ? 7.707 1.704 12.703 1 95.88 181 LYS A N 1
ATOM 1367 C CA . LYS A 1 181 ? 6.906 1.093 13.758 1 95.88 181 LYS A CA 1
ATOM 1368 C C . LYS A 1 181 ? 5.684 1.946 14.086 1 95.88 181 LYS A C 1
ATOM 1370 O O . LYS A 1 181 ? 5.781 3.172 14.18 1 95.88 181 LYS A O 1
ATOM 1375 N N . VAL A 1 182 ? 4.527 1.298 14.164 1 95.38 182 VAL A N 1
ATOM 1376 C CA . VAL A 1 182 ? 3.348 1.973 14.703 1 95.38 182 VAL A CA 1
ATOM 1377 C C . VAL A 1 182 ? 3.354 1.887 16.234 1 95.38 182 VAL A C 1
ATOM 1379 O O . VAL A 1 182 ? 3.127 0.816 16.797 1 95.38 182 VAL A O 1
ATOM 1382 N N . VAL A 1 183 ? 3.516 3.018 16.875 1 93.44 183 VAL A N 1
ATOM 1383 C CA . VAL A 1 183 ? 3.705 2.996 18.328 1 93.44 183 VAL A CA 1
ATOM 1384 C C . VAL A 1 183 ? 2.414 3.42 19.016 1 93.44 183 VAL A C 1
ATOM 1386 O O . VAL A 1 183 ? 2.316 3.361 20.25 1 93.44 183 VAL A O 1
ATOM 1389 N N . GLY A 1 184 ? 1.471 3.867 18.281 1 92.31 184 GLY A N 1
ATOM 1390 C CA . GLY A 1 184 ? 0.147 4.238 18.75 1 92.31 184 GLY A CA 1
ATOM 1391 C C . GLY A 1 184 ? -0.878 4.348 17.641 1 92.31 184 GLY A C 1
ATOM 1392 O O . GLY A 1 184 ? -0.545 4.738 16.516 1 92.31 184 GLY A O 1
ATOM 1393 N N . MET A 1 185 ? -2.072 4.027 18 1 93.06 185 MET A N 1
ATOM 1394 C CA . MET A 1 185 ? -3.164 4.152 17.031 1 93.06 185 MET A CA 1
ATOM 1395 C C . MET A 1 185 ? -4.445 4.605 17.719 1 93.06 185 MET A C 1
ATOM 1397 O O . MET A 1 185 ? -4.742 4.176 18.844 1 93.06 185 MET A O 1
ATOM 1401 N N . GLN A 1 186 ? -5.191 5.41 17.016 1 91.75 186 GLN A N 1
ATOM 1402 C CA . GLN A 1 186 ? -6.523 5.82 17.438 1 91.75 186 GLN A CA 1
ATOM 1403 C C . GLN A 1 186 ? -7.535 5.691 16.312 1 91.75 186 GLN A C 1
ATOM 1405 O O . GLN A 1 186 ? -7.227 6.008 15.156 1 91.75 186 GLN A O 1
ATOM 1410 N N . THR A 1 187 ? -8.641 5.137 16.609 1 87.88 187 THR A N 1
ATOM 1411 C CA . THR A 1 187 ? -9.727 5.035 15.633 1 87.88 187 THR A CA 1
ATOM 1412 C C . THR A 1 187 ? -10.984 5.723 16.156 1 87.88 187 THR A C 1
ATOM 1414 O O . THR A 1 187 ? -11.141 5.918 17.359 1 87.88 187 THR A O 1
ATOM 1417 N N . ASP A 1 188 ? -11.766 6.188 15.133 1 75.62 188 ASP A N 1
ATOM 1418 C CA . ASP A 1 188 ? -13.039 6.809 15.492 1 75.62 188 ASP A CA 1
ATOM 1419 C C . ASP A 1 188 ? -14.07 5.762 15.883 1 75.62 188 ASP A C 1
ATOM 1421 O O . ASP A 1 188 ? -14.328 4.82 15.133 1 75.62 188 ASP A O 1
ATOM 1425 N N . ASN A 1 189 ? -14.43 5.676 17.125 1 62.78 189 ASN A N 1
ATOM 1426 C CA . ASN A 1 189 ? -15.414 4.738 17.656 1 62.78 189 ASN A CA 1
ATOM 1427 C C . ASN A 1 189 ? -16.781 4.945 17.031 1 62.78 189 ASN A C 1
ATOM 1429 O O . ASN A 1 189 ? -17.672 4.105 17.188 1 62.78 189 ASN A O 1
ATOM 1433 N N . SER A 1 190 ? -17.062 6.121 16.625 1 56.09 190 SER A N 1
ATOM 1434 C CA . SER A 1 190 ? -18.406 6.328 16.094 1 56.09 190 SER A CA 1
ATOM 1435 C C . SER A 1 190 ? -18.672 5.426 14.891 1 56.09 190 SER A C 1
ATOM 1437 O O . SER A 1 190 ? -19.828 5.121 14.578 1 56.09 190 SER A O 1
ATOM 1439 N N . SER A 1 191 ? -17.609 5.098 14.203 1 51.09 191 SER A N 1
ATOM 1440 C CA . SER A 1 191 ? -17.766 4.293 13 1 51.09 191 SER A CA 1
ATOM 1441 C C . SER A 1 191 ? -18.016 2.826 13.336 1 51.09 191 SER A C 1
ATOM 1443 O O . SER A 1 191 ? -18.406 2.041 12.477 1 51.09 191 SER A O 1
ATOM 1445 N N . ASN A 1 192 ? -17.438 2.389 14.469 1 46.72 192 ASN A N 1
ATOM 1446 C CA . ASN A 1 192 ? -17.609 0.979 14.805 1 46.72 192 ASN A CA 1
ATOM 1447 C C . ASN A 1 192 ? -19.094 0.632 15.016 1 46.72 192 ASN A C 1
ATOM 1449 O O . ASN A 1 192 ? -19.453 -0.544 15.047 1 46.72 192 ASN A O 1
ATOM 1453 N N . ASP A 1 193 ? -19.812 1.53 15.602 1 43.03 193 ASP A N 1
ATOM 1454 C CA . ASP A 1 193 ? -21.156 1.095 15.977 1 43.03 193 ASP A CA 1
ATOM 1455 C C . ASP A 1 193 ? -22 0.781 14.742 1 43.03 193 ASP A C 1
ATOM 1457 O O . ASP A 1 193 ? -23.109 0.243 14.859 1 43.03 193 ASP A O 1
ATOM 1461 N N . ASP A 1 194 ? -22.031 1.645 13.766 1 40.44 194 ASP A N 1
ATOM 1462 C CA . ASP A 1 194 ? -23.094 1.298 12.82 1 40.44 194 ASP A CA 1
ATOM 1463 C C . ASP A 1 194 ? -22.719 0.048 12.023 1 40.44 194 ASP A C 1
ATOM 1465 O O . ASP A 1 194 ? -22.031 0.132 11.008 1 40.44 194 ASP A O 1
ATOM 1469 N N . GLU A 1 195 ? -22.609 -0.987 12.648 1 41.25 195 GLU A N 1
ATOM 1470 C CA . GLU A 1 195 ? -22.609 -2.332 12.078 1 41.25 195 GLU A CA 1
ATOM 1471 C C . GLU A 1 195 ? -23.344 -2.371 10.742 1 41.25 195 GLU A C 1
ATOM 1473 O O . GLU A 1 195 ? -23.078 -3.234 9.906 1 41.25 195 GLU A O 1
ATOM 1478 N N . ASP A 1 196 ? -24.578 -1.845 10.695 1 39.22 196 ASP A N 1
ATOM 1479 C CA . ASP A 1 196 ? -25.562 -2.047 9.641 1 39.22 196 ASP A CA 1
ATOM 1480 C C . ASP A 1 196 ? -25.156 -1.319 8.367 1 39.22 196 ASP A C 1
ATOM 1482 O O . ASP A 1 196 ? -25.672 -1.622 7.285 1 39.22 196 ASP A O 1
ATOM 1486 N N . SER A 1 197 ? -24.891 -0.056 8.422 1 38.47 197 SER A N 1
ATOM 1487 C CA . SER A 1 197 ? -24.844 0.643 7.141 1 38.47 197 SER A CA 1
ATOM 1488 C C . SER A 1 197 ? -23.5 0.443 6.453 1 38.47 197 SER A C 1
ATOM 1490 O O . SER A 1 197 ? -22.453 0.583 7.082 1 38.47 197 SER A O 1
ATOM 1492 N N . GLY A 1 198 ? -23.297 -0.614 5.758 1 41.12 198 GLY A N 1
ATOM 1493 C CA . GLY A 1 198 ? -22.312 -0.945 4.75 1 41.12 198 GLY A CA 1
ATOM 1494 C C . GLY A 1 198 ? -21.172 0.064 4.672 1 41.12 198 GLY A C 1
ATOM 1495 O O . GLY A 1 198 ? -20.297 -0.037 3.807 1 41.12 198 GLY A O 1
ATOM 1496 N N . THR A 1 199 ? -21.5 1.261 5.188 1 41.03 199 THR A N 1
ATOM 1497 C CA . THR A 1 199 ? -20.547 2.346 4.961 1 41.03 199 THR A CA 1
ATOM 1498 C C . THR A 1 199 ? -19.469 2.352 6.031 1 41.03 199 THR A C 1
ATOM 1500 O O . THR A 1 199 ? -18.828 3.381 6.277 1 41.03 199 THR A O 1
ATOM 1503 N N . ARG A 1 200 ? -19.5 1.46 7.074 1 42.28 200 ARG A N 1
ATOM 1504 C CA . ARG A 1 200 ? -18.438 1.358 8.07 1 42.28 200 ARG A CA 1
ATOM 1505 C C . ARG A 1 200 ? -17.062 1.301 7.406 1 42.28 200 ARG A C 1
ATOM 1507 O O . ARG A 1 200 ? -16.812 0.427 6.574 1 42.28 200 ARG A O 1
ATOM 1514 N N . GLY A 1 201 ? -16.203 2.354 7.707 1 56.94 201 GLY A N 1
ATOM 1515 C CA . GLY A 1 201 ? -14.805 2.061 7.441 1 56.94 201 GLY A CA 1
ATOM 1516 C C . GLY A 1 201 ? -14.32 2.621 6.117 1 56.94 201 GLY A C 1
ATOM 1517 O O . GLY A 1 201 ? -13.352 2.119 5.539 1 56.94 201 GLY A O 1
ATOM 1518 N N . THR A 1 202 ? -15.227 3.697 5.727 1 79.88 202 THR A N 1
ATOM 1519 C CA . THR A 1 202 ? -14.867 4.059 4.359 1 79.88 202 THR A CA 1
ATOM 1520 C C . THR A 1 202 ? -13.805 5.152 4.348 1 79.88 202 THR 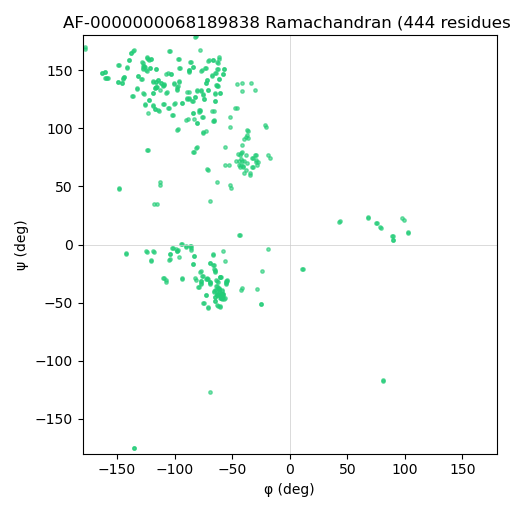A C 1
ATOM 1522 O O . THR A 1 202 ? -13.992 6.207 4.953 1 79.88 202 THR A O 1
ATOM 1525 N N . HIS A 1 203 ? -12.766 4.867 4.051 1 93.31 203 HIS A N 1
ATOM 1526 C CA . HIS A 1 203 ? -11.719 5.859 3.842 1 93.31 203 HIS A CA 1
ATOM 1527 C C . HIS A 1 203 ? -11.75 6.41 2.42 1 93.31 203 HIS A C 1
ATOM 1529 O O . HIS A 1 203 ? -12.391 5.828 1.542 1 93.31 203 HIS A O 1
ATOM 1535 N N . LEU A 1 204 ? -11.203 7.582 2.279 1 97 204 LEU A N 1
ATOM 1536 C CA . LEU A 1 204 ? -11.023 8.195 0.968 1 97 204 LEU A CA 1
ATOM 1537 C C . LEU A 1 204 ? -10.078 7.367 0.103 1 97 204 LEU A C 1
ATOM 1539 O O . LEU A 1 204 ? -9.07 6.855 0.593 1 97 204 LEU A O 1
ATOM 1543 N N . GLY A 1 205 ? -10.461 7.223 -1.159 1 96.25 205 GLY A N 1
ATOM 1544 C CA . GLY A 1 205 ? -9.633 6.512 -2.119 1 96.25 205 GLY A CA 1
ATOM 1545 C C . GLY A 1 205 ? -9.219 7.367 -3.301 1 96.25 205 GLY A C 1
ATOM 1546 O O . GLY A 1 205 ? -9.875 8.367 -3.607 1 96.25 205 GLY A O 1
ATOM 1547 N N . THR A 1 206 ? -8.172 6.945 -3.971 1 96.44 206 THR A N 1
ATOM 1548 C CA . THR A 1 206 ? -7.656 7.715 -5.102 1 96.44 206 THR A CA 1
ATOM 1549 C C . THR A 1 206 ? -8.625 7.66 -6.277 1 96.44 206 THR A C 1
ATOM 1551 O O . THR A 1 206 ? -8.695 8.594 -7.074 1 96.44 206 THR A O 1
ATOM 1554 N N . GLN A 1 207 ? -9.312 6.566 -6.398 1 93.81 207 GLN A N 1
ATOM 1555 C CA . GLN A 1 207 ? -10.305 6.496 -7.469 1 93.81 207 GLN A CA 1
ATOM 1556 C C . GLN A 1 207 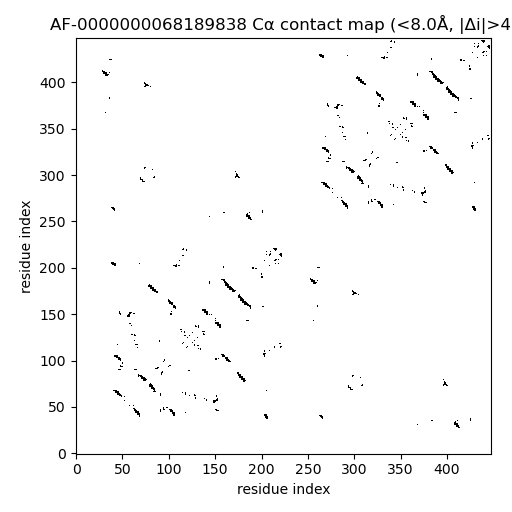? -11.359 7.586 -7.316 1 93.81 207 GLN A C 1
ATOM 1558 O O . GLN A 1 207 ? -11.75 8.227 -8.297 1 93.81 207 GLN A O 1
ATOM 1563 N N . ALA A 1 208 ? -11.852 7.742 -6.109 1 94.56 208 ALA A N 1
ATOM 1564 C CA . ALA A 1 208 ? -12.836 8.797 -5.852 1 94.56 208 ALA A CA 1
ATOM 1565 C C . ALA A 1 208 ? -12.273 10.164 -6.211 1 94.56 208 ALA A C 1
ATOM 1567 O O . ALA A 1 208 ? -12.961 10.984 -6.832 1 94.56 208 ALA A O 1
ATOM 1568 N N . LEU A 1 209 ? -11.078 10.414 -5.863 1 96.75 209 LEU A N 1
ATOM 1569 C CA . LEU A 1 209 ? -10.445 11.695 -6.16 1 96.75 209 LEU A CA 1
ATOM 1570 C C . LEU A 1 209 ? -10.328 11.906 -7.664 1 96.75 209 LEU A C 1
ATOM 1572 O O . LEU A 1 209 ? -10.547 13.016 -8.156 1 96.75 209 LEU A O 1
ATOM 1576 N N . ARG A 1 210 ? -9.938 10.898 -8.359 1 94.56 210 ARG A N 1
ATOM 1577 C CA . ARG A 1 210 ? -9.852 10.992 -9.812 1 94.56 210 ARG A CA 1
ATOM 1578 C C . ARG A 1 210 ? -11.211 11.281 -10.43 1 94.56 210 ARG A C 1
ATOM 1580 O O . ARG A 1 210 ? -11.336 12.125 -11.32 1 94.56 210 ARG A O 1
ATOM 1587 N N . SER A 1 211 ? -12.203 10.617 -9.938 1 93.56 211 SER A N 1
ATOM 1588 C CA . SER A 1 211 ? -13.555 10.789 -10.453 1 93.56 211 SER A CA 1
ATOM 1589 C C . SER A 1 211 ? -14.062 12.211 -10.219 1 93.56 211 SER A C 1
ATOM 1591 O O . SER A 1 211 ? -14.844 12.734 -11.016 1 93.56 211 SER A O 1
ATOM 1593 N N . MET A 1 212 ? -13.594 12.805 -9.148 1 95.44 212 MET A N 1
ATOM 1594 C CA . MET A 1 212 ? -13.977 14.172 -8.812 1 95.44 212 MET A CA 1
ATOM 1595 C C . MET A 1 212 ? -13.133 15.18 -9.578 1 95.44 212 MET A C 1
ATOM 1597 O O . MET A 1 212 ? -13.375 16.391 -9.508 1 95.44 212 MET A O 1
ATOM 1601 N N . GLY A 1 213 ? -12.07 14.68 -10.25 1 95.31 213 GLY A N 1
ATOM 1602 C CA . GLY A 1 213 ? -11.172 15.555 -10.992 1 95.31 213 GLY A CA 1
ATOM 1603 C C . GLY A 1 213 ? -10.18 16.281 -10.102 1 95.31 213 GLY A C 1
ATOM 1604 O O . GLY A 1 213 ? -9.602 17.297 -10.5 1 95.31 213 GLY A O 1
ATOM 1605 N N . ILE A 1 214 ? -10.062 15.836 -8.969 1 96.88 214 ILE A N 1
ATOM 1606 C CA . ILE A 1 214 ? -9.188 16.484 -8.008 1 96.88 214 ILE A CA 1
ATOM 1607 C C . ILE A 1 214 ? -7.734 16.109 -8.281 1 96.88 214 ILE A C 1
ATOM 1609 O O . ILE A 1 214 ? -6.828 16.922 -8.133 1 96.88 214 ILE A O 1
ATOM 1613 N N . ILE A 1 215 ? -7.52 14.844 -8.688 1 95.88 215 ILE A N 1
ATOM 1614 C CA . ILE A 1 215 ? -6.172 14.43 -9.062 1 95.88 215 ILE A CA 1
ATOM 1615 C C . ILE A 1 215 ? -6.176 13.867 -10.477 1 95.88 215 ILE A C 1
ATOM 1617 O O . ILE A 1 215 ? -7.223 13.453 -10.984 1 95.88 215 ILE A O 1
ATOM 1621 N N . THR A 1 216 ? -5.004 13.844 -11.055 1 92.06 216 THR A N 1
ATOM 1622 C CA . THR A 1 216 ? -4.793 13.25 -12.367 1 92.06 216 THR A CA 1
ATOM 1623 C C . THR A 1 216 ? -4.637 11.734 -12.258 1 92.06 216 THR A C 1
ATOM 1625 O O . THR A 1 216 ? -4.641 11.18 -11.156 1 92.06 216 THR A O 1
ATOM 1628 N N . GLU A 1 217 ? -4.461 11.07 -13.367 1 83.94 217 GLU A N 1
ATOM 1629 C CA . GLU A 1 217 ? -4.215 9.633 -13.406 1 83.94 217 GLU A CA 1
ATOM 1630 C C . GLU A 1 217 ? -2.885 9.289 -12.742 1 83.94 217 GLU A C 1
ATOM 1632 O O . GLU A 1 217 ? -2.725 8.188 -12.195 1 83.94 217 GLU A O 1
ATOM 1637 N N . GLN A 1 218 ? -2.021 10.273 -12.711 1 80.19 218 GLN A N 1
ATOM 1638 C CA . GLN A 1 218 ? -0.707 10.047 -12.117 1 80.19 218 GLN A CA 1
ATOM 1639 C C . GLN A 1 218 ? -0.714 10.359 -10.625 1 80.19 218 GLN A C 1
ATOM 1641 O O . GLN A 1 218 ? 0.312 10.234 -9.953 1 80.19 218 GLN A O 1
ATOM 1646 N N . GLY A 1 219 ? -1.891 10.82 -10.148 1 85.56 219 GLY A N 1
ATOM 1647 C CA . GLY A 1 219 ? -2.02 11.062 -8.727 1 85.56 219 GLY A CA 1
ATOM 1648 C C . GLY A 1 219 ? -1.625 12.469 -8.32 1 85.56 219 GLY A C 1
ATOM 1649 O O . GLY A 1 219 ? -1.516 12.766 -7.125 1 85.56 219 GLY A O 1
ATOM 1650 N N . ARG A 1 220 ? -1.384 13.273 -9.273 1 88.56 220 ARG A N 1
ATOM 1651 C CA . ARG A 1 220 ? -1.055 14.664 -8.977 1 88.56 220 ARG A CA 1
ATOM 1652 C C . ARG A 1 220 ? -2.314 15.516 -8.867 1 88.56 220 ARG A C 1
ATOM 1654 O O . ARG A 1 220 ? -3.316 15.234 -9.531 1 88.56 220 ARG A O 1
ATOM 1661 N N . VAL A 1 221 ? -2.172 16.562 -7.977 1 92.75 221 VAL A N 1
ATOM 1662 C CA . VAL A 1 221 ? -3.297 17.484 -7.887 1 92.75 221 VAL A CA 1
ATOM 1663 C C . VAL A 1 221 ? -3.541 18.141 -9.242 1 92.75 221 VAL A C 1
ATOM 1665 O O . VAL A 1 221 ? -2.609 18.641 -9.875 1 92.75 221 VAL A O 1
ATOM 1668 N N . ALA A 1 222 ? -4.754 18.094 -9.609 1 86.5 222 ALA A N 1
ATOM 1669 C CA . ALA A 1 222 ? -5.121 18.641 -10.906 1 86.5 222 ALA A CA 1
ATOM 1670 C C . ALA A 1 222 ? -5.07 20.172 -10.891 1 86.5 222 ALA A C 1
ATOM 1672 O O . ALA A 1 222 ? -5.355 20.797 -9.867 1 86.5 222 ALA A O 1
ATOM 1673 N N . GLU A 1 223 ? -4.559 20.656 -11.984 1 77.12 223 GLU A N 1
ATOM 1674 C CA . GLU A 1 223 ? -4.539 22.109 -12.125 1 77.12 223 GLU A CA 1
ATOM 1675 C C . GLU A 1 223 ? -5.957 22.672 -12.242 1 77.12 223 GLU A C 1
ATOM 1677 O O . GLU A 1 223 ? -6.77 22.156 -13.016 1 77.12 223 GLU A O 1
ATOM 1682 N N . GLN A 1 224 ? -6.543 23.359 -11.195 1 58.44 224 GLN A N 1
ATOM 1683 C CA . GLN A 1 224 ? -7.84 24.016 -11.312 1 58.44 224 GLN A CA 1
ATOM 1684 C C . GLN A 1 224 ? -7.727 25.328 -12.078 1 58.44 224 GLN A C 1
ATOM 1686 O O . GLN A 1 224 ? -6.68 25.984 -12.062 1 58.44 224 GLN A O 1
ATOM 1691 N N . MET B 1 1 ? -25.719 42.375 85.5 1 25.11 1 MET B N 1
ATOM 1692 C CA . MET B 1 1 ? -24.531 42.25 84.688 1 25.11 1 MET B CA 1
ATOM 1693 C C . MET B 1 1 ? -24.906 41.812 83.25 1 25.11 1 MET B C 1
ATOM 1695 O O . MET B 1 1 ? -25.641 40.844 83.062 1 25.11 1 MET B O 1
ATOM 1699 N N . SER B 1 2 ? -24.812 42.781 82.312 1 24.06 2 SER B N 1
ATOM 1700 C CA . SER B 1 2 ? -25.266 43.094 80.938 1 24.06 2 SER B CA 1
ATOM 1701 C C . SER B 1 2 ? -24.594 42.188 79.875 1 24.06 2 SER B C 1
ATOM 1703 O O . SER B 1 2 ? -23.516 42.5 79.375 1 24.06 2 SER B O 1
ATOM 1705 N N . ARG B 1 3 ? -24.391 40.938 80.188 1 21.7 3 ARG B N 1
ATOM 1706 C CA . ARG B 1 3 ? -23.656 40.094 79.25 1 21.7 3 ARG B CA 1
ATOM 1707 C C . ARG B 1 3 ? -24.328 40.094 77.875 1 21.7 3 ARG B C 1
ATOM 1709 O O . ARG B 1 3 ? -25.391 39.5 77.688 1 21.7 3 ARG B O 1
ATOM 1716 N N . LYS B 1 4 ? -24.234 41.375 77.188 1 24.88 4 LYS B N 1
ATOM 1717 C CA . LYS B 1 4 ? -24.688 41.719 75.875 1 24.88 4 LYS B CA 1
ATOM 1718 C C . LYS B 1 4 ? -24.375 40.594 74.875 1 24.88 4 LYS B C 1
ATOM 1720 O O . LYS B 1 4 ? -23.391 39.875 75.062 1 24.88 4 LYS B O 1
ATOM 1725 N N . LEU B 1 5 ? -25.312 40.312 74 1 23.69 5 LEU B N 1
ATOM 1726 C CA . LEU B 1 5 ? -25.734 39.5 72.812 1 23.69 5 LEU B CA 1
ATOM 1727 C C . LEU B 1 5 ? -24.703 39.562 71.688 1 23.69 5 LEU B C 1
ATOM 1729 O O . LEU B 1 5 ? -24.531 40.625 71.062 1 23.69 5 LEU B O 1
ATOM 1733 N N . GLN B 1 6 ? -23.391 39.344 72 1 25.78 6 GLN B N 1
ATOM 1734 C CA . GLN B 1 6 ? -22.422 39.344 70.938 1 25.78 6 GLN B CA 1
ATOM 1735 C C . GLN B 1 6 ? -22.969 38.594 69.688 1 25.78 6 GLN B C 1
ATOM 1737 O O . GLN B 1 6 ? -23.328 37.406 69.812 1 25.78 6 GLN B O 1
ATOM 1742 N N . GLY B 1 7 ? -23.781 39.281 68.938 1 24.14 7 GLY B N 1
ATOM 1743 C CA . GLY B 1 7 ? -24.359 38.969 67.625 1 24.14 7 GLY B CA 1
ATOM 1744 C C . GLY B 1 7 ? -23.375 38.344 66.625 1 24.14 7 GLY B C 1
ATOM 1745 O O . GLY B 1 7 ? -22.312 38.906 66.375 1 24.14 7 GLY B O 1
ATOM 1746 N N . MET B 1 8 ? -23.094 37.031 66.75 1 25.48 8 MET B N 1
ATOM 1747 C CA . MET B 1 8 ? -22.266 36.188 65.875 1 25.48 8 MET B CA 1
ATOM 1748 C C . MET B 1 8 ? -22.594 36.469 64.375 1 25.48 8 MET B C 1
ATOM 1750 O O . MET B 1 8 ? -23.719 36.188 63.938 1 25.48 8 MET B O 1
ATOM 1754 N N . LEU B 1 9 ? -22.203 37.625 63.812 1 26.91 9 LEU B N 1
ATOM 1755 C CA . LEU B 1 9 ? -22.281 37.938 62.406 1 26.91 9 LEU B CA 1
ATOM 1756 C C . LEU B 1 9 ? -21.781 36.781 61.562 1 26.91 9 LEU B C 1
ATOM 1758 O O . LEU B 1 9 ? -20.609 36.406 61.656 1 26.91 9 LEU B O 1
ATOM 1762 N N . ALA B 1 10 ? -22.578 35.688 61.344 1 26.47 10 ALA B N 1
ATOM 1763 C CA . ALA B 1 10 ? -22.312 34.594 60.438 1 26.47 10 ALA B CA 1
ATOM 1764 C C . ALA B 1 10 ? -22.016 35.125 59.031 1 26.47 10 ALA B C 1
ATOM 1766 O O . ALA B 1 10 ? -22.859 35.75 58.406 1 26.47 10 ALA B O 1
ATOM 1767 N N . VAL B 1 11 ? -20.828 35.844 58.844 1 27.89 11 VAL B N 1
ATOM 1768 C CA . VAL B 1 11 ? -20.406 36.156 57.469 1 27.89 11 VAL B CA 1
ATOM 1769 C C . VAL B 1 11 ? -20.641 34.938 56.562 1 27.89 11 VAL B C 1
ATOM 1771 O O . VAL B 1 11 ? -20.109 33.844 56.812 1 27.89 11 VAL B O 1
ATOM 1774 N N . VAL B 1 12 ? -21.844 34.75 56 1 25.52 12 VAL B N 1
ATOM 1775 C CA . VAL B 1 12 ? -22.188 33.875 54.875 1 25.52 12 VAL B CA 1
ATOM 1776 C C . VAL B 1 12 ? -21.156 34 53.781 1 25.52 12 VAL B C 1
ATOM 1778 O O . VAL B 1 12 ? -21.031 35.062 53.156 1 25.52 12 VAL B O 1
ATOM 1781 N N . THR B 1 13 ? -19.906 33.531 54 1 26.33 13 THR B N 1
ATOM 1782 C CA . THR B 1 13 ? -19 33.406 52.875 1 26.33 13 THR B CA 1
ATOM 1783 C C . THR B 1 13 ? -19.719 32.812 51.656 1 26.33 13 THR B C 1
ATOM 1785 O O . THR B 1 13 ? -20.188 31.688 51.719 1 26.33 13 THR B O 1
ATOM 1788 N N . LEU B 1 14 ? -20.531 33.625 50.938 1 27.36 14 LEU B N 1
ATOM 1789 C CA . LEU B 1 14 ? -20.984 33.25 49.625 1 27.36 14 LEU B CA 1
ATOM 1790 C C . LEU B 1 14 ? -19.844 32.594 48.812 1 27.36 14 LEU B C 1
ATOM 1792 O O . LEU B 1 14 ? -18.844 33.25 48.5 1 27.36 14 LEU B O 1
ATOM 1796 N N . LEU B 1 15 ? -19.5 31.359 49.219 1 26.73 15 LEU B N 1
ATOM 1797 C CA . LEU B 1 15 ? -18.688 30.562 48.281 1 26.73 15 LEU B CA 1
ATOM 1798 C C . LEU B 1 15 ? -19.188 30.703 46.844 1 26.73 15 LEU B C 1
ATOM 1800 O O . LEU B 1 15 ? -20.297 30.281 46.531 1 26.73 15 LEU B O 1
ATOM 1804 N N . LEU B 1 16 ? -19.031 31.922 46.25 1 27.38 16 LEU B N 1
ATOM 1805 C CA . LEU B 1 16 ? -19.141 31.969 44.781 1 27.38 16 LEU B CA 1
ATOM 1806 C C . LEU B 1 16 ? -18.516 30.719 44.156 1 27.38 16 LEU B C 1
ATOM 1808 O O . LEU B 1 16 ? -17.297 30.531 44.25 1 27.38 16 LEU B O 1
ATOM 1812 N N . LEU B 1 17 ? -19.172 29.547 44.344 1 28.23 17 LEU B N 1
ATOM 1813 C CA . LEU B 1 17 ? -18.891 28.422 43.469 1 28.23 17 LEU B CA 1
ATOM 1814 C C . LEU B 1 17 ? -18.719 28.875 42.031 1 28.23 17 LEU B C 1
ATOM 1816 O O . LEU B 1 17 ? -19.688 29.312 41.375 1 28.23 17 LEU B O 1
ATOM 1820 N N . LEU B 1 18 ? -17.719 29.719 41.75 1 30.52 18 LEU B N 1
ATOM 1821 C CA . LEU B 1 18 ? -17.344 29.828 40.344 1 30.52 18 LEU B CA 1
ATOM 1822 C C . LEU B 1 18 ? -17.531 28.5 39.625 1 30.52 18 LEU B C 1
ATOM 1824 O O . LEU B 1 18 ? -16.875 27.516 39.969 1 30.52 18 LEU B O 1
ATOM 1828 N N . HIS B 1 19 ? -18.797 28.125 39.344 1 30.23 19 HIS B N 1
ATOM 1829 C CA . HIS B 1 19 ? -19.078 27.109 38.312 1 30.23 19 HIS B CA 1
ATOM 1830 C C . HIS B 1 19 ? -18.094 27.203 37.156 1 30.23 19 HIS B C 1
ATOM 1832 O O . HIS B 1 19 ? -18.125 28.156 36.375 1 30.23 19 HIS B O 1
ATOM 1838 N N . HIS B 1 20 ? -16.844 27.016 37.406 1 31.38 20 HIS B N 1
ATOM 1839 C CA . HIS B 1 20 ? -16.078 26.766 36.188 1 31.38 20 HIS B CA 1
ATOM 1840 C C . HIS B 1 20 ? -16.859 25.875 35.219 1 31.38 20 HIS B C 1
ATOM 1842 O O . HIS B 1 20 ? -17.281 24.781 35.594 1 31.38 20 HIS B O 1
ATOM 1848 N N . PRO B 1 21 ? -17.609 26.422 34.344 1 31.23 21 PRO B N 1
ATOM 1849 C CA . PRO B 1 21 ? -18.188 25.484 33.375 1 31.23 21 PRO B CA 1
ATOM 1850 C C . PRO B 1 21 ? -17.203 24.375 33 1 31.23 21 PRO B C 1
ATOM 1852 O O . PRO B 1 21 ? -16.016 24.625 32.812 1 31.23 21 PRO B O 1
ATOM 1855 N N . ILE B 1 22 ? -17.312 23.25 33.719 1 31.22 22 ILE B N 1
ATOM 1856 C CA . ILE B 1 22 ? -16.719 22.078 33.094 1 31.22 22 ILE B CA 1
ATOM 1857 C C . ILE B 1 22 ? -16.859 22.188 31.578 1 31.22 22 ILE B C 1
ATOM 1859 O O . ILE B 1 22 ? -17.984 22.141 31.047 1 31.22 22 ILE B O 1
ATOM 1863 N N . VAL B 1 23 ? -16.234 23.094 30.969 1 29.5 23 VAL B N 1
ATOM 1864 C CA . VAL B 1 23 ? -16.125 22.828 29.547 1 29.5 23 VAL B CA 1
ATOM 1865 C C . VAL B 1 23 ? -16.094 21.312 29.312 1 29.5 23 VAL B C 1
ATOM 1867 O O . VAL B 1 23 ? -15.18 20.625 29.766 1 29.5 23 VAL B O 1
ATOM 1870 N N . LEU B 1 24 ? -17.219 20.672 29.391 1 29.23 24 LEU B N 1
ATOM 1871 C CA . LEU B 1 24 ? -17.281 19.344 28.766 1 29.23 24 LEU B CA 1
ATOM 1872 C C . LEU B 1 24 ? -16.297 19.25 27.594 1 29.23 24 LEU B C 1
ATOM 1874 O O . LEU B 1 24 ? -16.484 19.906 26.578 1 29.23 24 LEU B O 1
ATOM 1878 N N . ALA B 1 25 ? -15.086 19.219 27.891 1 33.47 25 ALA B N 1
ATOM 1879 C CA . ALA B 1 25 ? -14.242 18.688 26.828 1 33.47 25 ALA B CA 1
ATOM 1880 C C . ALA B 1 25 ? -15 17.688 25.969 1 33.47 25 ALA B C 1
ATOM 1882 O O . ALA B 1 25 ? -15.438 16.641 26.453 1 33.47 25 ALA B O 1
ATOM 1883 N N . LEU B 1 26 ? -15.914 18.031 25.125 1 38.16 26 LEU B N 1
ATOM 1884 C CA . LEU B 1 26 ? -16.453 17.125 24.125 1 38.16 26 LEU B CA 1
ATOM 1885 C C . LEU B 1 26 ? -15.516 15.945 23.891 1 38.16 26 LEU B C 1
ATOM 1887 O O . LEU B 1 26 ? -14.359 16.141 23.5 1 38.16 26 LEU B O 1
ATOM 1891 N N . GLY B 1 27 ? -15.43 14.938 24.719 1 43.62 27 GLY B N 1
ATOM 1892 C CA . GLY B 1 27 ? -14.68 13.695 24.719 1 43.62 27 GLY B CA 1
ATOM 1893 C C . GLY B 1 27 ? -14.211 13.273 23.344 1 43.62 27 GLY B C 1
ATOM 1894 O O . GLY B 1 27 ? -14.984 13.312 22.375 1 43.62 27 GLY B O 1
ATOM 1895 N N . SER B 1 28 ? -13.008 13.477 23.016 1 54.44 28 SER B N 1
ATOM 1896 C CA . SER B 1 28 ? -12.445 13.016 21.75 1 54.44 28 SER B CA 1
ATOM 1897 C C . SER B 1 28 ? -13.016 11.656 21.359 1 54.44 28 SER B C 1
ATOM 1899 O O . SER B 1 28 ? -13.047 10.734 22.172 1 54.44 28 SER B O 1
ATOM 1901 N N . SER B 1 29 ? -14.008 11.508 20.5 1 68 29 SER B N 1
ATOM 1902 C CA . SER B 1 29 ? -14.648 10.344 19.891 1 68 29 SER B CA 1
ATOM 1903 C C . SER B 1 29 ? -13.609 9.328 19.422 1 68 29 SER B C 1
ATOM 1905 O O . SER B 1 29 ? -13.961 8.305 18.828 1 68 29 SER B O 1
ATOM 1907 N N . PHE B 1 30 ? -12.328 9.602 19.797 1 77.69 30 PHE B N 1
ATOM 1908 C CA . PHE B 1 30 ? -11.32 8.648 19.359 1 77.69 30 PHE B CA 1
ATOM 1909 C C . PHE B 1 30 ? -10.781 7.844 20.531 1 77.69 30 PHE B C 1
ATOM 1911 O O . PHE B 1 30 ? -10.602 8.375 21.625 1 77.69 30 PHE B O 1
ATOM 1918 N N . THR B 1 31 ? -10.602 6.633 20.406 1 80.62 31 THR B N 1
ATOM 1919 C CA . THR B 1 31 ? -10.086 5.711 21.406 1 80.62 31 THR B CA 1
ATOM 1920 C C . THR B 1 31 ? -8.797 5.055 20.938 1 80.62 31 THR B C 1
ATOM 1922 O O . THR B 1 31 ? -8.648 4.754 19.75 1 80.62 31 THR B O 1
ATOM 1925 N N . GLU B 1 32 ? -7.895 4.926 21.891 1 86 32 GLU B N 1
ATOM 1926 C CA . GLU B 1 32 ? -6.703 4.141 21.578 1 86 32 GLU B CA 1
ATOM 1927 C C . GLU B 1 32 ? -7.062 2.689 21.281 1 86 32 GLU B C 1
ATOM 1929 O O . GLU B 1 32 ? -7.93 2.107 21.938 1 86 32 GLU B O 1
ATOM 1934 N N . THR B 1 33 ? -6.434 2.162 20.234 1 83.88 33 THR B N 1
ATOM 1935 C CA . THR B 1 33 ? -6.758 0.797 19.844 1 83.88 33 THR B CA 1
ATOM 1936 C C . THR B 1 33 ? -5.504 0.051 19.391 1 83.88 33 THR B C 1
ATOM 1938 O O . THR B 1 33 ? -4.516 0.67 19 1 83.88 33 THR B O 1
ATOM 1941 N N . LEU B 1 34 ? -5.555 -1.239 19.562 1 81.38 34 LEU B N 1
ATOM 1942 C CA . LEU B 1 34 ? -4.52 -2.102 19 1 81.38 34 LEU B CA 1
ATOM 1943 C C . LEU B 1 34 ? -4.973 -2.707 17.688 1 81.38 34 LEU B C 1
ATOM 1945 O O . LEU B 1 34 ? -4.172 -3.32 16.969 1 81.38 34 LEU B O 1
ATOM 1949 N N . LYS B 1 35 ? -6.191 -2.461 17.344 1 82.56 35 LYS B N 1
ATOM 1950 C CA . LYS B 1 35 ? -6.734 -2.973 16.078 1 82.56 35 LYS B CA 1
ATOM 1951 C C . LYS B 1 35 ? -6.461 -2.012 14.93 1 82.56 35 LYS B C 1
ATOM 1953 O O . LYS B 1 35 ? -6.82 -0.833 15 1 82.56 35 LYS B O 1
ATOM 1958 N N . PRO B 1 36 ? -5.844 -2.537 13.922 1 85.44 36 PRO B N 1
ATOM 1959 C CA . PRO B 1 36 ? -5.594 -1.644 12.789 1 85.44 36 PRO B CA 1
ATOM 1960 C C . PRO B 1 36 ? -6.871 -1.274 12.031 1 85.44 36 PRO B C 1
ATOM 1962 O O . PRO B 1 36 ? -7.883 -1.976 12.141 1 85.44 36 PRO B O 1
ATOM 1965 N N . PRO B 1 37 ? -6.801 -0.189 11.328 1 85.06 37 PRO B N 1
ATOM 1966 C CA . PRO B 1 37 ? -7.961 0.149 10.5 1 85.06 37 PRO B CA 1
ATOM 1967 C C . PRO B 1 37 ? -8.211 -0.87 9.391 1 85.06 37 PRO B C 1
ATOM 1969 O O . PRO B 1 37 ? -7.27 -1.474 8.875 1 85.06 37 PRO B O 1
ATOM 1972 N N . LEU B 1 38 ? -9.477 -1.026 9.078 1 88.19 38 LEU B N 1
ATOM 1973 C CA . LEU B 1 38 ? -9.812 -1.853 7.926 1 88.19 38 LEU B CA 1
ATOM 1974 C C . LEU B 1 38 ? -9.641 -1.072 6.629 1 88.19 38 LEU B C 1
ATOM 1976 O O . LEU B 1 38 ? -10.477 -0.236 6.285 1 88.19 38 LEU B O 1
ATOM 1980 N N . LEU B 1 39 ? -8.625 -1.366 5.969 1 92.56 39 LEU B N 1
ATOM 1981 C CA . LEU B 1 39 ? -8.352 -0.727 4.688 1 92.56 39 LEU B CA 1
ATOM 1982 C C . LEU B 1 39 ? -9.031 -1.473 3.545 1 92.56 39 LEU B C 1
ATOM 1984 O O . LEU B 1 39 ? -9.312 -2.668 3.658 1 92.56 39 LEU B O 1
ATOM 1988 N N . ASP B 1 40 ? -9.367 -0.747 2.551 1 94.12 40 ASP B N 1
ATOM 1989 C CA . ASP B 1 40 ? -9.633 -1.373 1.26 1 94.12 40 ASP B CA 1
ATOM 1990 C C . ASP B 1 40 ? -8.414 -1.304 0.35 1 94.12 40 ASP B C 1
ATOM 1992 O O . ASP B 1 40 ? -8.188 -0.294 -0.321 1 94.12 40 ASP B O 1
ATOM 1996 N N . SER B 1 41 ? -7.703 -2.389 0.303 1 95.56 41 SER B N 1
ATOM 1997 C CA . SER B 1 41 ? -6.457 -2.461 -0.449 1 95.56 41 SER B CA 1
ATOM 1998 C C . SER B 1 41 ? -6.621 -3.289 -1.718 1 95.56 41 SER B C 1
ATOM 2000 O O . SER B 1 41 ? -7.391 -4.25 -1.742 1 95.56 41 SER B O 1
ATOM 2002 N N . PRO B 1 42 ? -5.875 -2.891 -2.756 1 96.69 42 PRO B N 1
ATOM 2003 C CA . PRO B 1 42 ? -5.828 -3.783 -3.916 1 96.69 42 PRO B CA 1
ATOM 2004 C C . PRO B 1 42 ? -5.316 -5.18 -3.566 1 96.69 42 PRO B C 1
ATOM 2006 O O . PRO B 1 42 ? -4.449 -5.324 -2.701 1 96.69 42 PRO B O 1
ATOM 2009 N N . VAL B 1 43 ? -5.812 -6.16 -4.227 1 98.25 43 VAL B N 1
ATOM 2010 C CA . VAL B 1 43 ? -5.418 -7.543 -3.988 1 98.25 43 VAL B CA 1
ATOM 2011 C C . VAL B 1 43 ? -4.539 -8.031 -5.137 1 98.25 43 VAL B C 1
ATOM 2013 O O . VAL B 1 43 ? -4.914 -7.91 -6.309 1 98.25 43 VAL B O 1
ATOM 2016 N N . PHE B 1 44 ? -3.42 -8.625 -4.77 1 98.62 44 PHE B N 1
ATOM 2017 C CA . PHE B 1 44 ? -2.479 -9.148 -5.754 1 98.62 44 PHE B CA 1
ATOM 2018 C C . PHE B 1 44 ? -2.229 -10.633 -5.535 1 98.62 44 PHE B C 1
ATOM 2020 O O . PHE B 1 44 ? -2.461 -11.148 -4.438 1 98.62 44 PHE B O 1
ATOM 2027 N N . SER B 1 45 ? -1.771 -11.273 -6.531 1 98.81 45 SER B N 1
ATOM 2028 C CA . SER B 1 45 ? -1.05 -12.539 -6.43 1 98.81 45 SER B CA 1
ATOM 2029 C C . SER B 1 45 ? 0.416 -12.367 -6.816 1 98.81 45 SER B C 1
ATOM 2031 O O . SER B 1 45 ? 0.734 -11.656 -7.766 1 98.81 45 SER B O 1
ATOM 2033 N N . LEU B 1 46 ? 1.288 -12.977 -6.117 1 98.75 46 LEU B N 1
ATOM 2034 C CA . LEU B 1 46 ? 2.701 -13.039 -6.48 1 98.75 46 LEU B CA 1
ATOM 2035 C C . LEU B 1 46 ? 3.066 -14.422 -7.012 1 98.75 46 LEU B C 1
ATOM 2037 O O . LEU B 1 46 ? 2.965 -15.414 -6.289 1 98.75 46 LEU B O 1
ATOM 2041 N N . ALA B 1 47 ? 3.475 -14.461 -8.211 1 97.5 47 ALA B N 1
ATOM 2042 C CA . ALA B 1 47 ? 3.941 -15.703 -8.828 1 97.5 47 ALA B CA 1
ATOM 2043 C C . ALA B 1 47 ? 5.465 -15.789 -8.789 1 97.5 47 ALA B C 1
ATOM 2045 O O . ALA B 1 47 ? 6.16 -14.812 -9.047 1 97.5 47 ALA B O 1
ATOM 2046 N N . THR B 1 48 ? 5.965 -16.922 -8.445 1 95.5 48 THR B N 1
ATOM 2047 C CA . THR B 1 48 ? 7.402 -17.172 -8.359 1 95.5 48 THR B CA 1
ATOM 2048 C C . THR B 1 48 ? 7.75 -18.531 -8.945 1 95.5 48 THR B C 1
ATOM 2050 O O . THR B 1 48 ? 6.863 -19.359 -9.18 1 95.5 48 THR B O 1
ATOM 2053 N N . VAL B 1 49 ? 9.023 -18.734 -9.211 1 92.81 49 VAL B N 1
ATOM 2054 C CA . VAL B 1 49 ? 9.508 -20 -9.773 1 92.81 49 VAL B CA 1
ATOM 2055 C C . VAL B 1 49 ? 10.461 -20.672 -8.797 1 92.81 49 VAL B C 1
ATOM 2057 O O . VAL B 1 49 ? 11.297 -20 -8.18 1 92.81 49 VAL B O 1
ATOM 2060 N N . SER B 1 50 ? 10.273 -21.953 -8.617 1 89.31 50 SER B N 1
ATOM 2061 C CA . SER B 1 50 ? 11.227 -22.719 -7.816 1 89.31 50 SER B CA 1
ATOM 2062 C C . SER B 1 50 ? 12.602 -22.75 -8.477 1 89.31 50 SER B C 1
ATOM 2064 O O . SER B 1 50 ? 12.711 -22.922 -9.695 1 89.31 50 SER B O 1
ATOM 2066 N N . PRO B 1 51 ? 13.617 -22.406 -7.645 1 78.56 51 PRO B N 1
ATOM 2067 C CA . PRO B 1 51 ? 14.969 -22.375 -8.219 1 78.56 51 PRO B CA 1
ATOM 2068 C C . PRO B 1 51 ? 15.383 -23.703 -8.82 1 78.56 51 PRO B C 1
ATOM 2070 O O . PRO B 1 51 ? 16.266 -23.75 -9.695 1 78.56 51 PRO B O 1
ATOM 2073 N N . ASP B 1 52 ? 15.109 -24.859 -8.102 1 65.81 52 ASP B N 1
ATOM 2074 C CA . ASP B 1 52 ? 15.562 -26.141 -8.609 1 65.81 52 ASP B CA 1
ATOM 2075 C C . ASP B 1 52 ? 14.992 -26.422 -10.008 1 65.81 52 ASP B C 1
ATOM 2077 O O . ASP B 1 52 ? 15.25 -27.469 -10.586 1 65.81 52 ASP B O 1
ATOM 2081 N N . GLY B 1 53 ? 14.195 -25.578 -10.352 1 54.41 53 GLY B N 1
ATOM 2082 C CA . GLY B 1 53 ? 13.781 -25.844 -11.719 1 54.41 53 GLY B CA 1
ATOM 2083 C C . GLY B 1 53 ? 14.906 -25.688 -12.727 1 54.41 53 GLY B C 1
ATOM 2084 O O . GLY B 1 53 ? 15.867 -24.969 -12.484 1 54.41 53 GLY B O 1
ATOM 2085 N N . THR B 1 54 ? 15.336 -26.797 -13.195 1 48.78 54 THR B N 1
ATOM 2086 C CA . THR B 1 54 ? 16.359 -26.766 -14.242 1 48.78 54 THR B CA 1
ATOM 2087 C C . THR B 1 54 ? 16.219 -25.5 -15.094 1 48.78 54 THR B C 1
ATOM 2089 O O . THR B 1 54 ? 15.164 -24.891 -15.125 1 48.78 54 THR B O 1
ATOM 2092 N N . LEU B 1 55 ? 17.422 -24.859 -15.297 1 48.69 55 LEU B N 1
ATOM 2093 C CA . LEU B 1 55 ? 17.594 -23.766 -16.234 1 48.69 55 LEU B CA 1
ATOM 2094 C C . LEU B 1 55 ? 16.469 -23.734 -17.266 1 48.69 55 LEU B C 1
ATOM 2096 O O . LEU B 1 55 ? 16.516 -22.953 -18.219 1 48.69 55 LEU B O 1
ATOM 2100 N N . SER B 1 56 ? 15.625 -24.75 -17.141 1 53.44 56 SER B N 1
ATOM 2101 C CA . SER B 1 56 ? 14.617 -24.844 -18.203 1 53.44 56 SER B CA 1
ATOM 2102 C C . SER B 1 56 ? 13.492 -23.828 -17.969 1 53.44 56 SER B C 1
ATOM 2104 O O . SER B 1 56 ? 13.391 -23.234 -16.891 1 53.44 56 SER B O 1
ATOM 2106 N N . THR B 1 57 ? 12.641 -23.625 -18.984 1 65.12 57 THR B N 1
ATOM 2107 C CA . THR B 1 57 ? 11.453 -22.828 -19.234 1 65.12 57 THR B CA 1
ATOM 2108 C C . THR B 1 57 ? 10.414 -23.047 -18.141 1 65.12 57 THR B C 1
ATOM 2110 O O . THR B 1 57 ? 10.117 -24.188 -17.781 1 65.12 57 THR B O 1
ATOM 2113 N N . ALA B 1 58 ? 10.164 -22.016 -17.266 1 74.94 58 ALA B N 1
ATOM 2114 C CA . ALA B 1 58 ? 9.102 -22.078 -16.266 1 74.94 58 ALA B CA 1
ATOM 2115 C C . ALA B 1 58 ? 7.906 -22.875 -16.781 1 74.94 58 ALA B C 1
ATOM 2117 O O . ALA B 1 58 ? 7.617 -22.859 -17.984 1 74.94 58 ALA B O 1
ATOM 2118 N N . SER B 1 59 ? 7.387 -23.641 -15.938 1 80.12 59 SER B N 1
ATOM 2119 C CA . SER B 1 59 ? 6.211 -24.469 -16.188 1 80.12 59 SER B CA 1
ATOM 2120 C C . SER B 1 59 ? 5.219 -24.391 -15.031 1 80.12 59 SER B C 1
ATOM 2122 O O . SER B 1 59 ? 5.504 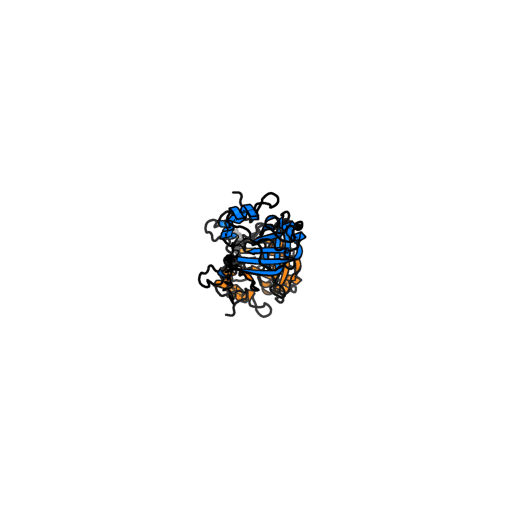-23.766 -14.008 1 80.12 59 SER B O 1
ATOM 2124 N N . PRO B 1 60 ? 4.035 -24.875 -15.266 1 84.75 60 PRO B N 1
ATOM 2125 C CA . PRO B 1 60 ? 3.096 -24.906 -14.141 1 84.75 60 PRO B CA 1
ATOM 2126 C C . PRO B 1 60 ? 3.654 -25.625 -12.922 1 84.75 60 PRO B C 1
ATOM 2128 O O . PRO B 1 60 ? 3.379 -25.219 -11.781 1 84.75 60 PRO B O 1
ATOM 2131 N N . SER B 1 61 ? 4.48 -26.578 -13.164 1 85.12 61 SER B N 1
ATOM 2132 C CA . SER B 1 61 ? 4.988 -27.391 -12.055 1 85.12 61 SER B CA 1
ATOM 2133 C C . SER B 1 61 ? 6.078 -26.641 -11.289 1 85.12 61 SER B C 1
ATOM 2135 O O . SER B 1 61 ? 6.344 -26.953 -10.125 1 85.12 61 SER B O 1
ATOM 2137 N N . THR B 1 62 ? 6.699 -25.719 -11.922 1 89.94 62 THR B N 1
ATOM 2138 C CA . THR B 1 62 ? 7.773 -25 -11.242 1 89.94 62 THR B CA 1
ATOM 2139 C C . THR B 1 62 ? 7.289 -23.625 -10.766 1 89.94 62 THR B C 1
ATOM 2141 O O . THR B 1 62 ? 8.039 -22.891 -10.125 1 89.94 62 THR B O 1
ATOM 2144 N N . THR B 1 63 ? 6.039 -23.281 -11.086 1 94.81 63 THR B N 1
ATOM 2145 C CA . THR B 1 63 ? 5.457 -22 -10.672 1 94.81 63 THR B CA 1
ATOM 2146 C C . THR B 1 63 ? 4.609 -22.188 -9.414 1 94.81 63 THR B C 1
ATOM 2148 O O . THR B 1 63 ? 3.863 -23.156 -9.297 1 94.81 63 THR B O 1
ATOM 2151 N N . ASN B 1 64 ? 4.793 -21.297 -8.438 1 96.5 64 ASN B N 1
ATOM 2152 C CA . ASN B 1 64 ? 3.885 -21.141 -7.305 1 96.5 64 ASN B CA 1
ATOM 2153 C C . ASN B 1 64 ? 3.416 -19.703 -7.152 1 96.5 64 ASN B C 1
ATOM 2155 O O . ASN B 1 64 ? 4.07 -18.781 -7.637 1 96.5 64 ASN B O 1
ATOM 2159 N N . MET B 1 65 ? 2.229 -19.547 -6.574 1 98 65 MET B N 1
ATOM 2160 C CA . MET B 1 65 ? 1.784 -18.172 -6.32 1 98 65 MET B CA 1
ATOM 2161 C C . MET B 1 65 ? 0.903 -18.109 -5.078 1 98 65 MET B C 1
ATOM 2163 O O . MET B 1 65 ? 0.355 -19.125 -4.648 1 98 65 MET B O 1
ATOM 2167 N N . ASN B 1 66 ? 0.842 -17.016 -4.449 1 98.38 66 ASN B N 1
ATOM 2168 C CA . ASN B 1 66 ? -0.002 -16.734 -3.293 1 98.38 66 ASN B CA 1
ATOM 2169 C C . ASN B 1 66 ? -0.695 -15.375 -3.426 1 98.38 66 ASN B C 1
ATOM 2171 O O . ASN B 1 66 ? -0.737 -14.805 -4.516 1 98.38 66 ASN B O 1
ATOM 2175 N N . ILE B 1 67 ? -1.427 -14.961 -2.35 1 98.5 67 ILE B N 1
ATOM 2176 C CA . ILE B 1 67 ? -2.121 -13.68 -2.309 1 98.5 67 ILE B CA 1
ATOM 2177 C C . ILE B 1 67 ? -1.302 -12.68 -1.498 1 98.5 67 ILE B C 1
ATOM 2179 O O . ILE B 1 67 ? -0.71 -13.031 -0.475 1 98.5 67 ILE B O 1
ATOM 2183 N N . LEU B 1 68 ? -1.279 -11.547 -1.989 1 96.88 68 LEU B N 1
ATOM 2184 C CA . LEU B 1 68 ? -0.543 -10.453 -1.375 1 96.88 68 LEU B CA 1
ATOM 2185 C C . LEU B 1 68 ? -1.369 -9.164 -1.388 1 96.88 68 LEU B C 1
ATOM 2187 O O . LEU B 1 68 ? -1.882 -8.766 -2.436 1 96.88 68 LEU B O 1
ATOM 2191 N N . THR B 1 69 ? -1.536 -8.5 -0.202 1 96.94 69 THR B N 1
ATOM 2192 C CA . THR B 1 69 ? -2.246 -7.23 -0.154 1 96.94 69 THR B CA 1
ATOM 2193 C C . THR B 1 69 ? -1.341 -6.125 0.384 1 96.94 69 THR B C 1
ATOM 2195 O O . THR B 1 69 ? -1.687 -4.945 0.317 1 96.94 69 THR B O 1
ATOM 2198 N N . TYR B 1 70 ? -0.211 -6.508 0.962 1 97.06 70 TYR B N 1
ATOM 2199 C CA . TYR B 1 70 ? 0.801 -5.559 1.408 1 97.06 70 TYR B CA 1
ATOM 2200 C C . TYR B 1 70 ? 1.722 -5.164 0.259 1 97.06 70 TYR B C 1
ATOM 2202 O O . TYR B 1 70 ? 2.826 -5.695 0.13 1 97.06 70 TYR B O 1
ATOM 2210 N N . ALA B 1 71 ? 1.252 -4.273 -0.562 1 97.88 71 ALA B N 1
ATOM 2211 C CA . ALA B 1 71 ? 1.979 -3.838 -1.751 1 97.88 71 ALA B CA 1
ATOM 2212 C C . ALA B 1 71 ? 1.662 -2.383 -2.084 1 97.88 71 ALA B C 1
ATOM 2214 O O . ALA B 1 71 ? 0.512 -1.95 -1.977 1 97.88 71 ALA B O 1
ATOM 2215 N N . THR B 1 72 ? 2.68 -1.654 -2.482 1 97.12 72 THR B N 1
ATOM 2216 C CA . THR B 1 72 ? 2.471 -0.271 -2.896 1 97.12 72 THR B CA 1
ATOM 2217 C C . THR B 1 72 ? 3.629 0.215 -3.762 1 97.12 72 THR B C 1
ATOM 2219 O O . THR B 1 72 ? 4.781 -0.161 -3.535 1 97.12 72 THR B O 1
ATOM 2222 N N . PRO B 1 73 ? 3.301 1.03 -4.762 1 95.81 73 PRO B N 1
ATOM 2223 C CA . PRO B 1 73 ? 4.41 1.765 -5.371 1 95.81 73 PRO B CA 1
ATOM 2224 C C . PRO B 1 73 ? 5.105 2.707 -4.391 1 95.81 73 PRO B C 1
ATOM 2226 O O . PRO B 1 73 ? 4.504 3.115 -3.395 1 95.81 73 PRO B O 1
ATOM 2229 N N . VAL B 1 74 ? 6.402 3.016 -4.723 1 94 74 VAL B N 1
ATOM 2230 C CA . VAL B 1 74 ? 7.098 3.912 -3.803 1 94 74 VAL B CA 1
ATOM 2231 C C . VAL B 1 74 ? 7.984 4.875 -4.586 1 94 74 VAL B C 1
ATOM 2233 O O . VAL B 1 74 ? 8.586 5.785 -4.012 1 94 74 VAL B O 1
ATOM 2236 N N . SER B 1 75 ? 8.102 4.68 -5.832 1 88.94 75 SER B N 1
ATOM 2237 C CA . SER B 1 75 ? 8.875 5.598 -6.66 1 88.94 75 SER B CA 1
ATOM 2238 C C . SER B 1 75 ? 8.477 5.488 -8.125 1 88.94 75 SER B C 1
ATOM 2240 O O . SER B 1 75 ? 8.219 4.391 -8.625 1 88.94 75 SER B O 1
ATOM 2242 N N . MET B 1 76 ? 8.469 6.559 -8.766 1 83.38 76 MET B N 1
ATOM 2243 C CA . MET B 1 76 ? 8.133 6.582 -10.188 1 83.38 76 MET B CA 1
ATOM 2244 C C . MET B 1 76 ? 9.367 6.844 -11.039 1 83.38 76 MET B C 1
ATOM 2246 O O . MET B 1 76 ? 9.438 6.422 -12.195 1 83.38 76 MET B O 1
ATOM 2250 N N . SER B 1 77 ? 10.273 7.582 -10.477 1 84.88 77 SER B N 1
ATOM 2251 C CA . SER B 1 77 ? 11.484 7.973 -11.195 1 84.88 77 SER B CA 1
ATOM 2252 C C . SER B 1 77 ? 12.688 8.039 -10.266 1 84.88 77 SER B C 1
ATOM 2254 O O . SER B 1 77 ? 12.547 8.391 -9.086 1 84.88 77 SER B O 1
ATOM 2256 N N . PRO B 1 78 ? 13.859 7.613 -10.797 1 88.25 78 PRO B N 1
ATOM 2257 C CA . PRO B 1 78 ? 14.156 7.18 -12.172 1 88.25 78 PRO B CA 1
ATOM 2258 C C . PRO B 1 78 ? 13.656 5.762 -12.453 1 88.25 78 PRO B C 1
ATOM 2260 O O . PRO B 1 78 ? 13.398 5.418 -13.609 1 88.25 78 PRO B O 1
ATOM 2263 N N . ASP B 1 79 ? 13.711 4.953 -11.422 1 90.31 79 ASP B N 1
ATOM 2264 C CA . ASP B 1 79 ? 13.164 3.607 -11.555 1 90.31 79 ASP B CA 1
ATOM 2265 C C . ASP B 1 79 ? 11.797 3.504 -10.875 1 90.31 79 ASP B C 1
ATOM 2267 O O . ASP B 1 79 ? 11.539 4.176 -9.875 1 90.31 79 ASP B O 1
ATOM 2271 N N . ARG B 1 80 ? 10.984 2.676 -11.477 1 93.38 80 ARG B N 1
ATOM 2272 C CA . ARG B 1 80 ? 9.742 2.332 -10.789 1 93.38 80 ARG B CA 1
ATOM 2273 C C . ARG B 1 80 ? 9.984 1.289 -9.703 1 93.38 80 ARG B C 1
ATOM 2275 O O . ARG B 1 80 ? 10.391 0.163 -10 1 93.38 80 ARG B O 1
ATOM 2282 N N . LEU B 1 81 ? 9.766 1.736 -8.516 1 95.94 81 LEU B N 1
ATOM 2283 C CA . LEU B 1 81 ? 9.992 0.839 -7.387 1 95.94 81 LEU B CA 1
ATOM 2284 C C . LEU B 1 81 ? 8.688 0.525 -6.672 1 95.94 81 LEU B C 1
ATOM 2286 O O . LEU B 1 81 ? 7.82 1.396 -6.539 1 95.94 81 LEU B O 1
ATOM 2290 N N . TRP B 1 82 ? 8.578 -0.668 -6.27 1 97.44 82 TRP B N 1
ATOM 2291 C CA . TRP B 1 82 ? 7.477 -1.146 -5.441 1 97.44 82 TRP B CA 1
ATOM 2292 C C . TRP B 1 82 ? 7.996 -1.791 -4.16 1 97.44 82 TRP B C 1
ATOM 2294 O O . TRP B 1 82 ? 9.109 -2.318 -4.133 1 97.44 82 TRP B O 1
ATOM 2304 N N . VAL B 1 83 ? 7.195 -1.671 -3.152 1 97.75 83 VAL B N 1
ATOM 2305 C CA . VAL B 1 83 ? 7.422 -2.447 -1.938 1 97.75 83 VAL B CA 1
ATOM 2306 C C . VAL B 1 83 ? 6.344 -3.521 -1.803 1 97.75 83 VAL B C 1
ATOM 2308 O O . VAL B 1 83 ? 5.164 -3.258 -2.041 1 97.75 83 VAL B O 1
ATOM 2311 N N . ILE B 1 84 ? 6.77 -4.707 -1.415 1 98.31 84 ILE B N 1
ATOM 2312 C CA . ILE B 1 84 ? 5.824 -5.781 -1.12 1 98.31 84 ILE B CA 1
ATOM 2313 C C . ILE B 1 84 ? 6.18 -6.426 0.217 1 98.31 84 ILE B C 1
ATOM 2315 O O . ILE B 1 84 ? 7.355 -6.488 0.591 1 98.31 84 ILE B O 1
ATOM 2319 N N . GLY B 1 85 ? 5.215 -6.816 0.919 1 97.38 85 GLY B N 1
ATOM 2320 C CA . GLY B 1 85 ? 5.387 -7.625 2.115 1 97.38 85 GLY B CA 1
ATOM 2321 C C . GLY B 1 85 ? 5.281 -9.117 1.847 1 97.38 85 GLY B C 1
ATOM 2322 O O . GLY B 1 85 ? 4.254 -9.594 1.361 1 97.38 85 GLY B O 1
ATOM 2323 N N . LEU B 1 86 ? 6.332 -9.828 2.184 1 97.75 86 LEU B N 1
ATOM 2324 C CA . LEU B 1 86 ? 6.391 -11.266 1.928 1 97.75 86 LEU B CA 1
ATOM 2325 C C . LEU B 1 86 ? 6.109 -12.055 3.201 1 97.75 86 LEU B C 1
ATOM 2327 O O . LEU B 1 86 ? 6.918 -12.047 4.133 1 97.75 86 LEU B O 1
ATOM 2331 N N . TYR B 1 87 ? 4.938 -12.734 3.203 1 96.19 87 TYR B N 1
ATOM 2332 C CA . TYR B 1 87 ? 4.637 -13.594 4.344 1 96.19 87 TYR B CA 1
ATOM 2333 C C . TYR B 1 87 ? 5.621 -14.75 4.43 1 96.19 87 TYR B C 1
ATOM 2335 O O . TYR B 1 87 ? 5.742 -15.547 3.49 1 96.19 87 TYR B O 1
ATOM 2343 N N . LYS B 1 88 ? 6.273 -14.859 5.539 1 95.31 88 LYS B N 1
ATOM 2344 C CA . LYS B 1 88 ? 7.316 -15.859 5.711 1 95.31 88 LYS B CA 1
ATOM 2345 C C . LYS B 1 88 ? 6.719 -17.266 5.852 1 95.31 88 LYS B C 1
ATOM 2347 O O . LYS B 1 88 ? 5.574 -17.406 6.289 1 95.31 88 LYS B O 1
ATOM 2352 N N . GLY B 1 89 ? 7.5 -18.234 5.438 1 94.69 89 GLY B N 1
ATOM 2353 C CA . GLY B 1 89 ? 7.102 -19.609 5.629 1 94.69 89 GLY B CA 1
ATOM 2354 C C . GLY B 1 89 ? 6.285 -20.156 4.473 1 94.69 89 GLY B C 1
ATOM 2355 O O . GLY B 1 89 ? 5.781 -21.281 4.547 1 94.69 89 GLY B O 1
ATOM 2356 N N . THR B 1 90 ? 6.074 -19.469 3.447 1 97 90 THR B N 1
ATOM 2357 C CA . THR B 1 90 ? 5.379 -19.953 2.262 1 97 90 THR B CA 1
ATOM 2358 C C . THR B 1 90 ? 6.375 -20.406 1.196 1 97 90 THR B C 1
ATOM 2360 O O . THR B 1 90 ? 7.535 -19.984 1.213 1 97 90 THR B O 1
ATOM 2363 N N . VAL B 1 91 ? 5.949 -21.203 0.279 1 96.88 91 VAL B N 1
ATOM 2364 C CA . VAL B 1 91 ? 6.773 -21.625 -0.854 1 96.88 91 VAL B CA 1
ATOM 2365 C C . VAL B 1 91 ? 7.125 -20.391 -1.703 1 96.88 91 VAL B C 1
ATOM 2367 O O . VAL B 1 91 ? 8.266 -20.25 -2.152 1 96.88 91 VAL B O 1
ATOM 2370 N N . THR B 1 92 ? 6.137 -19.531 -1.922 1 97.19 92 THR B N 1
ATOM 2371 C CA . THR B 1 92 ? 6.348 -18.312 -2.707 1 97.19 92 THR B CA 1
ATOM 2372 C C . THR B 1 92 ? 7.434 -17.453 -2.08 1 97.19 92 THR B C 1
ATOM 2374 O O . THR B 1 92 ? 8.273 -16.891 -2.787 1 97.19 92 THR B O 1
ATOM 2377 N N . TYR B 1 93 ? 7.422 -17.375 -0.764 1 97.44 93 TYR B N 1
ATOM 2378 C CA . TYR B 1 93 ? 8.469 -16.641 -0.05 1 97.44 93 TYR B CA 1
ATOM 2379 C C . TYR B 1 93 ? 9.836 -17.25 -0.334 1 97.44 93 TYR B C 1
ATOM 2381 O O . TYR B 1 93 ? 10.773 -16.547 -0.71 1 97.44 93 TYR B O 1
ATOM 2389 N N . ASP B 1 94 ? 9.961 -18.516 -0.133 1 96.62 94 ASP B N 1
ATOM 2390 C CA . ASP B 1 94 ? 11.227 -19.203 -0.345 1 96.62 94 ASP B CA 1
ATOM 2391 C C . ASP B 1 94 ? 11.734 -19 -1.771 1 96.62 94 ASP B C 1
ATOM 2393 O O . ASP B 1 94 ? 12.914 -18.703 -1.979 1 96.62 94 ASP B O 1
ATOM 2397 N N . ASN B 1 95 ? 10.828 -19.188 -2.725 1 94.75 95 ASN B N 1
ATOM 2398 C CA . ASN B 1 95 ? 11.188 -19 -4.125 1 94.75 95 ASN B CA 1
ATOM 2399 C C . ASN B 1 95 ? 11.695 -17.578 -4.387 1 94.75 95 ASN B C 1
ATOM 2401 O O . ASN B 1 95 ? 12.711 -17.406 -5.051 1 94.75 95 ASN B O 1
ATOM 2405 N N . PHE B 1 96 ? 11 -16.594 -3.885 1 96.19 96 PHE B N 1
ATOM 2406 C CA . PHE B 1 96 ? 11.312 -15.188 -4.141 1 96.19 96 PHE B CA 1
ATOM 2407 C C . PHE B 1 96 ? 12.664 -14.82 -3.539 1 96.19 96 PHE B C 1
ATOM 2409 O O . PHE B 1 96 ? 13.461 -14.133 -4.176 1 96.19 96 PHE B O 1
ATOM 2416 N N . VAL B 1 97 ? 12.867 -15.25 -2.314 1 95.69 97 VAL B N 1
ATOM 2417 C CA . VAL B 1 97 ? 14.125 -14.953 -1.638 1 95.69 97 VAL B CA 1
ATOM 2418 C C . VAL B 1 97 ? 15.289 -15.57 -2.412 1 95.69 97 VAL B C 1
ATOM 2420 O O . VAL B 1 97 ? 16.344 -14.953 -2.547 1 95.69 97 VAL B O 1
ATOM 2423 N N . ALA B 1 98 ? 15.086 -16.703 -2.93 1 93.25 98 ALA B N 1
ATOM 2424 C CA . ALA B 1 98 ? 16.141 -17.406 -3.66 1 93.25 98 ALA B CA 1
ATOM 2425 C C . ALA B 1 98 ? 16.406 -16.75 -5.012 1 93.25 98 ALA B C 1
ATOM 2427 O O . ALA B 1 98 ? 17.562 -16.562 -5.402 1 93.25 98 ALA B O 1
ATOM 2428 N N . SER B 1 99 ? 15.344 -16.391 -5.73 1 90.94 99 SER B N 1
ATOM 2429 C CA . SER B 1 99 ? 15.5 -15.922 -7.102 1 90.94 99 SER B CA 1
ATOM 2430 C C . SER B 1 99 ? 15.594 -14.398 -7.156 1 90.94 99 SER B C 1
ATOM 2432 O O . SER B 1 99 ? 16.062 -13.836 -8.148 1 90.94 99 SER B O 1
ATOM 2434 N N . ARG B 1 100 ? 14.953 -13.758 -6.16 1 94.56 100 ARG B N 1
ATOM 2435 C CA . ARG B 1 100 ? 14.867 -12.305 -6.07 1 94.56 100 ARG B CA 1
ATOM 2436 C C . ARG B 1 100 ? 14 -11.742 -7.195 1 94.56 100 ARG B C 1
ATOM 2438 O O . ARG B 1 100 ? 14.195 -10.602 -7.621 1 94.56 100 ARG B O 1
ATOM 2445 N N . ARG B 1 101 ? 13.141 -12.617 -7.691 1 94.06 101 ARG B N 1
ATOM 2446 C CA . ARG B 1 101 ? 12.266 -12.219 -8.789 1 94.06 101 ARG B CA 1
ATOM 2447 C C . ARG B 1 101 ? 10.859 -12.773 -8.602 1 94.06 101 ARG B C 1
ATOM 2449 O O . ARG B 1 101 ? 10.68 -13.812 -7.957 1 94.06 101 ARG B O 1
ATOM 2456 N N . GLY B 1 102 ? 9.906 -12.172 -9.234 1 95.5 102 GLY B N 1
ATOM 2457 C CA . GLY B 1 102 ? 8.523 -12.609 -9.281 1 95.5 102 GLY B CA 1
ATOM 2458 C C . GLY B 1 102 ? 7.641 -11.727 -10.141 1 95.5 102 GLY B C 1
ATOM 2459 O O . GLY B 1 102 ? 8.086 -10.688 -10.633 1 95.5 102 GLY B O 1
ATOM 2460 N N . THR B 1 103 ? 6.461 -12.203 -10.375 1 96.56 103 THR B N 1
ATOM 2461 C CA . THR B 1 103 ? 5.465 -11.414 -11.086 1 96.56 103 THR B CA 1
ATOM 2462 C C . THR B 1 103 ? 4.289 -11.07 -10.172 1 96.56 103 THR B C 1
ATOM 2464 O O . THR B 1 103 ? 3.613 -11.961 -9.664 1 96.56 103 THR B O 1
ATOM 2467 N N . LEU B 1 104 ? 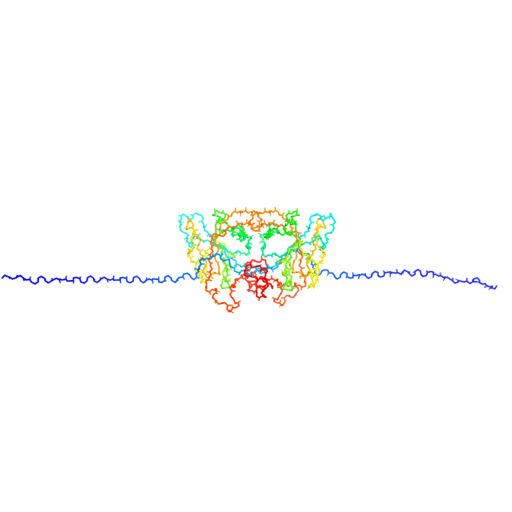4.148 -9.828 -9.945 1 98.06 104 LEU B N 1
ATOM 2468 C CA . LEU B 1 104 ? 3 -9.32 -9.195 1 98.06 104 LEU B CA 1
ATOM 2469 C C . LEU B 1 104 ? 1.802 -9.117 -10.117 1 98.06 104 LEU B C 1
ATOM 2471 O O . LEU B 1 104 ? 1.904 -8.414 -11.125 1 98.06 104 LEU B O 1
ATOM 2475 N N . GLN B 1 105 ? 0.707 -9.734 -9.812 1 97.69 105 GLN B N 1
ATOM 2476 C CA . GLN B 1 105 ? -0.471 -9.75 -10.672 1 97.69 105 GLN B CA 1
ATOM 2477 C C . GLN B 1 105 ? -1.66 -9.078 -9.992 1 97.69 105 GLN B C 1
ATOM 2479 O O . GLN B 1 105 ? -2.115 -9.523 -8.938 1 97.69 105 GLN B O 1
ATOM 2484 N N . LEU B 1 106 ? -2.156 -7.992 -10.523 1 97.5 106 LEU B N 1
ATOM 2485 C CA . LEU B 1 106 ? -3.295 -7.262 -9.984 1 97.5 106 LEU B CA 1
ATOM 2486 C C . LEU B 1 106 ? -4.605 -7.961 -10.328 1 97.5 106 LEU B C 1
ATOM 2488 O O . LEU B 1 106 ? -5.008 -7.992 -11.492 1 97.5 106 LEU B O 1
ATOM 2492 N N . LEU B 1 107 ? -5.328 -8.445 -9.305 1 97.56 107 LEU B N 1
ATOM 2493 C CA . LEU B 1 107 ? -6.488 -9.305 -9.516 1 97.56 107 LEU B CA 1
ATOM 2494 C C . LEU B 1 107 ? -7.738 -8.469 -9.797 1 97.56 107 LEU B C 1
ATOM 2496 O O . LEU B 1 107 ? -7.836 -7.324 -9.352 1 97.56 107 LEU B O 1
ATOM 2500 N N . ARG B 1 108 ? -8.625 -9.07 -10.508 1 96.12 108 ARG B N 1
ATOM 2501 C CA . ARG B 1 108 ? -9.961 -8.531 -10.773 1 96.12 108 ARG B CA 1
ATOM 2502 C C . ARG B 1 108 ? -11.008 -9.242 -9.93 1 96.12 108 ARG B C 1
ATOM 2504 O O . ARG B 1 108 ? -10.727 -10.266 -9.297 1 96.12 108 ARG B O 1
ATOM 2511 N N . PRO B 1 109 ? -12.172 -8.648 -9.891 1 96.12 109 PRO B N 1
ATOM 2512 C CA . PRO B 1 109 ? -13.227 -9.258 -9.078 1 96.12 109 PRO B CA 1
ATOM 2513 C C . PRO B 1 109 ? -13.5 -10.711 -9.461 1 96.12 109 PRO B C 1
ATOM 2515 O O . PRO B 1 109 ? -13.828 -11.523 -8.594 1 96.12 109 PRO B O 1
ATOM 2518 N N . GLU B 1 110 ? -13.336 -11.109 -10.695 1 96.12 110 GLU B N 1
ATOM 2519 C CA . GLU B 1 110 ? -13.602 -12.477 -11.133 1 96.12 110 GLU B CA 1
ATOM 2520 C C . GLU B 1 110 ? -12.617 -13.453 -10.492 1 96.12 110 GLU B C 1
ATOM 2522 O O . GLU B 1 110 ? -12.867 -14.664 -10.461 1 96.12 110 GLU B O 1
ATOM 2527 N N . HIS B 1 111 ? -11.547 -12.969 -9.992 1 97.94 111 HIS B N 1
ATOM 2528 C CA . HIS B 1 111 ? -10.531 -13.828 -9.398 1 97.94 111 HIS B CA 1
ATOM 2529 C C . HIS B 1 111 ? -10.836 -14.117 -7.934 1 97.94 111 HIS B C 1
ATOM 2531 O O . HIS B 1 111 ? -10.094 -14.852 -7.27 1 97.94 111 HIS B O 1
ATOM 2537 N N . ALA B 1 112 ? -11.906 -13.578 -7.391 1 98.19 112 ALA B N 1
ATOM 2538 C CA . ALA B 1 112 ? -12.234 -13.711 -5.973 1 98.19 112 ALA B CA 1
ATOM 2539 C C . ALA B 1 112 ? -12.289 -15.18 -5.555 1 98.19 112 ALA B C 1
ATOM 2541 O O . ALA B 1 112 ? -11.898 -15.531 -4.438 1 98.19 112 ALA B O 1
ATOM 2542 N N . THR B 1 113 ? -12.695 -16.031 -6.41 1 97.81 113 THR B N 1
ATOM 2543 C CA . THR B 1 113 ? -12.875 -17.453 -6.094 1 97.81 113 THR B CA 1
ATOM 2544 C C . THR B 1 113 ? -11.523 -18.125 -5.875 1 97.81 113 THR B C 1
ATOM 2546 O O . THR B 1 113 ? -11.453 -19.234 -5.332 1 97.81 113 THR B O 1
ATOM 2549 N N . LEU B 1 114 ? -10.445 -17.531 -6.266 1 98.56 114 LEU B N 1
ATOM 2550 C CA . LEU B 1 114 ? -9.117 -18.109 -6.172 1 98.56 114 LEU B CA 1
ATOM 2551 C C . LEU B 1 114 ? -8.516 -17.875 -4.789 1 98.56 114 LEU B C 1
ATOM 2553 O O . LEU B 1 114 ? -7.527 -18.516 -4.422 1 98.56 114 LEU B O 1
ATOM 2557 N N . ILE B 1 115 ? -9.055 -16.953 -4.012 1 98.56 115 ILE B N 1
ATOM 2558 C CA . ILE B 1 115 ? -8.438 -16.469 -2.783 1 98.56 115 ILE B CA 1
ATOM 2559 C C . ILE B 1 115 ? -8.281 -17.625 -1.793 1 98.56 115 ILE B C 1
ATOM 2561 O O . ILE B 1 115 ? -7.211 -17.812 -1.214 1 98.56 115 ILE B O 1
ATOM 2565 N N . PRO B 1 116 ? -9.234 -18.516 -1.625 1 97.94 116 PRO B N 1
ATOM 2566 C CA . PRO B 1 116 ? -9.031 -19.625 -0.684 1 97.94 116 PRO B CA 1
ATOM 2567 C C . PRO B 1 116 ? -7.895 -20.547 -1.096 1 97.94 116 PRO B C 1
ATOM 2569 O O . PRO B 1 116 ? -7.184 -21.078 -0.237 1 97.94 116 PRO B O 1
ATOM 2572 N N . VAL B 1 117 ? -7.723 -20.766 -2.355 1 98 117 VAL B N 1
ATOM 2573 C CA . VAL B 1 117 ? -6.68 -21.656 -2.854 1 98 117 VAL B CA 1
ATOM 2574 C C . VAL B 1 117 ? -5.32 -20.969 -2.744 1 98 117 VAL B C 1
ATOM 2576 O O . VAL B 1 117 ? -4.391 -21.516 -2.141 1 98 117 VAL B O 1
ATOM 2579 N N . LEU B 1 118 ? -5.219 -19.766 -3.238 1 98.44 118 LEU B N 1
ATOM 2580 C CA . LEU B 1 118 ? -3.93 -19.094 -3.367 1 98.44 118 LEU B CA 1
ATOM 2581 C C . LEU B 1 118 ? -3.514 -18.469 -2.045 1 98.44 118 LEU B C 1
ATOM 2583 O O . LEU B 1 118 ? -2.32 -18.281 -1.787 1 98.44 118 LEU B O 1
ATOM 2587 N N . GLY B 1 119 ? -4.473 -18.062 -1.236 1 97.62 119 GLY B N 1
ATOM 2588 C CA . GLY B 1 119 ? -4.176 -17.391 0.014 1 97.62 119 GLY B CA 1
ATOM 2589 C C . GLY B 1 119 ? -4.359 -18.266 1.232 1 97.62 119 GLY B C 1
ATOM 2590 O O . GLY B 1 119 ? -3.881 -17.953 2.32 1 97.62 119 GLY B O 1
ATOM 2591 N N . GLY B 1 120 ? -4.98 -19.391 1.077 1 96.44 120 GLY B N 1
ATOM 2592 C CA . GLY B 1 120 ? -5.355 -20.203 2.227 1 96.44 120 GLY B CA 1
ATOM 2593 C C . GLY B 1 120 ? -4.707 -21.578 2.223 1 96.44 120 GLY B C 1
ATOM 2594 O O . GLY B 1 120 ? -4.855 -22.344 3.178 1 96.44 120 GLY B O 1
ATOM 2595 N N . LYS B 1 121 ? -4.016 -21.938 1.211 1 96 121 LYS B N 1
ATOM 2596 C CA . LYS B 1 121 ? -3.357 -23.234 1.108 1 96 121 LYS B CA 1
ATOM 2597 C C . LYS B 1 121 ? -1.878 -23.078 0.766 1 96 121 LYS B C 1
ATOM 2599 O O . LYS B 1 121 ? -1.487 -22.109 0.11 1 96 121 LYS B O 1
ATOM 2604 N N . SER B 1 122 ? -1.108 -24.031 1.157 1 96.62 122 SER B N 1
ATOM 2605 C CA . SER B 1 122 ? 0.321 -24.031 0.864 1 96.62 122 SER B CA 1
ATOM 2606 C C . SER B 1 122 ? 0.625 -24.859 -0.387 1 96.62 122 SER B C 1
ATOM 2608 O O . SER B 1 122 ? 0.042 -25.922 -0.597 1 96.62 122 SER B O 1
ATOM 2610 N N . GLY B 1 123 ? 1.514 -24.359 -1.165 1 95.88 123 GLY B N 1
ATOM 2611 C CA . GLY B 1 123 ? 1.991 -25.109 -2.316 1 95.88 123 GLY B CA 1
ATOM 2612 C C . GLY B 1 123 ? 2.768 -26.344 -1.935 1 95.88 123 GLY B C 1
ATOM 2613 O O . GLY B 1 123 ? 3.096 -27.172 -2.795 1 95.88 123 GLY B O 1
ATOM 2614 N N . ARG B 1 124 ? 3.049 -26.484 -0.698 1 95.62 124 ARG B N 1
ATOM 2615 C CA . ARG B 1 124 ? 3.748 -27.672 -0.221 1 95.62 124 ARG B CA 1
ATOM 2616 C C . ARG B 1 124 ? 2.834 -28.891 -0.239 1 95.62 124 ARG B C 1
ATOM 2618 O O . ARG B 1 124 ? 3.291 -30.016 -0.466 1 95.62 124 ARG B O 1
ATOM 2625 N N . ASP B 1 125 ? 1.532 -28.656 -0.056 1 95.62 125 ASP B N 1
ATOM 2626 C CA . ASP B 1 125 ? 0.605 -29.781 0.094 1 95.62 125 ASP B CA 1
ATOM 2627 C C . ASP B 1 125 ? -0.523 -29.688 -0.931 1 95.62 125 ASP B C 1
ATOM 2629 O O . ASP B 1 125 ? -1.377 -30.578 -0.993 1 95.62 125 ASP B O 1
ATOM 2633 N N . THR B 1 126 ? -0.547 -28.641 -1.647 1 96.31 126 THR B N 1
ATOM 2634 C CA . THR B 1 126 ? -1.612 -28.422 -2.619 1 96.31 126 THR B CA 1
ATOM 2635 C C . THR B 1 126 ? -1.033 -28.125 -3.998 1 96.31 126 THR B C 1
ATOM 2637 O O . THR B 1 126 ? -0.113 -27.312 -4.125 1 96.31 126 THR B O 1
ATOM 2640 N N . ASP B 1 127 ? -1.514 -28.828 -4.988 1 96.81 127 ASP B N 1
ATOM 2641 C CA . ASP B 1 127 ? -1.255 -28.438 -6.371 1 96.81 127 ASP B CA 1
ATOM 2642 C C . ASP B 1 127 ? -2.102 -27.234 -6.773 1 96.81 127 ASP B C 1
ATOM 2644 O O . ASP B 1 127 ? -3.23 -27.391 -7.242 1 96.81 127 ASP B O 1
ATOM 2648 N N . LYS B 1 128 ? -1.582 -26.125 -6.688 1 97.44 128 LYS B N 1
ATOM 2649 C CA . LYS B 1 128 ? -2.355 -24.906 -6.844 1 97.44 128 LYS B CA 1
ATOM 2650 C C . LYS B 1 128 ? -2.693 -24.656 -8.312 1 97.44 128 LYS B C 1
ATOM 2652 O O . LYS B 1 128 ? -3.715 -24.031 -8.625 1 97.44 128 LYS B O 1
ATOM 2657 N N . TYR B 1 129 ? -1.853 -25.156 -9.188 1 97.75 129 TYR B N 1
ATOM 2658 C CA . TYR B 1 129 ? -2.176 -25.016 -10.602 1 97.75 129 TYR B CA 1
ATOM 2659 C C . TYR B 1 129 ? -3.467 -25.75 -10.945 1 97.75 129 TYR B C 1
ATOM 2661 O O . TYR B 1 129 ? -4.395 -25.156 -11.5 1 97.75 129 TYR B O 1
ATOM 2669 N N . ASN B 1 130 ? -3.479 -26.938 -10.594 1 97.94 130 ASN B N 1
ATOM 2670 C CA . ASN B 1 130 ? -4.66 -27.734 -10.906 1 97.94 130 ASN B CA 1
ATOM 2671 C C . ASN B 1 130 ? -5.895 -27.219 -10.18 1 97.94 130 ASN B C 1
ATOM 2673 O O . ASN B 1 130 ? -7.004 -27.25 -10.719 1 97.94 130 ASN B O 1
ATOM 2677 N N . ALA B 1 131 ? -5.723 -26.812 -8.961 1 98.06 131 ALA B N 1
ATOM 2678 C CA . ALA B 1 131 ? -6.844 -26.234 -8.219 1 98.06 131 ALA B CA 1
ATOM 2679 C C . ALA B 1 131 ? -7.391 -25 -8.938 1 98.06 131 ALA B C 1
ATOM 2681 O O . ALA B 1 131 ? -8.609 -24.859 -9.094 1 98.06 131 ALA B O 1
ATOM 2682 N N . CYS B 1 132 ? -6.52 -24.141 -9.391 1 98.44 132 CYS B N 1
ATOM 2683 C CA . CYS B 1 132 ? -6.949 -22.953 -10.117 1 98.44 132 CYS B CA 1
ATOM 2684 C C . CYS B 1 132 ? -7.602 -23.312 -11.445 1 98.44 132 CYS B C 1
ATOM 2686 O O . CYS B 1 132 ? -8.609 -22.719 -11.836 1 98.44 132 CYS B O 1
ATOM 2688 N N . LYS B 1 133 ? -7.012 -24.281 -12.078 1 98.25 133 LYS B N 1
ATOM 2689 C CA . LYS B 1 133 ? -7.562 -24.766 -13.344 1 98.25 133 LYS B CA 1
ATOM 2690 C C . LYS B 1 133 ? -8.992 -25.266 -13.172 1 98.25 133 LYS B C 1
ATOM 2692 O O . LYS B 1 133 ? -9.867 -24.984 -13.984 1 98.25 133 LYS B O 1
ATOM 2697 N N . SER B 1 134 ? -9.211 -25.969 -12.125 1 98.19 134 SER B N 1
ATOM 2698 C CA . SER B 1 134 ? -10.539 -26.516 -11.852 1 98.19 134 SER B CA 1
ATOM 2699 C C . SER B 1 134 ? -11.547 -25.406 -11.586 1 98.19 134 SER B C 1
ATOM 2701 O O . SER B 1 134 ? -12.75 -25.609 -11.727 1 98.19 134 SER B O 1
ATOM 2703 N N . LEU B 1 135 ? -11.094 -24.266 -11.219 1 98.06 135 LEU B N 1
ATOM 2704 C CA . LEU B 1 135 ? -11.961 -23.125 -10.969 1 98.06 135 LEU B CA 1
ATOM 2705 C C . LEU B 1 135 ? -12.078 -22.25 -12.219 1 98.06 135 LEU B C 1
ATOM 2707 O O . LEU B 1 135 ? -12.664 -21.172 -12.172 1 98.06 135 LEU B O 1
ATOM 2711 N N . GLY B 1 136 ? -11.391 -22.672 -13.297 1 97.94 136 GLY B N 1
ATOM 2712 C CA . GLY B 1 136 ? -11.547 -21.984 -14.57 1 97.94 136 GLY B CA 1
ATOM 2713 C C . GLY B 1 136 ? -10.391 -21.062 -14.891 1 97.94 136 GLY B C 1
ATOM 2714 O O . GLY B 1 136 ? -10.477 -20.234 -15.805 1 97.94 136 GLY B O 1
ATOM 2715 N N . PHE B 1 137 ? -9.312 -21.172 -14.109 1 98 137 PHE B N 1
ATOM 2716 C CA . PHE B 1 137 ? -8.18 -20.266 -14.312 1 98 137 PHE B CA 1
ATOM 2717 C C . PHE B 1 137 ? -6.902 -21.062 -14.555 1 98 137 PHE B C 1
ATOM 2719 O O . PHE B 1 137 ? -6.055 -21.172 -13.672 1 98 137 PHE B O 1
ATOM 2726 N N . SER B 1 138 ? -6.762 -21.484 -15.758 1 97.75 138 SER B N 1
ATOM 2727 C CA . SER B 1 138 ? -5.512 -22.141 -16.141 1 97.75 138 SER B CA 1
ATOM 2728 C C . SER B 1 138 ? -4.383 -21.125 -16.297 1 97.75 138 SER B C 1
ATOM 2730 O O . SER B 1 138 ? -4.512 -20.156 -17.031 1 97.75 138 SER B O 1
ATOM 2732 N N . TRP B 1 139 ? -3.338 -21.438 -15.555 1 97.06 139 TRP B N 1
ATOM 2733 C CA . TRP B 1 139 ? -2.195 -20.531 -15.672 1 97.06 139 TRP B CA 1
ATOM 2734 C C . TRP B 1 139 ? -1.641 -20.547 -17.094 1 97.06 139 TRP B C 1
ATOM 2736 O O . TRP B 1 139 ? -1.749 -21.547 -17.797 1 97.06 139 TRP B O 1
ATOM 2746 N N . VAL B 1 140 ? -1.061 -19.453 -17.531 1 93.44 140 VAL B N 1
ATOM 2747 C CA . VAL B 1 140 ? -0.522 -19.328 -18.875 1 93.44 140 VAL B CA 1
ATOM 2748 C C . VAL B 1 140 ? 0.929 -18.859 -18.812 1 93.44 140 VAL B C 1
ATOM 2750 O O . VAL B 1 140 ? 1.327 -18.188 -17.875 1 93.44 140 VAL B O 1
ATOM 2753 N N . ALA B 1 141 ? 1.724 -19.234 -19.781 1 89.56 141 ALA B N 1
ATOM 2754 C CA . ALA B 1 141 ? 3.109 -18.766 -19.859 1 89.56 141 ALA B CA 1
ATOM 2755 C C . ALA B 1 141 ? 3.18 -17.25 -20 1 89.56 141 ALA B C 1
ATOM 2757 O O . ALA B 1 141 ? 2.34 -16.641 -20.672 1 89.56 141 ALA B O 1
ATOM 2758 N N . SER B 1 142 ? 4.156 -16.734 -19.359 1 88.06 142 SER B N 1
ATOM 2759 C CA . SER B 1 142 ? 4.359 -15.289 -19.484 1 88.06 142 SER B CA 1
ATOM 2760 C C . SER B 1 142 ? 4.895 -14.922 -20.859 1 88.06 142 SER B C 1
ATOM 2762 O O . SER B 1 142 ? 5.746 -15.625 -21.406 1 88.06 142 SER B O 1
ATOM 2764 N N . GLU B 1 143 ? 4.422 -13.812 -21.391 1 78.69 143 GLU B N 1
ATOM 2765 C CA . GLU B 1 143 ? 4.934 -13.297 -22.656 1 78.69 143 GLU B CA 1
ATOM 2766 C C . GLU B 1 143 ? 5.965 -12.195 -22.438 1 78.69 143 GLU B C 1
ATOM 2768 O O . GLU B 1 143 ? 6.543 -11.672 -23.391 1 78.69 143 GLU B O 1
ATOM 2773 N N . MET B 1 144 ? 6.086 -11.922 -21.219 1 78.88 144 MET B N 1
ATOM 2774 C CA . MET B 1 144 ? 7.023 -10.844 -20.922 1 78.88 144 MET B CA 1
ATOM 2775 C C . MET B 1 144 ? 8.461 -11.336 -21.016 1 78.88 144 MET B C 1
ATOM 2777 O O . MET B 1 144 ? 8.766 -12.469 -20.609 1 78.88 144 MET B O 1
ATOM 2781 N N . GLN B 1 145 ? 9.25 -10.5 -21.719 1 66.25 145 GLN B N 1
ATOM 2782 C CA . GLN B 1 145 ? 10.656 -10.844 -21.906 1 66.25 145 GLN B CA 1
ATOM 2783 C C . GLN B 1 145 ? 11.414 -10.828 -20.578 1 66.25 145 GLN B C 1
ATOM 2785 O O . GLN B 1 145 ? 11.156 -9.977 -19.734 1 66.25 145 GLN B O 1
ATOM 2790 N N . SER B 1 146 ? 11.906 -11.984 -20.125 1 65.19 146 SER B N 1
ATOM 2791 C CA . SER B 1 146 ? 12.844 -11.953 -19 1 65.19 146 SER B CA 1
ATOM 2792 C C . SER B 1 146 ? 14.234 -12.398 -19.438 1 65.19 146 SER B C 1
ATOM 2794 O O . SER B 1 146 ? 14.383 -13.156 -20.406 1 65.19 146 SER B O 1
ATOM 2796 N N . ALA B 1 147 ? 15.25 -11.602 -19.016 1 54.84 147 ALA B N 1
ATOM 2797 C CA . ALA B 1 147 ? 16.625 -11.93 -19.391 1 54.84 147 ALA B CA 1
ATOM 2798 C C . ALA B 1 147 ? 16.891 -13.43 -19.281 1 54.84 147 ALA B C 1
ATOM 2800 O O . ALA B 1 147 ? 17.656 -13.984 -20.047 1 54.84 147 ALA B O 1
ATOM 2801 N N . ASN B 1 148 ? 16.359 -14.094 -18.312 1 54.16 148 ASN B N 1
ATOM 2802 C CA . ASN B 1 148 ? 16.766 -15.484 -18.125 1 54.16 148 ASN B CA 1
ATOM 2803 C C . ASN B 1 148 ? 15.586 -16.438 -18.297 1 54.16 148 ASN B C 1
ATOM 2805 O O . ASN B 1 148 ? 15.672 -17.609 -17.906 1 54.16 148 ASN B O 1
ATOM 2809 N N . ASN B 1 149 ? 14.602 -16.062 -19.281 1 53.78 149 ASN B N 1
ATOM 2810 C CA . ASN B 1 149 ? 13.516 -16.922 -19.734 1 53.78 149 ASN B CA 1
ATOM 2811 C C . ASN B 1 149 ? 12.867 -17.656 -18.562 1 53.78 149 ASN B C 1
ATOM 2813 O O . ASN B 1 149 ? 12.422 -18.797 -18.703 1 53.78 149 ASN B O 1
ATOM 2817 N N . GLU B 1 150 ? 13.078 -17.125 -17.391 1 72.94 150 GLU B N 1
ATOM 2818 C CA . GLU B 1 150 ? 12.547 -17.891 -16.266 1 72.94 150 GLU B CA 1
ATOM 2819 C C . GLU B 1 150 ? 11.406 -17.156 -15.57 1 72.94 150 GLU B C 1
ATOM 2821 O O . GLU B 1 150 ? 11.328 -17.125 -14.344 1 72.94 150 GLU B O 1
ATOM 2826 N N . GLU B 1 151 ? 10.422 -16.719 -16.375 1 86.31 151 GLU B N 1
ATOM 2827 C CA . GLU B 1 151 ? 9.289 -16.031 -15.766 1 86.31 151 GLU B CA 1
ATOM 2828 C C . GLU B 1 151 ? 8.211 -17.016 -15.336 1 86.31 151 GLU B C 1
ATOM 2830 O O . GLU B 1 151 ? 7.879 -17.953 -16.078 1 86.31 151 GLU B O 1
ATOM 2835 N N . PRO B 1 152 ? 7.777 -16.844 -14.133 1 93.12 152 PRO B N 1
ATOM 2836 C CA . PRO B 1 152 ? 6.691 -17.734 -13.711 1 93.12 152 PRO B CA 1
ATOM 2837 C C . PRO B 1 152 ? 5.469 -17.641 -14.625 1 93.12 152 PRO B C 1
ATOM 2839 O O . PRO B 1 152 ? 5.254 -16.625 -15.273 1 93.12 152 PRO B O 1
ATOM 2842 N N . TRP B 1 153 ? 4.746 -18.734 -14.711 1 93.56 153 TRP B N 1
ATOM 2843 C CA . TRP B 1 153 ? 3.445 -18.656 -15.367 1 93.56 153 TRP B CA 1
ATOM 2844 C C . TRP B 1 153 ? 2.512 -17.703 -14.633 1 93.56 153 TRP B C 1
ATOM 2846 O O . TRP B 1 153 ? 2.744 -17.375 -13.469 1 93.56 153 TRP B O 1
ATOM 2856 N N . ARG B 1 154 ? 1.5 -17.266 -15.305 1 95.5 154 ARG B N 1
ATOM 2857 C CA . ARG B 1 154 ? 0.657 -16.219 -14.758 1 95.5 154 ARG B CA 1
ATOM 2858 C C . ARG B 1 154 ? -0.814 -16.609 -14.797 1 95.5 154 ARG B C 1
ATOM 2860 O O . ARG B 1 154 ? -1.204 -17.5 -15.555 1 95.5 154 ARG B O 1
ATOM 2867 N N . LEU B 1 155 ? -1.607 -15.977 -13.922 1 96.94 155 LEU B N 1
ATOM 2868 C CA . LEU B 1 155 ? -3.061 -16.062 -14.008 1 96.94 155 LEU B CA 1
ATOM 2869 C C . LEU B 1 155 ? -3.576 -15.359 -15.266 1 96.94 155 LEU B C 1
ATOM 2871 O O . LEU B 1 155 ? -3.055 -14.312 -15.648 1 96.94 155 LEU B O 1
ATOM 2875 N N . PRO B 1 156 ? -4.617 -15.898 -15.828 1 94.81 156 PRO B N 1
ATOM 2876 C CA . PRO B 1 156 ? -5.223 -15.172 -16.953 1 94.81 156 PRO B CA 1
ATOM 2877 C C . PRO B 1 156 ? -6.062 -13.984 -16.5 1 94.81 156 PRO B C 1
ATOM 2879 O O . PRO B 1 156 ? -6.559 -13.969 -15.367 1 94.81 156 PRO B O 1
ATOM 2882 N N . SER B 1 157 ? -6.168 -12.914 -17.266 1 92.12 157 SER B N 1
ATOM 2883 C CA . SER B 1 157 ? -7.172 -11.859 -17.219 1 92.12 157 SER B CA 1
ATOM 2884 C C . SER B 1 157 ? -6.934 -10.906 -16.062 1 92.12 157 SER B C 1
ATOM 2886 O O . SER B 1 157 ? -7.859 -10.227 -15.609 1 92.12 157 SER B O 1
ATOM 2888 N N . CYS B 1 158 ? -5.781 -10.898 -15.531 1 94.56 158 CYS B N 1
ATOM 2889 C CA . CYS B 1 158 ? -5.492 -9.898 -14.508 1 94.56 158 CYS B CA 1
ATOM 2890 C C . CYS B 1 158 ? -5.496 -8.492 -15.102 1 94.56 158 CYS B C 1
ATOM 2892 O O . CYS B 1 158 ? -5.383 -8.328 -16.312 1 94.56 158 CYS B O 1
ATOM 2894 N N . SER B 1 159 ? -5.688 -7.527 -14.227 1 92.81 159 SER B N 1
ATOM 2895 C CA . SER B 1 159 ? -5.715 -6.137 -14.68 1 92.81 159 SER B CA 1
ATOM 2896 C C . SER B 1 159 ? -4.336 -5.676 -15.141 1 92.81 159 SER B C 1
ATOM 2898 O O . SER B 1 159 ? -4.223 -4.844 -16.047 1 92.81 159 SER B O 1
ATOM 2900 N N . CYS B 1 160 ? -3.332 -6.195 -14.492 1 93.62 160 CYS B N 1
ATOM 2901 C CA . CYS B 1 160 ? -1.951 -5.805 -14.758 1 93.62 160 CYS B CA 1
ATOM 2902 C C . CYS B 1 160 ? -0.979 -6.863 -14.25 1 93.62 160 CYS B C 1
ATOM 2904 O O . CYS B 1 160 ? -1.278 -7.578 -13.297 1 93.62 160 CYS B O 1
ATOM 2906 N N . TYR B 1 161 ? 0.117 -6.973 -14.938 1 95.81 161 TYR B N 1
ATOM 2907 C CA . TYR B 1 161 ? 1.255 -7.777 -14.508 1 95.81 161 TYR B CA 1
ATOM 2908 C C . TYR B 1 161 ? 2.496 -6.91 -14.32 1 95.81 161 TYR B C 1
ATOM 2910 O O . TYR B 1 161 ? 2.85 -6.129 -15.211 1 95.81 161 TYR B O 1
ATOM 2918 N N . LEU B 1 162 ? 3.146 -7.039 -13.219 1 95.88 162 LEU B N 1
ATOM 2919 C CA . LEU B 1 162 ? 4.398 -6.34 -12.938 1 95.88 162 LEU B CA 1
ATOM 2920 C C . LEU B 1 162 ? 5.535 -7.328 -12.711 1 95.88 162 LEU B C 1
ATOM 2922 O O . LEU B 1 162 ? 5.484 -8.133 -11.773 1 95.88 162 LEU B O 1
ATOM 2926 N N . GLN B 1 163 ? 6.52 -7.27 -13.492 1 95.56 163 GLN B N 1
ATOM 2927 C CA . GLN B 1 163 ? 7.73 -8.055 -13.266 1 95.56 163 GLN B CA 1
ATOM 2928 C C . GLN B 1 163 ? 8.648 -7.359 -12.266 1 95.56 163 GLN B C 1
ATOM 2930 O O . GLN B 1 163 ? 9.047 -6.211 -12.469 1 95.56 163 GLN B O 1
ATOM 2935 N N . LEU B 1 164 ? 9 -8.133 -11.258 1 95.94 164 LEU B N 1
ATOM 2936 C CA . LEU B 1 164 ? 9.734 -7.531 -10.156 1 95.94 164 LEU B CA 1
ATOM 2937 C C . LEU B 1 164 ? 11.133 -8.141 -10.039 1 95.94 164 LEU B C 1
ATOM 2939 O O . LEU B 1 164 ? 11.297 -9.352 -10.195 1 95.94 164 LEU B O 1
ATOM 2943 N N . GLU B 1 165 ? 12.039 -7.281 -9.766 1 95.44 165 GLU B N 1
ATOM 2944 C CA . GLU B 1 165 ? 13.375 -7.652 -9.305 1 95.44 165 GLU B CA 1
ATOM 2945 C C . GLU B 1 165 ? 13.688 -7.027 -7.953 1 95.44 165 GLU B C 1
ATOM 2947 O O . GLU B 1 165 ? 13.672 -5.805 -7.809 1 95.44 165 GLU B O 1
ATOM 2952 N N . CYS B 1 166 ? 14.023 -7.848 -7.035 1 96.69 166 CYS B N 1
ATOM 2953 C CA . CYS B 1 166 ? 14.266 -7.387 -5.672 1 96.69 166 CYS B CA 1
ATOM 2954 C C . CYS B 1 166 ? 15.602 -6.672 -5.562 1 96.69 166 CYS B C 1
ATOM 2956 O O . CYS B 1 166 ? 16.641 -7.223 -5.945 1 96.69 166 CYS B O 1
ATOM 2958 N N . VAL B 1 167 ? 15.594 -5.504 -5.008 1 95.44 167 VAL B N 1
ATOM 2959 C CA . VAL B 1 167 ? 16.828 -4.75 -4.855 1 95.44 167 VAL B CA 1
ATOM 2960 C C . VAL B 1 167 ? 17.234 -4.711 -3.383 1 95.44 167 VAL B C 1
ATOM 2962 O O . VAL B 1 167 ? 18.422 -4.582 -3.059 1 95.44 167 VAL B O 1
ATOM 2965 N N . GLU B 1 168 ? 16.281 -4.777 -2.539 1 95.44 168 GLU B N 1
ATOM 2966 C CA . GLU B 1 168 ? 16.531 -4.809 -1.103 1 95.44 168 GLU B CA 1
ATOM 2967 C C . GLU B 1 168 ? 15.508 -5.672 -0.375 1 95.44 168 GLU B C 1
ATOM 2969 O O . GLU B 1 168 ? 14.32 -5.641 -0.7 1 95.44 168 GLU B O 1
ATOM 2974 N N . LEU B 1 169 ? 15.977 -6.438 0.591 1 96.12 169 LEU B N 1
ATOM 2975 C CA . LEU B 1 169 ? 15.133 -7.273 1.438 1 96.12 169 LEU B CA 1
ATOM 2976 C C . LEU B 1 169 ? 15.383 -6.977 2.914 1 96.12 169 LEU B C 1
ATOM 2978 O O . LEU B 1 169 ? 16.5 -7.125 3.404 1 96.12 169 LEU B O 1
ATOM 2982 N N . CYS B 1 170 ? 14.336 -6.566 3.596 1 93.75 170 CYS B N 1
ATOM 2983 C CA . CYS B 1 170 ? 14.453 -6.18 5 1 93.75 170 CYS B CA 1
ATOM 2984 C C . CYS B 1 170 ? 13.633 -7.102 5.891 1 93.75 170 CYS B C 1
ATOM 2986 O O . CYS B 1 170 ? 12.461 -7.367 5.605 1 93.75 170 CYS B O 1
ATOM 2988 N N . GLU B 1 171 ? 14.219 -7.496 6.969 1 91.56 171 GLU B N 1
ATOM 2989 C CA . GLU B 1 171 ? 13.469 -8.281 7.945 1 91.56 171 GLU B CA 1
ATOM 2990 C C . GLU B 1 171 ? 12.438 -7.426 8.672 1 91.56 171 GLU B C 1
ATOM 2992 O O . GLU B 1 171 ? 12.734 -6.301 9.078 1 91.56 171 GLU B O 1
ATOM 2997 N N . ALA B 1 172 ? 11.203 -7.961 8.773 1 90.19 172 ALA B N 1
ATOM 2998 C CA . ALA B 1 172 ? 10.148 -7.18 9.43 1 90.19 172 ALA B CA 1
ATOM 2999 C C . ALA B 1 172 ? 9.156 -8.094 10.141 1 90.19 172 ALA B C 1
ATOM 3001 O O . ALA B 1 172 ? 7.938 -7.926 10 1 90.19 172 ALA B O 1
ATOM 3002 N N . GLY B 1 173 ? 9.602 -9.055 10.945 1 88.69 173 GLY B N 1
ATOM 3003 C CA . GLY B 1 173 ? 8.727 -9.883 11.742 1 88.69 173 GLY B CA 1
ATOM 3004 C C . GLY B 1 173 ? 8.102 -11.031 10.961 1 88.69 173 GLY B C 1
ATOM 3005 O O . GLY B 1 173 ? 8.82 -11.859 10.398 1 88.69 173 GLY B O 1
ATOM 3006 N N . SER B 1 174 ? 6.656 -10.953 10.875 1 89.31 174 SER B N 1
ATOM 3007 C CA . SER B 1 174 ? 5.918 -12.016 10.188 1 89.31 174 SER B CA 1
ATOM 3008 C C . SER B 1 174 ? 6.121 -11.945 8.68 1 89.31 174 SER B C 1
ATOM 3010 O O . SER B 1 174 ? 5.98 -12.945 7.98 1 89.31 174 SER B O 1
ATOM 3012 N N . HIS B 1 175 ? 6.359 -10.789 8.195 1 94.88 175 HIS B N 1
ATOM 3013 C CA . HIS B 1 175 ? 6.695 -10.555 6.793 1 94.88 175 HIS B CA 1
ATOM 3014 C C . HIS B 1 175 ? 8.102 -9.992 6.648 1 94.88 175 HIS B C 1
ATOM 3016 O O . HIS B 1 175 ? 8.625 -9.367 7.574 1 94.88 175 HIS B O 1
ATOM 3022 N N . ASP B 1 176 ? 8.719 -10.266 5.547 1 96.44 176 ASP B N 1
ATOM 3023 C CA . ASP B 1 176 ? 9.836 -9.43 5.113 1 96.44 176 ASP B CA 1
ATOM 3024 C C . ASP B 1 176 ? 9.375 -8.375 4.109 1 96.44 176 ASP B C 1
ATOM 3026 O O . ASP B 1 176 ? 8.359 -8.555 3.434 1 96.44 176 ASP B O 1
ATOM 3030 N N . VAL B 1 177 ? 10.086 -7.301 4.109 1 96.69 177 VAL B N 1
ATOM 3031 C CA . VAL B 1 177 ? 9.805 -6.203 3.188 1 96.69 177 VAL B CA 1
ATOM 3032 C C . VAL B 1 177 ? 10.773 -6.266 2.004 1 96.69 177 VAL B C 1
ATOM 3034 O O . VAL B 1 177 ? 11.992 -6.23 2.188 1 96.69 177 VAL B O 1
ATOM 3037 N N . ALA B 1 178 ? 10.273 -6.371 0.827 1 97.81 178 ALA B N 1
ATOM 3038 C CA . ALA B 1 178 ? 11.094 -6.355 -0.382 1 97.81 178 ALA B CA 1
ATOM 3039 C C . ALA B 1 178 ? 10.883 -5.066 -1.173 1 97.81 178 ALA B C 1
ATOM 3041 O O . ALA B 1 178 ? 9.742 -4.711 -1.494 1 97.81 178 ALA B O 1
ATOM 3042 N N . ILE B 1 179 ? 11.867 -4.359 -1.381 1 97 179 ILE B N 1
ATOM 3043 C CA . ILE B 1 179 ? 11.859 -3.266 -2.348 1 97 179 ILE B CA 1
ATOM 3044 C C . ILE B 1 179 ? 12.273 -3.789 -3.721 1 97 179 ILE B C 1
ATOM 3046 O O . ILE B 1 179 ? 13.344 -4.387 -3.869 1 97 179 ILE B O 1
ATOM 3050 N N . CYS B 1 180 ? 11.43 -3.525 -4.684 1 97 180 CYS B N 1
ATOM 3051 C CA . CYS B 1 180 ? 11.641 -4.152 -5.984 1 97 180 CYS B CA 1
ATOM 3052 C C . CYS B 1 180 ? 11.617 -3.119 -7.102 1 97 180 CYS B C 1
ATOM 3054 O O . CYS B 1 180 ? 10.812 -2.186 -7.074 1 97 180 CYS B O 1
ATOM 3056 N N . LYS B 1 181 ? 12.477 -3.338 -8.062 1 96.06 181 LYS B N 1
ATOM 3057 C CA . LYS B 1 181 ? 12.359 -2.656 -9.344 1 96.06 181 LYS B CA 1
ATOM 3058 C C . LYS B 1 181 ? 11.312 -3.332 -10.234 1 96.06 181 LYS B C 1
ATOM 3060 O O . LYS B 1 181 ? 11.266 -4.562 -10.312 1 96.06 181 LYS B O 1
ATOM 3065 N N . VAL B 1 182 ? 10.438 -2.525 -10.812 1 95.62 182 VAL B N 1
ATOM 3066 C CA . VAL B 1 182 ? 9.562 -3.039 -11.859 1 95.62 182 VAL B CA 1
ATOM 3067 C C . VAL B 1 182 ? 10.289 -3.014 -13.203 1 95.62 182 VAL B C 1
ATOM 3069 O O . VAL B 1 182 ? 10.508 -1.945 -13.773 1 95.62 182 VAL B O 1
ATOM 3072 N N . VAL B 1 183 ? 10.57 -4.176 -13.742 1 93.69 183 VAL B N 1
ATOM 3073 C CA . VAL B 1 183 ? 11.414 -4.238 -14.93 1 93.69 183 VAL B CA 1
ATOM 3074 C C . VAL B 1 183 ? 10.547 -4.496 -16.156 1 93.69 183 VAL B C 1
ATOM 3076 O O . VAL B 1 183 ? 11.039 -4.48 -17.297 1 93.69 183 VAL B O 1
ATOM 3079 N N . GLY B 1 184 ? 9.305 -4.773 -15.961 1 92.44 184 GLY B N 1
ATOM 3080 C CA . GLY B 1 184 ? 8.312 -4.965 -17 1 92.44 184 GLY B CA 1
ATOM 3081 C C . GLY B 1 184 ? 6.883 -4.879 -16.5 1 92.44 184 GLY B C 1
ATOM 3082 O O . GLY B 1 184 ? 6.598 -5.266 -15.367 1 92.44 184 GLY B O 1
ATOM 3083 N N . MET B 1 185 ? 6.047 -4.398 -17.375 1 93.19 185 MET B N 1
ATOM 3084 C CA . MET B 1 185 ? 4.625 -4.324 -17.031 1 93.19 185 MET B CA 1
ATOM 3085 C C . MET B 1 185 ? 3.76 -4.605 -18.25 1 93.19 185 MET B C 1
ATOM 3087 O O . MET B 1 185 ? 4.086 -4.18 -19.359 1 93.19 185 MET B O 1
ATOM 3091 N N . GLN B 1 186 ? 2.662 -5.266 -18 1 91.75 186 GLN B N 1
ATOM 3092 C CA . GLN B 1 186 ? 1.639 -5.488 -19.016 1 91.75 186 GLN B CA 1
ATOM 3093 C C . GLN B 1 186 ? 0.249 -5.164 -18.469 1 91.75 186 GLN B C 1
ATOM 3095 O O . GLN B 1 186 ? -0.065 -5.477 -17.312 1 91.75 186 GLN B O 1
ATOM 3100 N N . THR B 1 187 ? -0.495 -4.465 -19.234 1 87.81 187 THR B N 1
ATOM 3101 C CA . THR B 1 187 ? -1.878 -4.172 -18.875 1 87.81 187 THR B CA 1
ATOM 3102 C C . THR B 1 187 ? -2.836 -4.684 -19.938 1 87.81 187 THR B C 1
ATOM 3104 O O . THR B 1 187 ? -2.439 -4.891 -21.094 1 87.81 187 THR B O 1
ATOM 3107 N N . ASP B 1 188 ? -4.059 -4.992 -19.422 1 75.62 188 ASP B N 1
ATOM 3108 C CA . ASP B 1 188 ? -5.094 -5.438 -20.359 1 75.62 188 ASP B CA 1
ATOM 3109 C C . ASP B 1 188 ? -5.66 -4.262 -21.141 1 75.62 188 ASP B C 1
ATOM 3111 O O . ASP B 1 188 ? -6.102 -3.268 -20.562 1 75.62 188 ASP B O 1
ATOM 3115 N N . ASN B 1 189 ? -5.383 -4.172 -22.406 1 62.75 189 ASN B N 1
ATOM 3116 C CA . ASN B 1 189 ? -5.852 -3.119 -23.297 1 62.75 189 ASN B CA 1
ATOM 3117 C C . ASN B 1 189 ? -7.375 -3.092 -23.375 1 62.75 189 ASN B C 1
ATOM 3119 O O . ASN B 1 189 ? -7.957 -2.129 -23.891 1 62.75 189 ASN B O 1
ATOM 3123 N N . SER B 1 190 ? -7.98 -4.199 -23.172 1 56.19 190 SER B N 1
ATOM 3124 C CA . SER B 1 190 ? -9.43 -4.172 -23.328 1 56.19 190 SER B CA 1
ATOM 3125 C C . SER B 1 190 ? -10.07 -3.193 -22.359 1 56.19 190 SER B C 1
ATOM 3127 O O . SER B 1 190 ? -11.172 -2.691 -22.594 1 56.19 190 SER B O 1
ATOM 3129 N N . SER B 1 191 ? -9.406 -3.006 -21.25 1 51.22 191 SER B N 1
ATOM 3130 C CA . SER B 1 191 ? -9.969 -2.143 -20.219 1 51.22 191 SER B CA 1
ATOM 3131 C C . SER B 1 191 ? -9.805 -0.669 -20.578 1 51.22 191 SER B C 1
ATOM 3133 O O . SER B 1 191 ? -10.438 0.198 -19.969 1 51.22 191 SER B O 1
ATOM 3135 N N . ASN B 1 192 ? -8.719 -0.362 -21.297 1 46.97 192 ASN B N 1
ATOM 3136 C CA . ASN B 1 192 ? -8.5 1.042 -21.625 1 46.97 192 ASN B CA 1
ATOM 3137 C C . ASN B 1 192 ? -9.633 1.6 -22.484 1 46.97 192 ASN B C 1
ATOM 3139 O O . ASN B 1 192 ? -9.773 2.816 -22.625 1 46.97 192 ASN B O 1
ATOM 3143 N N . ASP B 1 193 ? -10.125 0.802 -23.375 1 43.34 193 ASP B N 1
ATOM 3144 C CA . ASP B 1 193 ? -11.055 1.419 -24.328 1 43.34 193 ASP B CA 1
ATOM 3145 C C . ASP B 1 193 ? -12.32 1.905 -23.625 1 43.34 193 ASP B C 1
ATOM 3147 O O . ASP B 1 193 ? -13.117 2.643 -24.203 1 43.34 193 ASP B O 1
ATOM 3151 N N . ASP B 1 194 ? -12.93 1.094 -22.812 1 40.75 194 ASP B N 1
ATOM 3152 C CA . ASP B 1 194 ? -14.234 1.638 -22.453 1 40.75 194 ASP B CA 1
ATOM 3153 C C . ASP B 1 194 ? -14.094 2.854 -21.531 1 40.75 194 ASP B C 1
ATOM 3155 O O . ASP B 1 194 ? -13.969 2.711 -20.312 1 40.75 194 ASP B O 1
ATOM 3159 N N . GLU B 1 195 ? -13.547 3.832 -22 1 41.22 195 GLU B N 1
ATOM 3160 C CA . GLU B 1 195 ? -13.586 5.188 -21.453 1 41.22 195 GLU B CA 1
ATOM 3161 C C . GLU B 1 195 ? -14.836 5.41 -20.609 1 41.22 195 GLU B C 1
ATOM 3163 O O . GLU B 1 195 ? -14.852 6.262 -19.719 1 41.22 195 GLU B O 1
ATOM 3168 N N . ASP B 1 196 ? -16.031 5.086 -21.156 1 39.19 196 ASP B N 1
ATOM 3169 C CA . ASP B 1 196 ? -17.344 5.492 -20.672 1 39.19 196 ASP B CA 1
ATOM 3170 C C . ASP B 1 196 ? -17.703 4.781 -19.375 1 39.19 196 ASP B C 1
ATOM 3172 O O . ASP B 1 196 ? -18.578 5.23 -18.625 1 39.19 196 ASP B O 1
ATOM 3176 N N . SER B 1 197 ? -17.672 3.49 -19.344 1 38.69 197 SER B N 1
ATOM 3177 C CA . SER B 1 197 ? -18.344 2.844 -18.219 1 38.69 197 SER B CA 1
ATOM 3178 C C . SER B 1 197 ? -17.453 2.852 -16.969 1 38.69 197 SER B C 1
ATOM 3180 O O . SER B 1 197 ? -16.281 2.52 -17.031 1 38.69 197 SER B O 1
ATOM 3182 N N . GLY B 1 198 ? -17.438 3.875 -16.219 1 41.16 198 GLY B N 1
ATOM 3183 C CA . GLY B 1 198 ? -17 4.082 -14.852 1 41.16 198 GLY B CA 1
ATOM 3184 C C . GLY B 1 198 ? -16.219 2.91 -14.289 1 41.16 198 GLY B C 1
ATOM 3185 O O . GLY B 1 198 ? -15.836 2.914 -13.117 1 41.16 198 GLY B O 1
ATOM 3186 N N . THR B 1 199 ? -16.453 1.764 -14.938 1 41.41 199 THR B N 1
ATOM 3187 C CA . THR B 1 199 ? -15.914 0.544 -14.344 1 41.41 199 THR B CA 1
ATOM 3188 C C . THR B 1 199 ? -14.477 0.319 -14.789 1 41.41 199 THR B C 1
ATOM 3190 O O . THR B 1 199 ? -13.977 -0.807 -14.75 1 41.41 199 THR B O 1
ATOM 3193 N N . ARG B 1 200 ? -13.875 1.15 -15.711 1 42.28 200 ARG B N 1
ATOM 3194 C CA . ARG B 1 200 ? -12.469 1.05 -16.094 1 42.28 200 ARG B CA 1
ATOM 3195 C C . ARG B 1 200 ? -11.578 0.907 -14.875 1 42.28 200 ARG B C 1
ATOM 3197 O O . ARG B 1 200 ? -11.602 1.755 -13.977 1 42.28 200 ARG B O 1
ATOM 3204 N N . GLY B 1 201 ? -10.844 -0.296 -14.789 1 56.69 201 GLY B N 1
ATOM 3205 C CA . GLY B 1 201 ? -9.68 -0.27 -13.914 1 56.69 201 GLY B CA 1
ATOM 3206 C C . GLY B 1 201 ? -9.945 -0.84 -12.539 1 56.69 201 GLY B C 1
ATOM 3207 O O . GLY B 1 201 ? -9.312 -0.438 -11.562 1 56.69 201 GLY B O 1
ATOM 3208 N N . THR B 1 202 ? -11.102 -1.729 -12.641 1 79.81 202 THR B N 1
ATOM 3209 C CA . THR B 1 202 ? -11.469 -2.084 -11.281 1 79.81 202 THR B CA 1
ATOM 3210 C C . THR B 1 202 ? -10.703 -3.316 -10.812 1 79.81 202 THR B C 1
ATOM 3212 O O . THR B 1 202 ? -10.719 -4.352 -11.484 1 79.81 202 THR B O 1
ATOM 3215 N N . HIS B 1 203 ? -9.898 -3.174 -10.047 1 93.31 203 HIS B N 1
ATOM 3216 C CA . HIS B 1 203 ? -9.227 -4.297 -9.414 1 93.31 203 HIS B CA 1
ATOM 3217 C C . HIS B 1 203 ? -9.992 -4.785 -8.188 1 93.31 203 HIS B C 1
ATOM 3219 O O . HIS B 1 203 ? -10.883 -4.09 -7.691 1 93.31 203 HIS B O 1
ATOM 3225 N N . LEU B 1 204 ? -9.75 -6.012 -7.852 1 97 204 LEU B N 1
ATOM 3226 C CA . LEU B 1 204 ? -10.297 -6.598 -6.633 1 97 204 LEU B CA 1
ATOM 3227 C C . LEU B 1 204 ? -9.75 -5.887 -5.398 1 97 204 LEU B C 1
ATOM 3229 O O . LEU B 1 204 ? -8.562 -5.551 -5.344 1 97 204 LEU B O 1
ATOM 3233 N N . GLY B 1 205 ? -10.648 -5.637 -4.449 1 96.25 205 GLY B N 1
ATOM 3234 C CA . GLY B 1 205 ? -10.266 -5.02 -3.188 1 96.25 205 GLY B CA 1
ATOM 3235 C C . GLY B 1 205 ? -10.578 -5.883 -1.982 1 96.25 205 GLY B C 1
ATOM 3236 O O . GLY B 1 205 ? -11.445 -6.758 -2.049 1 96.25 205 GLY B O 1
ATOM 3237 N N . THR B 1 206 ? -9.914 -5.598 -0.886 1 96.38 206 THR B N 1
ATOM 3238 C CA . THR B 1 206 ? -10.102 -6.391 0.322 1 96.38 206 THR B CA 1
ATOM 3239 C C . THR B 1 206 ? -11.492 -6.152 0.912 1 96.38 206 THR B C 1
ATOM 3241 O O . THR B 1 206 ? -12.062 -7.039 1.55 1 96.38 206 THR B O 1
ATOM 3244 N N . GLN B 1 207 ? -11.992 -4.973 0.745 1 93.81 207 GLN B N 1
ATOM 3245 C CA . GLN B 1 207 ? -13.344 -4.719 1.234 1 93.81 207 GLN B CA 1
ATOM 3246 C C . GLN B 1 207 ? -14.352 -5.648 0.565 1 93.81 207 GLN B C 1
ATOM 3248 O O . GLN B 1 207 ? -15.242 -6.188 1.227 1 93.81 207 GLN B O 1
ATOM 3253 N N . ALA B 1 208 ? -14.242 -5.77 -0.75 1 94.56 208 ALA B N 1
ATOM 3254 C CA . ALA B 1 208 ? -15.133 -6.676 -1.473 1 94.56 208 ALA B CA 1
ATOM 3255 C C . ALA B 1 208 ? -15.016 -8.102 -0.943 1 94.56 208 ALA B C 1
ATOM 3257 O O . ALA B 1 208 ? -16.016 -8.781 -0.743 1 94.56 208 ALA B O 1
ATOM 3258 N N . LEU B 1 209 ? -13.844 -8.531 -0.704 1 96.81 209 LEU B N 1
ATOM 3259 C CA . LEU B 1 209 ? -13.617 -9.883 -0.194 1 96.81 209 LEU B CA 1
ATOM 3260 C C . LEU B 1 209 ? -14.25 -10.055 1.185 1 96.81 209 LEU B C 1
ATOM 3262 O O . LEU B 1 209 ? -14.836 -11.102 1.479 1 96.81 209 LEU B O 1
ATOM 3266 N N . ARG B 1 210 ? -14.086 -9.086 2.023 1 94.62 210 ARG B N 1
ATOM 3267 C CA . ARG B 1 210 ? -14.695 -9.141 3.346 1 94.62 210 ARG B CA 1
ATOM 3268 C C . ARG B 1 210 ? -16.219 -9.211 3.24 1 94.62 210 ARG B C 1
ATOM 3270 O O . ARG B 1 210 ? -16.859 -9.992 3.941 1 94.62 210 ARG B O 1
ATOM 3277 N N . SER B 1 211 ? -16.75 -8.422 2.369 1 93.62 211 SER B N 1
ATOM 3278 C CA . SER B 1 211 ? -18.203 -8.375 2.184 1 93.62 211 SER B CA 1
ATOM 3279 C C . SER B 1 211 ? -18.734 -9.719 1.693 1 93.62 211 SER B C 1
ATOM 3281 O O . SER B 1 211 ? -19.875 -10.094 2.012 1 93.62 211 SER B O 1
ATOM 3283 N N . MET B 1 212 ? -17.922 -10.414 0.944 1 95.44 212 MET B N 1
ATOM 3284 C CA . MET B 1 212 ? -18.297 -11.719 0.414 1 95.44 212 MET B CA 1
ATOM 3285 C C . MET B 1 212 ? -18.062 -12.812 1.449 1 95.44 212 MET B C 1
ATOM 3287 O O . MET B 1 212 ? -18.422 -13.969 1.224 1 95.44 212 MET B O 1
ATOM 3291 N N . GLY B 1 213 ? -17.375 -12.445 2.559 1 95.31 213 GLY B N 1
ATOM 3292 C CA . GLY B 1 213 ? -17.078 -13.422 3.596 1 95.31 213 GLY B CA 1
ATOM 3293 C C . GLY B 1 213 ? -15.891 -14.305 3.25 1 95.31 213 GLY B C 1
ATOM 3294 O O . GLY B 1 213 ? -15.719 -15.383 3.83 1 95.31 213 GLY B O 1
ATOM 3295 N N . ILE B 1 214 ? -15.195 -13.922 2.328 1 96.94 214 ILE B N 1
ATOM 3296 C CA . ILE B 1 214 ? -14.078 -14.734 1.857 1 96.94 214 ILE B CA 1
ATOM 3297 C C . ILE B 1 214 ? -12.883 -14.555 2.791 1 96.94 214 ILE B C 1
ATOM 3299 O O . ILE B 1 214 ? -12.133 -15.5 3.047 1 96.94 214 ILE B O 1
ATOM 3303 N N . ILE B 1 215 ? -12.703 -13.32 3.295 1 96 215 ILE B N 1
ATOM 3304 C CA . ILE B 1 215 ? -11.641 -13.102 4.266 1 96 215 ILE B CA 1
ATOM 3305 C C . ILE B 1 215 ? -12.219 -12.492 5.539 1 96 215 ILE B C 1
ATOM 3307 O O . ILE B 1 215 ? -13.312 -11.906 5.516 1 96 215 ILE B O 1
ATOM 3311 N N . THR B 1 216 ? -11.461 -12.602 6.602 1 92.12 216 THR B N 1
ATOM 3312 C CA . THR B 1 216 ? -11.797 -12 7.883 1 92.12 216 THR B CA 1
ATOM 3313 C C . THR B 1 216 ? -11.383 -10.531 7.918 1 92.12 216 THR B C 1
ATOM 3315 O O . THR B 1 216 ? -10.797 -10.023 6.965 1 92.12 216 THR B O 1
ATOM 3318 N N . GLU B 1 217 ? -11.656 -9.867 9 1 84.06 217 GLU B N 1
ATOM 3319 C CA . GLU B 1 217 ? -11.242 -8.484 9.203 1 84.06 217 GLU B CA 1
ATOM 3320 C C . GLU B 1 217 ? -9.727 -8.359 9.258 1 84.06 217 GLU B C 1
ATOM 3322 O O . GLU B 1 217 ? -9.164 -7.316 8.914 1 84.06 217 GLU B O 1
ATOM 3327 N N . GLN B 1 218 ? -9.094 -9.469 9.594 1 80.19 218 GLN B N 1
ATOM 3328 C CA . GLN B 1 218 ? -7.641 -9.461 9.688 1 80.19 218 GLN B CA 1
ATOM 3329 C C . GLN B 1 218 ? -7 -9.828 8.352 1 80.19 218 GLN B C 1
ATOM 3331 O O . GLN B 1 218 ? -5.773 -9.883 8.242 1 80.19 218 GLN B O 1
ATOM 3336 N N . GLY B 1 219 ? -7.867 -10.117 7.367 1 85.56 219 GLY B N 1
ATOM 3337 C CA . GLY B 1 219 ? -7.352 -10.391 6.035 1 85.56 219 GLY B CA 1
ATOM 3338 C C . GLY B 1 219 ? -7.027 -11.852 5.805 1 85.56 219 GLY B C 1
ATOM 3339 O O . GLY B 1 219 ? -6.434 -12.203 4.785 1 85.56 219 GLY B O 1
ATOM 3340 N N . ARG B 1 220 ? -7.379 -12.641 6.73 1 88.62 220 ARG B N 1
ATOM 3341 C CA . ARG B 1 220 ? -7.16 -14.078 6.57 1 88.62 220 ARG B CA 1
ATOM 3342 C C . ARG B 1 220 ? -8.336 -14.734 5.859 1 88.62 220 ARG B C 1
ATOM 3344 O O . ARG B 1 220 ? -9.477 -14.289 5.992 1 88.62 220 ARG B O 1
ATOM 3351 N N . VAL B 1 221 ? -7.957 -15.828 5.102 1 92.81 221 VAL B N 1
ATOM 3352 C CA . VAL B 1 221 ? -9.031 -16.578 4.461 1 92.81 221 VAL B CA 1
ATOM 3353 C C . VAL B 1 221 ? -9.977 -17.141 5.523 1 92.81 221 VAL B C 1
ATOM 3355 O O . VAL B 1 221 ? -9.523 -17.75 6.5 1 92.81 221 VAL B O 1
ATOM 3358 N N . ALA B 1 222 ? -11.195 -16.906 5.281 1 86.62 222 ALA B N 1
ATOM 3359 C CA . ALA B 1 222 ? -12.203 -17.344 6.242 1 86.62 222 ALA B CA 1
ATOM 3360 C C . ALA B 1 222 ? -12.367 -18.859 6.203 1 86.62 222 ALA B C 1
ATOM 3362 O O . ALA B 1 222 ? -12.227 -19.484 5.145 1 86.62 222 ALA B O 1
ATOM 3363 N N . GLU B 1 223 ? -12.492 -19.375 7.391 1 77 223 GLU B N 1
ATOM 3364 C CA . GLU B 1 223 ? -12.75 -20.812 7.473 1 77 223 GLU B CA 1
ATOM 3365 C C . GLU B 1 223 ? -14.117 -21.172 6.898 1 77 223 GLU B C 1
ATOM 3367 O O . GLU B 1 223 ? -15.117 -20.516 7.219 1 77 223 GLU B O 1
ATOM 3372 N N . GLN B 1 224 ? -14.234 -21.797 5.68 1 58.25 224 GLN B N 1
ATOM 3373 C CA . GLN B 1 224 ? -15.516 -22.25 5.152 1 58.25 224 GLN B CA 1
ATOM 3374 C C . GLN B 1 224 ? -15.961 -23.531 5.848 1 58.25 224 GLN B C 1
ATOM 3376 O O . GLN B 1 224 ? -15.133 -24.328 6.301 1 58.25 224 GLN B O 1
#

pLDDT: mean 80.41, std 24.32, range [18.61, 98.81]

Nearest PDB structures (foldseek):
  2r6v-assembly1_A  TM=7.997E-01  e=3.704E-11  Pyrococcus horikoshii OT3
  4hx6-assembly4_H  TM=7.926E-01  e=2.628E-10  Streptomyces globisporus
  3zoe-assembly1_A  TM=7.413E-01  e=1.107E-10  Thermus thermophilus HB27
  4hx6-assembly1_B  TM=8.610E-01  e=1.176E-09  Streptomyces globisporus
  3e4v-assembly1_B  TM=8.476E-01  e=4.965E-09  Methylobacillus flagellatus KT

Secondary structure (DSSP, 8-state):
----------------------------SEEE-SSPP----B-EEEEEE-TT--SSS--TTTEEEEEE--EEEEE-SSS-EEEEEEETTSHHHHHHHHH-EEEEEE--GGGGGGHHHHHHS-TTT--HHHHHHHTT---B---S--TTS-PPPB-TT-SEEEEEEEEEEEEETTEEEEEEEEEEEEEETTTTS--SSTTTT---BHHHHHHTTSB-TTSPBP--/----------------------------SEEE-SSPP----B-EEEEEE-TTS-SS---TTTEEEEEE--EEEEE-SSS-EEEEEEETTSHHHHHHHHH-EEEEEE--GGGGGGHHHHHHS-TTT--HHHHHHHTT---B---S--TTS-PPPB-TT-SEEEEEEEEEEEEETTEEEEEEEEEEEEEETTTTS--SSTTTT---BHHHHHHTTSB-TTSPBP--

InterPro domains:
  IPR002563 Flavin reductase like domain [PF01613] (59-192)
  IPR012349 FMN-binding split barrel [G3DSA:2.30.110.10] (38-217)

Foldseek 3Di:
DDDPDDDPPPPPPPPPPVPPVPPPPVPDPDDDDPDDDQDWFFKKKKKFFAPPPPDLAADLVRIAIAIFRQKDWDDDPPFTKMKGWAQPPAPSNVRCVVVQKIKIFGAAPLCLVLRCLRHVDGPVPDSSQVVCVVVPWHWAQDPDDDPSNYYHTHTPPTQKMFIWGFDDWADDPRIIMTMTTGPDMDGDVVLVPVPPDPCRPDTDILVVSVVVVQADSVGHGHDD/DCPDDPPPPPPPPPPPPPPPPPPPPVPPPDDDDPDDDQDWFFKKKKKFFAPPPPLDAADLVRIAIAIFRQKDWDDDPPFTKMKGWAQPDAPSNVRCVVVQKIKIFGAAPLCLVLRCLRHVDGPVPDSSQVVCVVVPWHWAGDPDDDPSNHYHTHTPDTQKMFIWGFDDWADDPRIIMTMTTGPDMDGDVVLVPVPDDPCRPDTDIQVVSVVVVQADSVGHGHDD